Protein 8K5J (pdb70)

B-factor: mean 20.05, std 12.29, range [7.45, 91.78]

Sequence (403 aa):
YSVAGAPEALALRAGPPASVRAALLAARRRTLDLADDFRAALGDAYPGIGYAPELNPPLWELGHVAWFQEWWIGRNRQRARGVACEPDHAREPSLLPQADAWYDSGRVAHRTRWALPLPDAEATRDYLERTLAQTLALLDELPPDAHDDALYFFRLVALHEAMHAEAAAYMAEGLGIALREGGVAPQLAEDAELELPAQRLRMGSDAGTGFAFDNELLSHDVSIEPLRIDAQAVSWARFLPFVEAGGYEHPAWWSDAGRDWLARQLLRHPAHLRGWQQRRGGRWLPLDPQGAAVHLNAHEAEAWCRWAGRRLPTEAEWECAALTLPGFAWGRVWEWTSSPFEPYPGFAPHPYRDYSAPWFGGTRRVLRGACHHATSSAALAHARYRNFFEPHRRDIFAGFRSCRAP

InterPro domains:
  IPR005532 Sulfatase-modifying factor enzyme-like domain [PF03781] (210-344)
  IPR005532 Sulfatase-modifying factor enzyme-like domain [PF03781] (353-421)
  IPR016187 C-type lectin fold [SSF56436] (214-423)
  IPR024775 Hercynine oxygenase, DinB-like domain [PF12867] (42-184)
  IPR030809 EgtB-related enzyme signature domain [TIGR04373] (374-423)
  IPR034660 DinB/YfiT-like putative metalloenzymes [SSF109854] (36-194)
  IPR042095 Sulfatase-modifying factor enzyme superfamily [G3DSA:3.90.1580.10] (211-352)
  IPR042095 Sulfatase-modifying factor enzyme superfamily [G3DSA:3.90.1580.10] (353-425)
  IPR051043 Sulfatase Modifying Factor and Kinase [PTHR23150] (175-353)

Nearest PDB structures (foldseek):
  8k5j-assembly1_A  TM=1.002E+00  e=2.253E-79  Variovorax paradoxus
  8k5k-assembly1_A  TM=9.999E-01  e=6.805E-73  Variovorax paradoxus
  8ryz-assembly1_A  TM=9.836E-01  e=4.193E-72  Variovorax paradoxus
  6qki-assembly1_A  TM=8.265E-01  e=1.066E-25  Chloracidobacterium thermophilum B
  6qki-assembly1_D  TM=8.170E-01  e=2.647E-25  Chloracidobacterium thermophilum B

Structure (mmCIF, N/CA/C/O backbone):
data_8K5J
#
_entry.id   8K5J
#
_cell.length_a   68.986
_cell.length_b   96.355
_cell.length_c   62.338
_cell.angle_alpha   90.00
_cell.angle_beta   90.00
_cell.angle_gamma   90.00
#
_symmetry.space_group_name_H-M   'P 21 21 2'
#
loop_
_entity.id
_entity.type
_entity.pdbx_description
1 polymer 'selenoneine synthase SenA'
2 non-polymer 'FE (III) ION'
3 non-polymer N,N,N-trimethyl-histidine
4 non-polymer GLYCEROL
5 water water
#
loop_
_atom_site.group_PDB
_atom_site.id
_atom_site.type_symbol
_atom_site.label_atom_id
_atom_site.label_alt_id
_atom_site.label_comp_id
_atom_site.label_asym_id
_atom_site.label_entity_id
_atom_site.label_seq_id
_atom_site.pdbx_PDB_ins_code
_atom_site.Cartn_x
_atom_site.Cartn_y
_atom_site.Cartn_z
_atom_site.occupancy
_atom_site.B_iso_or_equiv
_atom_site.auth_seq_id
_atom_site.auth_comp_id
_atom_site.auth_asym_id
_atom_site.auth_atom_id
_atom_site.pdbx_PDB_model_num
ATOM 1 N N . TYR A 1 19 ? 34.423 39.414 11.177 1.00 21.55 8 TYR A N 1
ATOM 2 C CA . TYR A 1 19 ? 34.025 37.992 11.049 1.00 18.18 8 TYR A CA 1
ATOM 3 C C . TYR A 1 19 ? 35.094 37.173 10.303 1.00 17.55 8 TYR A C 1
ATOM 4 O O . TYR A 1 19 ? 35.670 37.639 9.298 1.00 19.52 8 TYR A O 1
ATOM 13 N N . SER A 1 20 ? 35.330 35.936 10.781 1.00 15.34 9 SER A N 1
ATOM 14 C CA . SER A 1 20 ? 36.150 34.933 10.089 1.00 14.23 9 SER A CA 1
ATOM 15 C C . SER A 1 20 ? 35.481 34.555 8.801 1.00 12.71 9 SER A C 1
ATOM 16 O O . SER A 1 20 ? 34.319 34.888 8.603 1.00 14.46 9 SER A O 1
ATOM 19 N N . VAL A 1 21 ? 36.218 33.849 7.977 1.00 12.69 10 VAL A N 1
ATOM 20 C CA . VAL A 1 21 ? 35.608 33.195 6.808 1.00 12.80 10 VAL A CA 1
ATOM 21 C C . VAL A 1 21 ? 34.500 32.268 7.298 1.00 11.56 10 VAL A C 1
ATOM 22 O O . VAL A 1 21 ? 34.551 31.725 8.378 1.00 12.62 10 VAL A O 1
ATOM 26 N N . ALA A 1 22 ? 33.484 32.081 6.471 1.00 11.35 11 ALA A N 1
ATOM 27 C CA . ALA A 1 22 ? 32.310 31.253 6.842 1.00 11.85 11 ALA A CA 1
ATOM 28 C C . ALA A 1 22 ? 32.517 29.780 6.563 1.00 10.94 11 ALA A C 1
ATOM 29 O O . ALA A 1 22 ? 31.684 28.988 6.962 1.00 10.90 11 ALA A O 1
ATOM 31 N N . GLY A 1 23 ? 33.522 29.418 5.779 1.00 11.08 12 GLY A N 1
ATOM 32 C CA . GLY A 1 23 ? 33.721 27.998 5.458 1.00 11.79 12 GLY A CA 1
ATOM 33 C C . GLY A 1 23 ? 35.096 27.819 4.880 1.00 11.48 12 GLY A C 1
ATOM 34 O O . GLY A 1 23 ? 35.894 28.760 4.817 1.00 13.01 12 GLY A O 1
ATOM 35 N N . ALA A 1 24 ? 35.355 26.599 4.446 1.00 11.46 13 ALA A N 1
ATOM 36 C CA . ALA A 1 24 ? 36.617 26.244 3.792 1.00 11.26 13 ALA A CA 1
ATOM 37 C C . ALA A 1 24 ? 36.769 26.922 2.466 1.00 10.78 13 ALA A C 1
ATOM 38 O O . ALA A 1 24 ? 35.799 27.445 1.914 1.00 10.29 13 ALA A O 1
ATOM 40 N N . PRO A 1 25 ? 37.976 26.919 1.871 1.00 11.54 14 PRO A N 1
ATOM 41 C CA . PRO A 1 25 ? 38.155 27.641 0.622 1.00 10.99 14 PRO A CA 1
ATOM 42 C C . PRO A 1 25 ? 37.182 27.233 -0.470 1.00 10.21 14 PRO A C 1
ATOM 43 O O . PRO A 1 25 ? 36.705 28.069 -1.232 1.00 11.31 14 PRO A O 1
ATOM 47 N N . GLU A 1 26 ? 36.829 25.963 -0.517 1.00 9.91 15 GLU A N 1
ATOM 48 C CA . GLU A 1 26 ? 35.930 25.480 -1.566 1.00 10.68 15 GLU A CA 1
ATOM 49 C C . GLU A 1 26 ? 34.542 26.091 -1.422 1.00 9.69 15 GLU A C 1
ATOM 50 O O . GLU A 1 26 ? 33.853 26.251 -2.412 1.00 10.49 15 GLU A O 1
ATOM 56 N N . ALA A 1 27 ? 34.119 26.307 -0.203 1.00 9.56 16 ALA A N 1
ATOM 57 C CA . ALA A 1 27 ? 32.782 26.886 0.013 1.00 10.10 16 ALA A CA 1
ATOM 58 C C . ALA A 1 27 ? 32.735 28.344 -0.418 1.00 10.42 16 ALA A C 1
ATOM 59 O O . ALA A 1 27 ? 31.727 28.804 -1.011 1.00 11.28 16 ALA A O 1
ATOM 61 N N . LEU A 1 28 ? 33.794 29.086 -0.170 1.00 9.95 17 LEU A N 1
ATOM 62 C CA . LEU A 1 28 ? 33.898 30.492 -0.599 1.00 10.85 17 LEU A CA 1
ATOM 63 C C . LEU A 1 28 ? 34.021 30.556 -2.113 1.00 10.75 17 LEU A C 1
ATOM 64 O O . LEU A 1 28 ? 33.420 31.417 -2.749 1.00 13.31 17 LEU A O 1
ATOM 69 N N . ALA A 1 29 ? 34.813 29.646 -2.699 1.00 10.30 18 ALA A N 1
ATOM 70 C CA . ALA A 1 29 ? 35.041 29.642 -4.151 1.00 12.23 18 ALA A CA 1
ATOM 71 C C . ALA A 1 29 ? 33.744 29.293 -4.860 1.00 11.75 18 ALA A C 1
ATOM 72 O O . ALA A 1 29 ? 33.507 29.857 -5.945 1.00 12.92 18 ALA A O 1
ATOM 74 N N . LEU A 1 30 ? 32.970 28.321 -4.396 1.00 11.31 19 LEU A N 1
ATOM 75 C CA . LEU A 1 30 ? 31.740 27.984 -5.078 1.00 10.77 19 LEU A CA 1
ATOM 76 C C . LEU A 1 30 ? 30.823 29.208 -5.077 1.00 10.74 19 LEU A C 1
ATOM 77 O O . LEU A 1 30 ? 30.207 29.491 -6.119 1.00 13.22 19 LEU A O 1
ATOM 82 N N . ARG A 1 31 ? 30.734 29.873 -3.924 1.00 10.11 20 ARG A N 1
ATOM 83 C CA . ARG A 1 31 ? 29.779 30.974 -3.847 1.00 11.04 20 ARG A CA 1
ATOM 84 C C . ARG A 1 31 ? 30.231 32.228 -4.576 1.00 12.30 20 ARG A C 1
ATOM 85 O O . ARG A 1 31 ? 29.329 32.925 -5.070 1.00 13.41 20 ARG A O 1
ATOM 93 N N . ALA A 1 32 ? 31.509 32.510 -4.669 1.00 11.76 21 ALA A N 1
ATOM 94 C CA . ALA A 1 32 ? 31.996 33.835 -5.098 1.00 13.40 21 ALA A CA 1
ATOM 95 C C . ALA A 1 32 ? 32.970 33.744 -6.266 1.00 13.54 21 ALA A C 1
ATOM 96 O O . ALA A 1 32 ? 33.276 34.773 -6.858 1.00 16.85 21 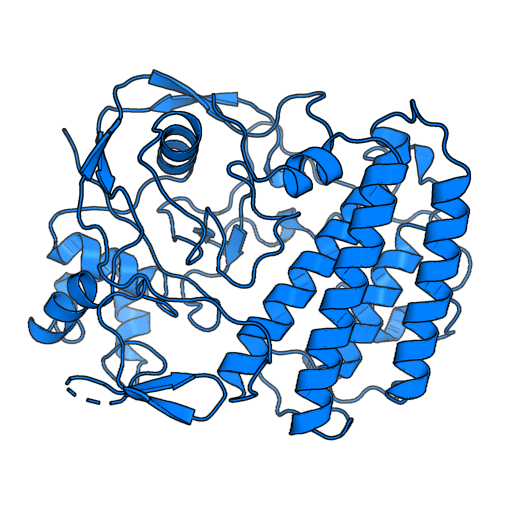ALA A O 1
ATOM 98 N N . GLY A 1 33 ? 33.508 32.599 -6.565 1.00 13.36 22 GLY A N 1
ATOM 99 C CA . GLY A 1 33 ? 34.608 32.477 -7.517 1.00 13.81 22 GLY A CA 1
ATOM 100 C C . GLY A 1 33 ? 34.171 32.484 -8.942 1.00 13.54 22 GLY A C 1
ATOM 101 O O . GLY A 1 33 ? 32.970 32.378 -9.304 1.00 13.87 22 GLY A O 1
ATOM 102 N N . PRO A 1 34 ? 35.179 32.520 -9.855 1.00 13.39 23 PRO A N 1
ATOM 103 C CA . PRO A 1 34 ? 34.898 32.585 -11.291 1.00 13.38 23 PRO A CA 1
ATOM 104 C C . PRO A 1 34 ? 34.419 31.271 -11.860 1.00 12.42 23 PRO A C 1
ATOM 105 O O . PRO A 1 34 ? 34.399 30.232 -11.164 1.00 13.12 23 PRO A O 1
ATOM 109 N N . PRO A 1 35 ? 34.096 31.232 -13.156 1.00 13.00 24 PRO A N 1
ATOM 110 C CA . PRO A 1 35 ? 33.638 29.982 -13.779 1.00 12.23 24 PRO A CA 1
ATOM 111 C C . PRO A 1 35 ? 34.597 28.820 -13.476 1.00 13.08 24 PRO A C 1
ATOM 112 O O . PRO A 1 35 ? 34.129 27.710 -13.251 1.00 13.05 24 PRO A O 1
ATOM 116 N N . ALA A 1 36 ? 35.920 29.005 -13.449 1.00 13.19 25 ALA A N 1
ATOM 117 C CA . ALA A 1 36 ? 36.831 27.879 -13.223 1.00 12.77 25 ALA A CA 1
ATOM 118 C C . ALA A 1 36 ? 36.597 27.292 -11.860 1.00 12.60 25 ALA A C 1
ATOM 119 O O . ALA A 1 36 ? 36.754 26.043 -11.709 1.00 13.21 25 ALA A O 1
ATOM 121 N N . SER A 1 37 ? 36.242 28.038 -10.863 1.00 12.54 26 SER A N 1
ATOM 122 C CA . SER A 1 37 ? 35.954 27.561 -9.511 1.00 13.22 26 SER A CA 1
ATOM 123 C C . SER A 1 37 ? 34.697 26.716 -9.540 1.00 12.14 26 SER A C 1
ATOM 124 O O . SER A 1 37 ? 34.673 25.650 -8.905 1.00 11.78 26 SER A O 1
ATOM 127 N N . VAL A 1 38 ? 33.668 27.182 -10.207 1.00 11.39 27 VAL A N 1
ATOM 128 C CA . VAL A 1 38 ? 32.419 26.420 -10.229 1.00 12.07 27 VAL A CA 1
ATOM 129 C C . VAL A 1 38 ? 32.604 25.167 -11.052 1.00 11.18 27 VAL A C 1
ATOM 130 O O . VAL A 1 38 ? 32.013 24.109 -10.729 1.00 11.28 27 VAL A O 1
ATOM 134 N N . ARG A 1 39 ? 33.393 25.204 -12.111 1.00 11.12 28 ARG A N 1
ATOM 135 C CA . ARG A 1 39 ? 33.706 24.016 -12.898 1.00 11.31 28 ARG A CA 1
ATOM 136 C C . ARG A 1 39 ? 34.330 22.933 -12.020 1.00 11.00 28 ARG A C 1
ATOM 137 O O . ARG A 1 39 ? 33.901 21.769 -12.032 1.00 11.20 28 ARG A O 1
ATOM 145 N N . ALA A 1 40 ? 35.333 23.306 -11.254 1.00 11.02 29 ALA A N 1
ATOM 146 C CA . ALA A 1 40 ? 36.002 22.342 -10.370 1.00 11.19 29 ALA A CA 1
ATOM 147 C C . ALA A 1 40 ? 34.963 21.829 -9.345 1.00 10.02 29 ALA A C 1
ATOM 148 O O . ALA A 1 40 ? 35.005 20.623 -9.025 1.00 11.14 29 ALA A O 1
ATOM 150 N N . ALA A 1 41 ? 34.093 22.650 -8.853 1.00 9.77 30 ALA A N 1
ATOM 151 C CA . ALA A 1 41 ? 33.087 22.218 -7.882 1.00 10.41 30 ALA A CA 1
ATOM 152 C C . ALA A 1 41 ? 32.109 21.228 -8.496 1.00 9.70 30 ALA A C 1
ATOM 153 O O . ALA A 1 41 ? 31.732 20.245 -7.845 1.00 10.31 30 ALA A O 1
ATOM 155 N N . LEU A 1 42 ? 31.705 21.440 -9.736 1.00 9.49 31 LEU A N 1
ATOM 156 C CA . LEU A 1 42 ? 30.786 20.499 -10.383 1.00 9.44 31 LEU A CA 1
ATOM 157 C C . LEU A 1 42 ? 31.468 19.161 -10.587 1.00 9.80 31 LEU A C 1
ATOM 158 O O . LEU A 1 42 ? 30.808 18.106 -10.421 1.00 10.28 31 LEU A O 1
ATOM 163 N N . LEU A 1 43 ? 32.736 19.164 -10.984 1.00 9.89 32 LEU A N 1
ATOM 164 C CA . LEU A 1 43 ? 33.463 17.907 -11.155 1.00 10.17 32 LEU A CA 1
ATOM 165 C C . LEU A 1 43 ? 33.632 17.199 -9.852 1.00 10.22 32 LEU A C 1
ATOM 166 O O . LEU A 1 43 ? 33.491 15.961 -9.789 1.00 10.54 32 LEU A O 1
ATOM 171 N N . ALA A 1 44 ? 33.984 17.906 -8.777 1.00 10.50 33 ALA A N 1
ATOM 172 C CA . ALA A 1 44 ? 34.157 17.297 -7.438 1.00 11.10 33 ALA A CA 1
ATOM 173 C C . ALA A 1 44 ? 32.825 16.753 -6.980 1.00 9.94 33 ALA A C 1
ATOM 174 O O . ALA A 1 44 ? 32.794 15.631 -6.389 1.00 11.29 33 ALA A O 1
ATOM 176 N N . ALA A 1 45 ? 31.736 17.465 -7.184 1.00 10.12 34 ALA A N 1
ATOM 177 C CA . ALA A 1 45 ? 30.440 16.963 -6.764 1.00 10.19 34 ALA A CA 1
ATOM 178 C C . ALA A 1 45 ? 30.100 15.668 -7.483 1.00 9.36 34 ALA A C 1
ATOM 179 O O . ALA A 1 45 ? 29.600 14.705 -6.869 1.00 9.78 34 ALA A O 1
ATOM 181 N N . ARG A 1 46 ? 30.380 15.609 -8.781 1.00 9.27 35 ARG A N 1
ATOM 182 C CA . ARG A 1 46 ? 30.042 14.397 -9.525 1.00 8.95 35 ARG A CA 1
ATOM 183 C C . ARG A 1 46 ? 30.908 13.216 -9.104 1.00 9.34 35 ARG A C 1
ATOM 184 O O . ARG A 1 46 ? 30.400 12.090 -9.011 1.00 10.18 35 ARG A O 1
ATOM 192 N N . ARG A 1 47 ? 32.184 13.462 -8.818 1.00 10.32 36 ARG A N 1
ATOM 193 C CA . ARG A 1 47 ? 33.044 12.371 -8.343 1.00 11.70 36 ARG A CA 1
ATOM 194 C C . ARG A 1 47 ? 32.483 11.815 -7.030 1.00 11.87 36 ARG A C 1
ATOM 195 O O . ARG A 1 47 ? 32.423 10.553 -6.881 1.00 12.60 36 ARG A O 1
ATOM 203 N N . ARG A 1 48 ? 31.991 12.622 -6.145 1.00 10.66 37 ARG A N 1
ATOM 204 C CA . ARG A 1 48 ? 31.411 12.162 -4.896 1.00 11.00 37 ARG A CA 1
ATOM 205 C C . ARG A 1 48 ? 30.105 11.421 -5.132 1.00 11.11 37 ARG A C 1
ATOM 206 O O . ARG A 1 48 ? 29.872 10.321 -4.568 1.00 11.58 37 ARG A O 1
ATOM 214 N N . THR A 1 49 ? 29.235 11.921 -5.994 1.00 9.34 38 THR A N 1
ATOM 215 C CA . THR A 1 49 ? 28.007 11.246 -6.339 1.00 9.35 38 THR A CA 1
ATOM 216 C C . THR A 1 49 ? 28.292 9.847 -6.848 1.00 9.87 38 THR A C 1
ATOM 217 O O . THR A 1 49 ? 27.604 8.882 -6.464 1.00 11.10 38 THR A O 1
ATOM 221 N N . LEU A 1 50 ? 29.242 9.719 -7.767 1.00 9.63 39 LEU A N 1
ATOM 222 C CA . LEU A 1 50 ? 29.529 8.415 -8.341 1.00 10.58 39 LEU A CA 1
ATOM 223 C C . LEU A 1 50 ? 30.220 7.497 -7.350 1.00 10.46 39 LEU A C 1
ATOM 224 O O . LEU A 1 50 ? 29.985 6.256 -7.419 1.00 11.85 39 LEU A O 1
ATOM 229 N N . ASP A 1 51 ? 31.041 7.977 -6.477 1.00 11.25 40 ASP A N 1
ATOM 230 C CA . ASP A 1 51 ? 31.670 7.157 -5.444 1.00 12.35 40 ASP A CA 1
ATOM 231 C C . ASP A 1 51 ? 30.596 6.603 -4.517 1.00 10.60 40 ASP A C 1
ATOM 232 O O . ASP A 1 51 ? 30.622 5.368 -4.221 1.00 11.98 40 ASP A O 1
ATOM 237 N N . LEU A 1 52 ? 29.628 7.393 -4.148 1.00 10.72 41 LEU A N 1
ATOM 238 C CA . LEU A 1 52 ? 28.547 6.905 -3.307 1.00 11.21 41 LEU A CA 1
ATOM 239 C C . LEU A 1 52 ? 27.686 5.945 -4.116 1.00 10.89 41 LEU A C 1
ATOM 240 O O . LEU A 1 52 ? 27.265 4.892 -3.556 1.00 12.17 41 LEU A O 1
ATOM 245 N N . ALA A 1 53 ? 27.460 6.192 -5.382 1.00 10.83 42 ALA A N 1
ATOM 246 C CA . ALA A 1 53 ? 26.679 5.290 -6.213 1.00 11.54 42 ALA A CA 1
ATOM 247 C C . ALA A 1 53 ? 27.374 3.924 -6.256 1.00 11.37 42 ALA A C 1
ATOM 248 O O . ALA A 1 53 ? 26.701 2.870 -6.255 1.00 12.79 42 ALA A O 1
ATOM 250 N N . ASP A 1 54 ? 28.690 3.906 -6.289 1.00 11.18 43 ASP A N 1
ATOM 251 C CA . ASP A 1 54 ? 29.453 2.648 -6.338 1.00 12.39 43 ASP A CA 1
ATOM 252 C C . ASP A 1 54 ? 29.339 1.932 -4.997 1.00 11.45 43 ASP A C 1
ATOM 253 O O . ASP A 1 54 ? 29.296 0.689 -4.975 1.00 12.82 43 ASP A O 1
ATOM 258 N N . ASP A 1 55 ? 29.298 2.606 -3.873 1.00 12.40 44 ASP A N 1
ATOM 259 C CA . ASP A 1 55 ? 29.018 1.988 -2.571 1.00 13.58 44 ASP A CA 1
ATOM 260 C C . ASP A 1 55 ? 27.647 1.320 -2.550 1.00 12.92 44 ASP A C 1
ATOM 261 O O . ASP A 1 55 ? 27.503 0.153 -2.093 1.00 13.60 44 ASP A O 1
ATOM 266 N N . PHE A 1 56 ? 26.647 1.974 -3.083 1.00 12.16 45 PHE A N 1
ATOM 267 C CA . PHE A 1 56 ? 25.306 1.390 -3.122 1.00 12.71 45 PHE A CA 1
ATOM 268 C C . PHE A 1 56 ? 25.347 0.223 -4.106 1.00 12.36 45 PHE A C 1
ATOM 269 O O . PHE A 1 56 ? 24.659 -0.781 -3.804 1.00 14.32 45 PHE A O 1
ATOM 277 N N . ARG A 1 57 ? 26.036 0.324 -5.223 1.00 12.25 46 ARG A N 1
ATOM 278 C CA . ARG A 1 57 ? 26.132 -0.781 -6.202 1.00 13.05 46 ARG A CA 1
ATOM 279 C C . ARG A 1 57 ? 26.759 -1.994 -5.545 1.00 13.64 46 ARG A C 1
ATOM 280 O O . ARG A 1 57 ? 26.307 -3.142 -5.777 1.00 15.30 46 ARG A O 1
ATOM 288 N N . ALA A 1 58 ? 27.772 -1.827 -4.732 1.00 13.51 47 ALA A N 1
ATOM 289 C CA . ALA A 1 58 ? 28.411 -2.971 -4.055 1.00 14.38 47 ALA A CA 1
ATOM 290 C C . ALA A 1 58 ? 27.380 -3.680 -3.154 1.00 14.55 47 ALA A C 1
ATOM 291 O O . ALA A 1 58 ? 27.413 -4.924 -3.071 1.00 18.84 47 ALA A O 1
ATOM 293 N N . ALA A 1 59 ? 26.504 -2.999 -2.496 1.00 13.58 48 ALA A N 1
ATOM 294 C CA . ALA A 1 59 ? 25.554 -3.582 -1.536 1.00 13.55 48 ALA A CA 1
ATOM 295 C C . ALA A 1 59 ? 24.327 -4.118 -2.258 1.00 12.42 48 ALA A C 1
ATOM 296 O O . ALA A 1 59 ? 23.815 -5.210 -1.885 1.00 14.44 48 ALA A O 1
ATOM 298 N N . LEU A 1 60 ? 23.802 -3.409 -3.229 1.00 11.42 49 LEU A N 1
ATOM 299 C CA . LEU A 1 60 ? 22.471 -3.683 -3.804 1.00 11.12 49 LEU A CA 1
ATOM 300 C C . LEU A 1 60 ? 22.537 -4.223 -5.210 1.00 11.07 49 LEU A C 1
ATOM 301 O O . LEU A 1 60 ? 21.538 -4.634 -5.775 1.00 12.13 49 LEU A O 1
ATOM 306 N N . GLY A 1 61 ? 23.738 -4.271 -5.787 1.00 11.73 50 GLY A N 1
ATOM 307 C CA . GLY A 1 61 ? 23.924 -4.731 -7.150 1.00 12.29 50 GLY A CA 1
ATOM 308 C C . GLY A 1 61 ? 23.112 -4.076 -8.238 1.00 14.28 50 GLY A C 1
ATOM 309 O O . GLY A 1 61 ? 22.873 -4.688 -9.314 1.00 15.63 50 GLY A O 1
ATOM 310 N N . ASP A 1 62 ? 22.793 -2.825 -8.104 1.00 15.56 51 ASP A N 1
ATOM 311 C CA . ASP A 1 62 ? 21.980 -2.080 -9.114 1.00 14.81 51 ASP A CA 1
ATOM 312 C C . ASP A 1 62 ? 20.549 -2.652 -9.241 1.00 13.25 51 ASP A C 1
ATOM 313 O O . ASP A 1 62 ? 19.838 -2.302 -10.200 1.00 14.63 51 ASP A O 1
ATOM 318 N N . ALA A 1 63 ? 20.066 -3.349 -8.234 1.00 11.74 52 ALA A N 1
ATOM 319 C CA . ALA A 1 63 ? 18.638 -3.659 -8.129 1.00 11.98 52 ALA A CA 1
ATOM 320 C C . ALA A 1 63 ? 17.806 -2.374 -8.027 1.00 11.24 52 ALA A C 1
ATOM 321 O O . ALA A 1 63 ? 18.106 -1.553 -7.177 1.00 13.52 52 ALA A O 1
ATOM 323 N N . TYR A 1 64 ? 16.738 -2.291 -8.778 1.00 11.58 53 TYR A N 1
ATOM 324 C CA . TYR A 1 64 ? 15.724 -1.222 -8.643 1.00 11.58 53 TYR A CA 1
ATOM 325 C C . TYR A 1 64 ? 14.419 -1.853 -8.256 1.00 11.32 53 TYR A C 1
ATOM 326 O O . TYR A 1 64 ? 13.971 -2.833 -8.895 1.00 13.24 53 TYR A O 1
ATOM 335 N N . PRO A 1 65 ? 13.774 -1.362 -7.193 1.00 11.94 54 PRO A N 1
ATOM 336 C CA . PRO A 1 65 ? 14.155 -0.191 -6.439 1.00 12.26 54 PRO A CA 1
ATOM 337 C C . PRO A 1 65 ? 15.312 -0.364 -5.485 1.00 12.38 54 PRO A C 1
ATOM 338 O O . PRO A 1 65 ? 16.006 0.593 -5.133 1.00 13.72 54 PRO A O 1
ATOM 342 N N . GLY A 1 66 ? 15.578 -1.595 -5.044 1.00 12.83 55 GLY A N 1
ATOM 343 C CA . GLY A 1 66 ? 16.745 -1.978 -4.248 1.00 12.30 55 GLY A CA 1
ATOM 344 C C . GLY A 1 66 ? 16.582 -1.850 -2.764 1.00 12.14 55 GLY A C 1
ATOM 345 O O . GLY A 1 66 ? 17.426 -2.355 -2.047 1.00 14.80 55 GLY A O 1
ATOM 346 N N . ILE A 1 67 ? 15.558 -1.120 -2.320 1.00 13.42 56 ILE A N 1
ATOM 347 C CA . ILE A 1 67 ? 15.311 -0.826 -0.911 1.00 14.02 56 ILE A CA 1
ATOM 348 C C . ILE A 1 67 ? 13.815 -0.890 -0.651 1.00 14.35 56 ILE A C 1
ATOM 349 O O . ILE A 1 67 ? 13.003 -0.718 -1.554 1.00 15.00 56 ILE A O 1
ATOM 354 N N . GLY A 1 68 ? 13.475 -1.115 0.592 1.00 15.28 57 GLY A N 1
ATOM 355 C CA . GLY A 1 68 ? 12.079 -1.001 1.004 1.00 15.57 57 GLY A CA 1
ATOM 356 C C . GLY A 1 68 ? 11.623 0.447 1.086 1.00 15.54 57 GLY A C 1
ATOM 357 O O . GLY A 1 68 ? 12.429 1.395 0.959 1.00 17.57 57 GLY A O 1
ATOM 358 N N . TYR A 1 69 ? 10.340 0.654 1.218 1.00 16.51 58 TYR A N 1
ATOM 359 C CA . TYR A 1 69 ? 9.737 1.991 1.294 1.00 15.37 58 TYR A CA 1
ATOM 360 C C . TYR A 1 69 ? 9.866 2.559 2.684 1.00 15.48 58 TYR A C 1
ATOM 361 O O . TYR A 1 69 ? 9.620 1.891 3.699 1.00 19.15 58 TYR A O 1
ATOM 370 N N . ALA A 1 70 ? 10.238 3.836 2.774 1.00 15.53 59 ALA A N 1
ATOM 371 C CA . ALA A 1 70 ? 10.048 4.642 4.008 1.00 15.59 59 ALA A CA 1
ATOM 372 C C . ALA A 1 70 ? 10.021 6.098 3.581 1.00 15.93 59 ALA A C 1
ATOM 373 O O . ALA A 1 70 ? 10.628 6.453 2.560 1.00 14.50 59 ALA A O 1
ATOM 375 N N . PRO A 1 71 ? 9.295 6.966 4.321 1.00 15.80 60 PRO A N 1
ATOM 376 C CA . PRO A 1 71 ? 9.225 8.384 3.903 1.00 15.88 60 PRO A CA 1
ATOM 377 C C . PRO A 1 71 ? 10.577 9.095 3.833 1.00 15.39 60 PRO A C 1
ATOM 378 O O . PRO A 1 71 ? 10.706 9.994 3.026 1.00 17.72 60 PRO A O 1
ATOM 382 N N . GLU A 1 72 ? 11.554 8.631 4.606 1.00 15.05 61 GLU A N 1
ATOM 383 C CA . GLU A 1 72 ? 12.900 9.240 4.723 1.00 14.70 61 GLU A CA 1
ATOM 384 C C . GLU A 1 72 ? 13.876 8.695 3.686 1.00 15.07 61 GLU A C 1
ATOM 385 O O . GLU A 1 72 ? 15.074 9.061 3.732 1.00 16.18 61 GLU A O 1
ATOM 391 N N . LEU A 1 73 ? 13.409 7.838 2.781 1.00 13.97 62 LEU A N 1
ATOM 392 C CA . LEU A 1 73 ? 14.286 7.237 1.764 1.00 13.10 62 LEU A CA 1
ATOM 393 C C . LEU A 1 73 ? 13.872 7.699 0.379 1.00 12.45 62 LEU A C 1
ATOM 394 O O . LEU A 1 73 ? 12.723 8.193 0.204 1.00 13.32 62 LEU A O 1
ATOM 399 N N . ASN A 1 74 ? 14.726 7.483 -0.623 1.00 12.22 63 ASN A N 1
ATOM 400 C CA . ASN A 1 74 ? 14.344 7.417 -2.027 1.00 11.63 63 ASN A CA 1
ATOM 401 C C . ASN A 1 74 ? 15.173 6.310 -2.623 1.00 10.69 63 ASN A C 1
ATOM 402 O O . ASN A 1 74 ? 16.304 6.116 -2.211 1.00 11.81 63 ASN A O 1
ATOM 407 N N . PRO A 1 75 ? 14.697 5.625 -3.672 1.00 11.17 64 PRO A N 1
ATOM 408 C CA . PRO A 1 75 ? 15.555 4.603 -4.297 1.00 11.20 64 PRO A CA 1
ATOM 409 C C . PRO A 1 75 ? 16.842 5.196 -4.819 1.00 10.65 64 PRO A C 1
ATOM 410 O O . PRO A 1 75 ? 16.813 6.278 -5.442 1.00 11.00 64 PRO A O 1
ATOM 414 N N . PRO A 1 76 ? 17.998 4.539 -4.615 1.00 11.23 65 PRO A N 1
ATOM 415 C CA . PRO A 1 76 ? 19.287 5.067 -5.089 1.00 11.31 65 PRO A CA 1
ATOM 416 C C . PRO A 1 76 ? 19.318 5.417 -6.572 1.00 11.67 65 PRO A C 1
ATOM 417 O O . PRO A 1 76 ? 19.942 6.457 -6.916 1.00 12.43 65 PRO A O 1
ATOM 421 N N . LEU A 1 77 ? 18.711 4.660 -7.454 1.00 11.67 66 LEU A N 1
ATOM 422 C CA . LEU A 1 77 ? 18.770 4.993 -8.877 1.00 11.51 66 LEU A CA 1
ATOM 423 C C . LEU A 1 77 ? 17.859 6.184 -9.190 1.00 11.50 66 LEU A C 1
ATOM 424 O O . LEU A 1 77 ? 18.076 6.884 -10.165 1.00 12.03 66 LEU A O 1
ATOM 429 N N . TRP A 1 78 ? 16.782 6.350 -8.401 1.00 10.50 67 TRP A N 1
ATOM 430 C CA . TRP A 1 78 ? 15.944 7.534 -8.542 1.00 10.32 67 TRP A CA 1
ATOM 431 C C . TRP A 1 78 ? 16.754 8.785 -8.179 1.00 9.71 67 TRP A C 1
ATOM 432 O O . TRP A 1 78 ? 16.700 9.790 -8.901 1.00 10.50 67 TRP A O 1
ATOM 443 N N . GLU A 1 79 ? 17.484 8.740 -7.072 1.00 9.12 68 GLU A N 1
ATOM 444 C CA . GLU A 1 79 ? 18.301 9.873 -6.635 1.00 9.47 68 GLU A CA 1
ATOM 445 C C . GLU A 1 79 ? 19.261 10.285 -7.741 1.00 9.10 68 GLU A C 1
ATOM 446 O O . GLU A 1 79 ? 19.434 11.484 -7.988 1.00 9.82 68 GLU A O 1
ATOM 452 N N . LEU A 1 80 ? 19.919 9.339 -8.357 1.00 10.21 69 LEU A N 1
ATOM 453 C CA . LEU A 1 80 ? 20.856 9.658 -9.425 1.00 10.36 69 LEU A CA 1
ATOM 454 C C . LEU A 1 80 ? 20.166 10.381 -10.563 1.00 10.79 69 LEU A C 1
ATOM 455 O O . LEU A 1 80 ? 20.684 11.372 -11.094 1.00 11.06 69 LEU A O 1
ATOM 460 N N . GLY A 1 81 ? 19.044 9.863 -11.000 1.00 10.25 70 GLY A N 1
ATOM 461 C CA . GLY A 1 81 ? 18.299 10.533 -12.054 1.00 10.30 70 GLY A CA 1
ATOM 462 C C . GLY A 1 81 ? 17.797 11.913 -11.673 1.00 10.37 70 GLY A C 1
ATOM 463 O O . GLY A 1 81 ? 17.818 12.829 -12.526 1.00 10.77 70 GLY A O 1
ATOM 464 N N . HIS A 1 82 ? 17.409 12.060 -10.433 1.00 9.90 71 HIS A N 1
ATOM 465 C CA . HIS A 1 82 ? 16.992 13.383 -9.953 1.00 9.49 71 HIS A CA 1
ATOM 466 C C . HIS A 1 82 ? 18.133 14.374 -10.014 1.00 8.71 71 HIS A C 1
ATOM 467 O O . HIS A 1 82 ? 17.917 15.554 -10.336 1.00 9.44 71 HIS A O 1
ATOM 474 N N . VAL A 1 83 ? 19.334 13.958 -9.624 1.00 8.68 72 VAL A N 1
ATOM 475 C CA . VAL A 1 83 ? 20.475 14.887 -9.661 1.00 8.86 72 VAL A CA 1
ATOM 476 C C . VAL A 1 83 ? 20.701 15.352 -11.099 1.00 9.06 72 VAL A C 1
ATOM 477 O O . VAL A 1 83 ? 20.917 16.565 -11.352 1.00 9.80 72 VAL A O 1
ATOM 481 N N . ALA A 1 84 ? 20.697 14.438 -12.061 1.00 9.06 73 ALA A N 1
ATOM 482 C CA . ALA A 1 84 ? 20.858 14.787 -13.476 1.00 9.29 73 ALA A CA 1
ATOM 483 C C . ALA A 1 84 ? 19.709 15.692 -13.955 1.00 9.24 73 ALA A C 1
ATOM 484 O O . ALA A 1 84 ? 19.953 16.692 -14.635 1.00 9.73 73 ALA A O 1
ATOM 486 N N . TRP A 1 85 ? 18.494 15.308 -13.634 1.00 9.09 74 TRP A N 1
ATOM 487 C CA . TRP A 1 85 ? 17.335 16.082 -14.051 1.00 9.10 74 TRP A CA 1
ATOM 488 C C . TRP A 1 85 ? 17.412 17.502 -13.563 1.00 8.86 74 TRP A C 1
ATOM 489 O O . TRP A 1 85 ? 17.095 18.453 -14.284 1.00 9.67 74 TRP A O 1
ATOM 500 N N . PHE A 1 86 ? 17.747 17.684 -12.282 1.00 8.72 75 PHE A N 1
ATOM 501 C CA . PHE A 1 86 ? 17.795 19.023 -11.692 1.00 8.77 75 PHE A CA 1
ATOM 502 C C . PHE A 1 86 ? 18.841 19.866 -12.391 1.00 8.19 75 PHE A C 1
ATOM 503 O O . PHE A 1 86 ? 18.600 21.067 -12.692 1.00 9.11 75 PHE A O 1
ATOM 511 N N . GLN A 1 87 ? 19.984 19.293 -12.637 1.00 8.72 76 GLN A N 1
ATOM 512 C CA . GLN A 1 87 ? 21.062 20.037 -13.313 1.00 8.67 76 GLN A CA 1
ATOM 513 C C . GLN A 1 87 ? 20.588 20.436 -14.736 1.00 9.41 76 GLN A C 1
ATOM 514 O O . GLN A 1 87 ? 20.770 21.580 -15.121 1.00 9.81 76 GLN A O 1
ATOM 520 N N . GLU A 1 88 ? 19.998 19.511 -15.464 1.00 9.40 77 GLU A N 1
ATOM 521 C CA . GLU A 1 88 ? 19.534 19.770 -16.838 1.00 9.55 77 GLU A CA 1
ATOM 522 C C . GLU A 1 88 ? 18.380 20.774 -16.831 1.00 10.84 77 GLU A C 1
ATOM 523 O O . GLU A 1 88 ? 18.297 21.616 -17.728 1.00 10.97 77 GLU A O 1
ATOM 529 N N . TRP A 1 89 ? 17.521 20.738 -15.845 1.00 9.62 78 TRP A N 1
ATOM 530 C CA . TRP A 1 89 ? 16.384 21.641 -15.762 1.00 9.68 78 TRP A CA 1
ATOM 531 C C . TRP A 1 89 ? 16.843 23.061 -15.596 1.00 9.97 78 TRP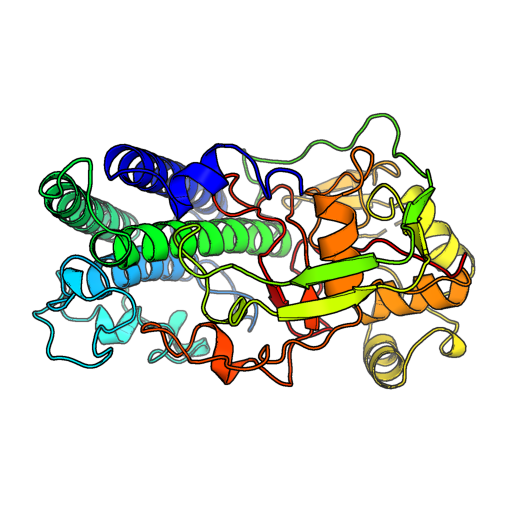 A C 1
ATOM 532 O O . TRP A 1 89 ? 16.246 24.016 -16.149 1.00 11.02 78 TRP A O 1
ATOM 543 N N . TRP A 1 90 ? 17.827 23.283 -14.701 1.00 9.56 79 TRP A N 1
ATOM 544 C CA . TRP A 1 90 ? 18.281 24.619 -14.357 1.00 9.40 79 TRP A CA 1
ATOM 545 C C . TRP A 1 90 ? 19.460 25.104 -15.215 1.00 9.60 79 TRP A C 1
ATOM 546 O O . TRP A 1 90 ? 19.730 26.295 -15.157 1.00 10.32 79 TRP A O 1
ATOM 557 N N . ILE A 1 91 ? 20.103 24.235 -15.977 1.00 9.55 80 ILE A N 1
ATOM 558 C CA . ILE A 1 91 ? 21.226 24.638 -16.843 1.00 10.11 80 ILE A CA 1
ATOM 559 C C . ILE A 1 91 ? 20.816 24.479 -18.329 1.00 9.82 80 ILE A C 1
ATOM 560 O O . ILE A 1 91 ? 20.256 25.461 -18.864 1.00 11.32 80 ILE A O 1
ATOM 565 N N . GLY A 1 92 ? 20.934 23.329 -18.905 1.00 10.16 81 GLY A N 1
ATOM 566 C CA . GLY A 1 92 ? 20.783 23.214 -20.346 1.00 10.44 81 GLY A CA 1
ATOM 567 C C . GLY A 1 92 ? 19.408 23.626 -20.801 1.00 11.64 81 GLY A C 1
ATOM 568 O O . GLY A 1 92 ? 19.294 24.222 -21.894 1.00 14.16 81 GLY A O 1
ATOM 569 N N . ARG A 1 93 ? 18.341 23.278 -20.119 1.00 11.07 82 ARG A N 1
ATOM 570 C CA . ARG A 1 93 ? 16.975 23.574 -20.584 1.00 12.36 82 ARG A CA 1
ATOM 571 C C . ARG A 1 93 ? 16.517 24.964 -20.180 1.00 12.39 82 ARG A C 1
ATOM 572 O O . ARG A 1 93 ? 15.477 25.423 -20.653 1.00 14.40 82 ARG A O 1
ATOM 580 N N . ASN A 1 94 ? 17.231 25.636 -19.303 1.00 11.64 83 ASN A N 1
ATOM 581 C CA . ASN A 1 94 ? 16.853 26.937 -18.777 1.00 12.67 83 ASN A CA 1
ATOM 582 C C . ASN A 1 94 ? 17.206 28.003 -19.793 1.00 12.65 83 ASN A C 1
ATOM 583 O O . ASN A 1 94 ? 18.349 28.188 -20.067 1.00 14.13 83 ASN A O 1
ATOM 588 N N . ARG A 1 95 ? 16.190 28.692 -20.292 1.00 14.10 84 ARG A N 1
ATOM 589 C CA . ARG A 1 95 ? 16.393 29.745 -21.307 1.00 14.88 84 ARG A CA 1
ATOM 590 C C . ARG A 1 95 ? 16.722 31.086 -20.695 1.00 15.38 84 ARG A C 1
ATOM 591 O O . ARG A 1 95 ? 16.867 32.081 -21.415 1.00 17.97 84 ARG A O 1
ATOM 599 N N . GLN A 1 96 ? 16.751 31.195 -19.379 1.00 14.19 85 GLN A N 1
ATOM 600 C CA . GLN A 1 96 ? 16.932 32.448 -18.608 1.00 14.98 85 GLN A CA 1
ATOM 601 C C . GLN A 1 96 ? 18.082 32.332 -17.612 1.00 13.82 85 GLN A C 1
ATOM 602 O O . GLN A 1 96 ? 18.081 32.989 -16.590 1.00 14.40 85 GLN A O 1
ATOM 608 N N . ARG A 1 97 ? 19.101 31.540 -17.915 1.00 13.80 86 ARG A N 1
ATOM 609 C CA . ARG A 1 97 ? 20.210 31.365 -16.969 1.00 15.36 86 ARG A CA 1
ATOM 610 C C . ARG A 1 97 ? 20.825 32.671 -16.562 1.00 15.45 86 ARG A C 1
ATOM 611 O O . ARG A 1 97 ? 21.193 32.858 -15.377 1.00 15.41 86 ARG A O 1
ATOM 619 N N . ALA A 1 98 ? 21.054 33.554 -17.518 1.00 15.17 87 ALA A N 1
ATOM 620 C CA . ALA A 1 98 ? 21.782 34.806 -17.284 1.00 17.50 87 ALA A CA 1
ATOM 621 C C . ALA A 1 98 ? 21.041 35.728 -16.355 1.00 15.38 87 ALA A C 1
ATOM 622 O O . ALA A 1 98 ? 21.627 36.653 -15.875 1.00 18.50 87 ALA A O 1
ATOM 624 N N . ARG A 1 99 ? 19.778 35.444 -16.111 1.00 14.89 88 ARG A N 1
ATOM 625 C CA . ARG A 1 99 ? 18.975 36.318 -15.238 1.00 14.88 88 ARG A CA 1
ATOM 626 C C . ARG A 1 99 ? 19.211 35.996 -13.751 1.00 14.03 88 ARG A C 1
ATOM 627 O O . ARG A 1 99 ? 18.735 36.707 -12.909 1.00 14.93 88 ARG A O 1
ATOM 635 N N . GLY A 1 100 ? 19.836 34.841 -13.454 1.00 13.42 89 GLY A N 1
ATOM 636 C CA . GLY A 1 100 ? 20.047 34.501 -12.044 1.00 13.16 89 GLY A CA 1
ATOM 637 C C . GLY A 1 100 ? 18.754 34.422 -11.269 1.00 13.17 89 GLY A C 1
ATOM 638 O O . GLY A 1 100 ? 17.758 33.845 -11.742 1.00 12.50 89 GLY A O 1
ATOM 639 N N . VAL A 1 101 ? 18.756 35.066 -10.111 1.00 13.02 90 VAL A N 1
ATOM 640 C CA . VAL A 1 101 ? 17.562 35.029 -9.229 1.00 15.15 90 VAL A CA 1
ATOM 641 C C . VAL A 1 101 ? 16.341 35.693 -9.858 1.00 15.03 90 VAL A C 1
ATOM 642 O O . VAL A 1 101 ? 15.248 35.454 -9.332 1.00 17.27 90 VAL A O 1
ATOM 646 N N . ALA A 1 102 ? 16.482 36.439 -10.958 1.00 15.12 91 ALA A N 1
ATOM 647 C CA . ALA A 1 102 ? 15.324 37.063 -11.654 1.00 18.05 91 ALA A CA 1
ATOM 648 C C . ALA A 1 102 ? 14.716 36.132 -12.704 1.00 17.52 91 ALA A C 1
ATOM 649 O O . ALA A 1 102 ? 13.682 36.448 -13.287 1.00 17.50 91 ALA A O 1
ATOM 651 N N . CYS A 1 103 ? 15.256 34.930 -12.882 1.00 15.49 92 CYS A N 1
ATOM 652 C CA . CYS A 1 103 ? 14.710 33.928 -13.803 1.00 14.40 92 CYS A CA 1
ATOM 653 C C . CYS A 1 103 ? 13.250 33.591 -13.485 1.00 15.18 92 CYS A C 1
ATOM 654 O O . CYS A 1 103 ? 12.900 33.368 -12.345 1.00 16.61 92 CYS A O 1
ATOM 657 N N . GLU A 1 104 ? 12.361 33.594 -14.475 1.00 15.38 93 GLU A N 1
ATOM 658 C CA . GLU A 1 104 ? 10.981 33.115 -14.353 1.00 15.97 93 GLU A CA 1
ATOM 659 C C . GLU A 1 104 ? 11.022 31.604 -14.203 1.00 16.89 93 GLU A C 1
ATOM 660 O O . GLU A 1 104 ? 11.448 30.920 -15.131 1.00 22.06 93 GLU A O 1
ATOM 666 N N . PRO A 1 105 ? 10.601 31.051 -13.089 1.00 16.33 94 PRO A N 1
ATOM 667 C CA . PRO A 1 105 ? 10.867 29.640 -12.903 1.00 19.14 94 PRO A CA 1
ATOM 668 C C . PRO A 1 105 ? 10.131 28.677 -13.826 1.00 18.90 94 PRO A C 1
ATOM 669 O O . PRO A 1 105 ? 10.701 27.605 -14.044 1.00 21.36 94 PRO A O 1
ATOM 673 N N . ASP A 1 106 ? 8.993 29.088 -14.342 1.00 20.10 95 ASP A N 1
ATOM 674 C CA . ASP A 1 106 ? 8.073 28.221 -15.118 1.00 21.46 95 ASP A CA 1
ATOM 675 C C . ASP A 1 106 ? 8.071 28.619 -16.596 1.00 20.40 95 ASP A C 1
ATOM 676 O O . ASP A 1 106 ? 7.115 28.265 -17.335 1.00 22.01 95 ASP A O 1
ATOM 681 N N . HIS A 1 107 ? 9.104 29.305 -17.083 1.00 17.88 96 HIS A N 1
ATOM 682 C CA . HIS A 1 107 ? 9.170 29.631 -18.535 1.00 17.69 96 HIS A CA 1
ATOM 683 C C . HIS A 1 107 ? 9.263 28.361 -19.368 1.00 16.24 96 HIS A C 1
ATOM 684 O O . HIS A 1 107 ? 9.618 27.261 -18.883 1.00 17.60 96 HIS A O 1
ATOM 691 N N . ALA A 1 108 ? 8.956 28.480 -20.649 1.00 17.52 97 ALA A N 1
ATOM 692 C CA . ALA A 1 108 ? 8.967 27.340 -21.574 1.00 17.52 97 ALA A CA 1
ATOM 693 C C . ALA A 1 108 ? 10.382 26.816 -21.806 1.00 15.63 97 ALA A C 1
ATOM 694 O O . ALA A 1 108 ? 11.257 27.611 -22.126 1.00 17.95 97 ALA A O 1
ATOM 696 N N . ARG A 1 109 ? 10.572 25.519 -21.593 1.00 18.11 98 ARG A N 1
ATOM 697 C CA . ARG A 1 109 ? 11.850 24.777 -21.738 1.00 18.40 98 ARG A CA 1
ATOM 698 C C . ARG A 1 109 ? 11.749 23.856 -22.973 1.00 16.49 98 ARG A C 1
ATOM 699 O O . ARG A 1 109 ? 10.709 23.179 -23.163 1.00 22.20 98 ARG A O 1
ATOM 707 N N . GLU A 1 110 ? 12.884 23.601 -23.545 1.00 24.83 99 GLU A N 1
ATOM 708 C CA . GLU A 1 110 ? 13.018 22.553 -24.599 1.00 24.41 99 GLU A CA 1
ATOM 709 C C . GLU A 1 110 ? 13.144 21.233 -23.860 1.00 17.61 99 GLU A C 1
ATOM 710 O O . GLU A 1 110 ? 13.174 21.203 -22.578 1.00 17.11 99 GLU A O 1
ATOM 716 N N . PRO A 1 111 ? 12.971 20.124 -24.616 1.00 18.70 100 PRO A N 1
ATOM 717 C CA . PRO A 1 111 ? 12.867 18.834 -23.997 1.00 18.18 100 PRO A CA 1
ATOM 718 C C . PRO A 1 111 ? 14.144 18.440 -23.232 1.00 15.14 100 PRO A C 1
ATOM 719 O O . PRO A 1 111 ? 15.238 18.873 -23.476 1.00 15.58 100 PRO A O 1
ATOM 723 N N . SER A 1 112 ? 13.920 17.463 -22.372 1.00 15.23 101 SER A N 1
ATOM 724 C CA . SER A 1 112 ? 14.981 16.663 -21.766 1.00 14.13 101 SER A CA 1
ATOM 725 C C . SER A 1 112 ? 15.592 15.711 -22.778 1.00 13.81 101 SER A C 1
ATOM 726 O O . SER A 1 112 ? 14.863 15.234 -23.714 1.00 15.09 101 SER A O 1
ATOM 729 N N . LEU A 1 113 ? 16.792 15.249 -22.523 1.00 13.39 102 LEU A N 1
ATOM 730 C CA . LEU A 1 113 ? 17.260 13.997 -23.185 1.00 13.68 102 LEU A CA 1
ATOM 731 C C . LEU A 1 113 ? 16.329 12.813 -23.032 1.00 16.21 102 LEU A C 1
ATOM 732 O O . LEU A 1 113 ? 16.357 11.977 -23.934 1.00 17.22 102 LEU A O 1
ATOM 737 N N . LEU A 1 114 ? 15.647 12.690 -21.920 1.00 14.67 103 LEU A N 1
ATOM 738 C CA . LEU A 1 114 ? 14.756 11.543 -21.654 1.00 15.75 103 LEU A CA 1
ATOM 739 C C . LEU A 1 114 ? 13.327 12.012 -21.763 1.00 17.88 103 LEU A C 1
ATOM 740 O O . LEU A 1 114 ? 12.957 12.904 -21.014 1.00 17.53 103 LEU A O 1
ATOM 745 N N . PRO A 1 115 ? 12.510 11.412 -22.656 1.00 17.62 104 PRO A N 1
ATOM 746 C CA . PRO A 1 115 ? 11.141 11.925 -22.819 1.00 18.48 104 PRO A CA 1
ATOM 747 C C . PRO A 1 115 ? 10.313 11.976 -21.538 1.00 19.21 104 PRO A C 1
ATOM 748 O O . PRO A 1 115 ? 9.451 12.817 -21.395 1.00 23.88 104 PRO A O 1
ATOM 752 N N . GLN A 1 116 ? 10.558 11.058 -20.630 1.00 16.19 105 GLN A N 1
ATOM 753 C CA . GLN A 1 116 ? 9.807 10.954 -19.378 1.00 16.65 105 GLN A CA 1
ATOM 754 C C . GLN A 1 116 ? 10.513 11.543 -18.178 1.00 14.81 105 GLN A C 1
ATOM 755 O O . GLN A 1 116 ? 10.005 11.402 -17.061 1.00 15.05 105 GLN A O 1
ATOM 761 N N . ALA A 1 117 ? 11.628 12.203 -18.371 1.00 14.10 106 ALA A N 1
ATOM 762 C CA . ALA A 1 117 ? 12.368 12.718 -17.190 1.00 13.96 106 ALA A CA 1
ATOM 763 C C . ALA A 1 117 ? 11.528 13.597 -16.321 1.00 12.02 106 ALA A C 1
ATOM 764 O O . ALA A 1 117 ? 11.626 13.502 -15.110 1.00 12.23 106 ALA A O 1
ATOM 766 N N . ASP A 1 118 ? 10.680 14.460 -16.880 1.00 13.17 107 ASP A N 1
ATOM 767 C CA . ASP A 1 118 ? 9.889 15.386 -16.072 1.00 15.34 107 ASP A CA 1
ATOM 768 C C . ASP A 1 118 ? 8.806 14.637 -15.311 1.00 14.94 107 ASP A C 1
ATOM 769 O O . ASP A 1 118 ? 8.416 15.123 -14.299 1.00 21.89 107 ASP A O 1
ATOM 774 N N . ALA A 1 119 ? 8.363 13.507 -15.767 1.00 13.66 108 ALA A N 1
ATOM 775 C CA . ALA A 1 119 ? 7.355 12.703 -15.014 1.00 14.29 108 ALA A CA 1
ATOM 776 C C . ALA A 1 119 ? 8.055 11.851 -13.979 1.00 13.48 108 ALA A C 1
ATOM 777 O O . ALA A 1 119 ? 7.418 11.392 -13.051 1.00 18.96 108 ALA A O 1
ATOM 779 N N . TRP A 1 120 ? 9.337 11.524 -14.148 1.00 12.16 109 TRP A N 1
ATOM 780 C CA . TRP A 1 120 ? 10.031 10.565 -13.267 1.00 12.03 109 TRP A CA 1
ATOM 781 C C . TRP A 1 120 ? 10.816 11.262 -12.172 1.00 10.99 109 TRP A C 1
ATOM 782 O O . TRP A 1 120 ? 10.823 10.765 -11.016 1.00 11.83 109 TRP A O 1
ATOM 793 N N . TYR A 1 121 ? 11.472 12.403 -12.441 1.00 10.29 110 TYR A N 1
ATOM 794 C CA . TYR A 1 121 ? 12.573 12.866 -11.582 1.00 11.14 110 TYR A CA 1
ATOM 795 C C . TYR A 1 121 ? 12.342 14.242 -10.949 1.00 11.30 110 TYR A C 1
ATOM 796 O O . TYR A 1 121 ? 13.180 14.628 -10.163 1.00 13.00 110 TYR A O 1
ATOM 805 N N . ASP A 1 122 ? 11.280 14.929 -11.298 1.00 11.62 111 ASP A N 1
ATOM 806 C CA . ASP A 1 122 ? 11.004 16.232 -10.693 1.00 12.61 111 ASP A CA 1
ATOM 807 C C . ASP A 1 122 ? 10.442 15.971 -9.296 1.00 12.87 111 ASP A C 1
ATOM 808 O O . ASP A 1 122 ? 9.293 15.490 -9.155 1.00 14.02 111 ASP A O 1
ATOM 813 N N . SER A 1 123 ? 11.152 16.302 -8.228 1.00 13.47 112 SER A N 1
ATOM 814 C CA . SER A 1 123 ? 10.763 16.059 -6.845 1.00 13.70 112 SER A CA 1
ATOM 815 C C . SER A 1 123 ? 9.516 16.825 -6.479 1.00 14.87 112 SER A C 1
ATOM 816 O O . SER A 1 123 ? 8.904 16.496 -5.474 1.00 16.77 112 SER A O 1
ATOM 819 N N . GLY A 1 124 ? 9.189 17.885 -7.216 1.00 14.13 113 GLY A N 1
ATOM 820 C CA . GLY A 1 124 ? 7.940 18.624 -6.964 1.00 14.68 113 GLY A CA 1
ATOM 821 C C . GLY A 1 124 ? 6.732 18.057 -7.654 1.00 16.83 113 GLY A C 1
ATOM 822 O O . GLY A 1 124 ? 5.611 18.624 -7.490 1.00 21.50 113 GLY A O 1
ATOM 823 N N . ARG A 1 125 ? 6.938 17.090 -8.534 1.00 15.08 114 ARG A N 1
ATOM 824 C CA . ARG A 1 125 ? 5.822 16.562 -9.332 1.00 14.75 114 ARG A CA 1
ATOM 825 C C . ARG A 1 125 ? 5.573 15.118 -8.947 1.00 13.52 114 ARG A C 1
ATOM 826 O O . ARG A 1 125 ? 4.444 14.669 -8.864 1.00 14.01 114 ARG A O 1
ATOM 834 N N . VAL A 1 126 ? 6.620 14.277 -8.852 1.00 14.98 115 VAL A N 1
ATOM 835 C CA . VAL A 1 126 ? 6.460 12.837 -8.672 1.00 13.92 115 VAL A CA 1
ATOM 836 C C . VAL A 1 126 ? 6.167 12.580 -7.202 1.00 14.48 115 VAL A C 1
ATOM 837 O O . VAL A 1 126 ? 6.902 12.917 -6.293 1.00 16.90 115 VAL A O 1
ATOM 841 N N . ALA A 1 127 ? 5.084 11.835 -6.983 1.00 13.63 116 ALA A N 1
ATOM 842 C CA . ALA A 1 127 ? 4.622 11.469 -5.666 1.00 14.76 116 ALA A CA 1
ATOM 843 C C . ALA A 1 127 ? 5.653 10.528 -5.029 1.00 14.74 116 ALA A C 1
ATOM 844 O O . ALA A 1 127 ? 6.335 9.763 -5.736 1.00 17.72 116 ALA A O 1
ATOM 846 N N . HIS A 1 128 ? 5.786 10.503 -3.733 1.00 14.93 117 HIS A N 1
ATOM 847 C CA . HIS A 1 128 ? 6.887 9.861 -3.035 1.00 13.72 117 HIS A CA 1
ATOM 848 C C . HIS A 1 128 ? 6.870 8.355 -3.237 1.00 13.96 117 HIS A C 1
ATOM 849 O O . HIS A 1 128 ? 7.851 7.747 -3.712 1.00 14.38 117 HIS A O 1
ATOM 856 N N . ARG A 1 129 ? 5.746 7.713 -2.919 1.00 15.62 118 ARG A N 1
ATOM 857 C CA . ARG A 1 129 ? 5.653 6.240 -3.005 1.00 16.31 118 ARG A CA 1
ATOM 858 C C . ARG A 1 129 ? 5.804 5.795 -4.454 1.00 15.78 118 ARG A C 1
ATOM 859 O O . ARG A 1 129 ? 6.352 4.677 -4.722 1.00 17.09 118 ARG A O 1
ATOM 867 N N . THR A 1 130 ? 5.380 6.573 -5.421 1.00 15.30 119 THR A N 1
ATOM 868 C CA . THR A 1 130 ? 5.471 6.290 -6.836 1.00 16.04 119 THR A CA 1
ATOM 869 C C . THR A 1 130 ? 6.914 6.009 -7.235 1.00 15.01 119 THR A C 1
ATOM 870 O O . THR A 1 130 ? 7.130 5.354 -8.272 1.00 17.16 119 THR A O 1
ATOM 874 N N . ARG A 1 131 ? 7.868 6.617 -6.573 1.00 13.23 120 ARG A N 1
ATOM 875 C CA . ARG A 1 131 ? 9.254 6.535 -7.016 1.00 13.53 120 ARG A CA 1
ATOM 876 C C . ARG A 1 131 ? 9.806 5.115 -7.009 1.00 14.06 120 ARG A C 1
ATOM 877 O O . ARG A 1 131 ? 10.893 4.926 -7.608 1.00 16.97 120 ARG A O 1
ATOM 885 N N . TRP A 1 132 ? 9.160 4.234 -6.261 1.00 12.48 121 TRP A N 1
ATOM 886 C CA . TRP A 1 132 ? 9.542 2.817 -6.174 1.00 13.18 121 TRP A CA 1
ATOM 887 C C . TRP A 1 132 ? 8.990 2.027 -7.355 1.00 15.19 121 TRP A C 1
ATOM 888 O O . TRP A 1 132 ? 9.481 0.872 -7.489 1.00 16.64 121 TRP A O 1
ATOM 899 N N . ALA A 1 133 ? 8.035 2.536 -8.098 1.00 15.64 122 ALA A N 1
ATOM 900 C CA . ALA A 1 133 ? 7.271 1.805 -9.126 1.00 17.59 122 ALA A CA 1
ATOM 901 C C . ALA A 1 133 ? 7.382 2.423 -10.496 1.00 18.11 122 ALA A C 1
ATOM 902 O O . ALA A 1 133 ? 6.426 2.343 -11.248 1.00 27.70 122 ALA A O 1
ATOM 904 N N . LEU A 1 134 ? 8.411 3.172 -10.796 1.00 14.71 123 LEU A N 1
ATOM 905 C CA . LEU A 1 134 ? 8.552 3.815 -12.113 1.00 14.73 123 LEU A CA 1
ATOM 906 C C . LEU A 1 134 ? 9.377 2.938 -13.033 1.00 15.92 123 LEU A C 1
ATOM 907 O O . LEU A 1 134 ? 10.273 2.227 -12.586 1.00 16.61 123 LEU A O 1
ATOM 912 N N . PRO A 1 135 ? 9.171 3.037 -14.344 1.00 16.67 124 PRO A N 1
ATOM 913 C CA . PRO A 1 135 ? 9.939 2.239 -15.324 1.00 17.31 124 PRO A CA 1
ATOM 914 C C . PRO A 1 135 ? 11.269 2.943 -15.673 1.00 15.68 124 PRO A C 1
ATOM 915 O O . PRO A 1 135 ? 11.504 3.333 -16.803 1.00 17.32 124 PRO A O 1
ATOM 919 N N . LEU A 1 136 ? 12.108 3.080 -14.653 1.00 14.79 125 LEU A N 1
ATOM 920 C CA . LEU A 1 136 ? 13.329 3.897 -14.790 1.00 14.81 125 LEU A CA 1
ATOM 921 C C . LEU A 1 136 ? 14.332 3.208 -15.676 1.00 14.38 125 LEU A C 1
ATOM 922 O O . LEU A 1 136 ? 14.390 1.953 -15.743 1.00 16.32 125 LEU A O 1
ATOM 927 N N . PRO A 1 137 ? 15.228 3.973 -16.313 1.00 14.33 126 PRO A N 1
ATOM 928 C CA . PRO A 1 137 ? 16.374 3.381 -16.974 1.00 15.52 126 PRO A CA 1
ATOM 929 C C . PRO A 1 137 ? 17.202 2.562 -15.975 1.00 14.52 126 PRO A C 1
ATOM 930 O O . PRO A 1 137 ? 17.178 2.808 -14.759 1.00 16.62 126 PRO A O 1
ATOM 934 N N . ASP A 1 138 ? 17.948 1.598 -16.477 1.00 13.46 127 ASP A N 1
ATOM 935 C CA . ASP A 1 138 ? 18.863 0.803 -15.630 1.00 14.16 127 ASP A CA 1
ATOM 936 C C . ASP A 1 138 ? 20.019 1.644 -15.140 1.00 12.40 127 ASP A C 1
ATOM 937 O O . ASP A 1 138 ? 20.203 2.845 -15.534 1.00 13.23 127 ASP A O 1
ATOM 942 N N . ALA A 1 139 ? 20.864 1.089 -14.280 1.00 12.84 128 ALA A N 1
ATOM 943 C CA . ALA A 1 139 ? 21.950 1.870 -13.694 1.00 13.04 128 ALA A CA 1
ATOM 944 C C . ALA A 1 139 ? 22.878 2.427 -14.751 1.00 12.79 128 ALA A C 1
ATOM 945 O O . ALA A 1 139 ? 23.318 3.585 -14.640 1.00 13.40 128 ALA A O 1
ATOM 947 N N . GLU A 1 140 ? 23.213 1.631 -15.766 1.00 14.23 129 GLU A N 1
ATOM 948 C CA . GLU A 1 140 ? 24.146 2.125 -16.784 1.00 15.15 129 GLU A CA 1
ATOM 949 C C . GLU A 1 140 ? 23.504 3.278 -17.554 1.00 11.96 129 GLU A C 1
ATOM 950 O O . GLU A 1 140 ? 24.182 4.293 -17.869 1.00 13.12 129 GLU A O 1
ATOM 956 N N . ALA A 1 141 ? 22.261 3.159 -17.931 1.00 13.09 130 ALA A N 1
ATOM 957 C CA . ALA A 1 141 ? 21.568 4.221 -18.668 1.00 13.34 130 ALA A CA 1
ATOM 958 C C . ALA A 1 141 ? 21.379 5.465 -17.813 1.00 11.96 130 ALA A C 1
ATOM 959 O O . ALA A 1 141 ? 21.464 6.586 -18.296 1.00 12.72 130 ALA A O 1
ATOM 961 N N . THR A 1 142 ? 21.218 5.285 -16.518 1.00 11.45 131 THR A N 1
ATOM 962 C CA . THR A 1 142 ? 21.129 6.415 -15.564 1.00 11.43 131 THR A CA 1
ATOM 963 C C . THR A 1 142 ? 22.474 7.116 -15.516 1.00 10.78 131 THR A C 1
ATOM 964 O O . THR A 1 142 ? 22.531 8.376 -15.523 1.00 11.87 131 THR A O 1
ATOM 968 N N . ARG A 1 143 ? 23.549 6.366 -15.401 1.00 11.29 132 ARG A N 1
ATOM 969 C CA . ARG A 1 143 ? 24.891 6.975 -15.388 1.00 12.15 132 ARG A CA 1
ATOM 970 C C . ARG A 1 143 ? 25.166 7.636 -16.734 1.00 11.84 132 ARG A C 1
ATOM 971 O O . ARG A 1 143 ? 25.834 8.692 -16.757 1.00 12.71 132 ARG A O 1
ATOM 979 N N . ASP A 1 144 ? 24.642 7.166 -17.849 1.00 12.84 133 ASP A N 1
ATOM 980 C CA . ASP A 1 144 ? 24.815 7.841 -19.134 1.00 13.12 133 ASP A CA 1
ATOM 981 C C . ASP A 1 144 ? 24.080 9.175 -19.173 1.00 13.08 133 ASP A C 1
ATOM 982 O O . ASP A 1 144 ? 24.610 10.150 -19.688 1.00 12.43 133 ASP A O 1
ATOM 987 N N . TYR A 1 145 ? 22.901 9.231 -18.588 1.00 11.95 134 TYR A N 1
ATOM 988 C CA . TYR A 1 145 ? 22.133 10.478 -18.456 1.00 11.38 134 TYR A CA 1
ATOM 989 C C . TYR A 1 145 ? 22.911 11.498 -17.641 1.00 10.34 134 TYR A C 1
ATOM 990 O O . TYR A 1 145 ? 23.007 12.672 -18.002 1.00 10.70 134 TYR A O 1
ATOM 999 N N . LEU A 1 146 ? 23.460 11.073 -16.506 1.00 10.60 135 LEU A N 1
ATOM 1000 C CA . LEU A 1 146 ? 24.352 11.933 -15.698 1.00 10.87 135 LEU A CA 1
ATOM 1001 C C . LEU A 1 146 ? 25.517 12.461 -16.537 1.00 10.16 135 LEU A C 1
ATOM 1002 O O . LEU A 1 146 ? 25.837 13.660 -16.483 1.00 10.22 135 LEU A O 1
ATOM 1007 N N . GLU A 1 147 ? 26.158 11.588 -17.270 1.00 11.15 136 GLU A N 1
ATOM 1008 C CA . GLU A 1 147 ? 27.365 12.022 -18.009 1.00 11.39 136 GLU A CA 1
ATOM 1009 C C . GLU A 1 147 ? 26.989 13.019 -19.107 1.00 11.58 136 GLU A C 1
ATOM 1010 O O . GLU A 1 147 ? 27.704 14.007 -19.323 1.00 11.84 136 GLU A O 1
ATOM 1016 N N . ARG A 1 148 ? 25.919 12.747 -19.842 1.00 11.44 137 ARG A N 1
ATOM 1017 C CA . ARG A 1 148 ? 25.530 13.605 -20.972 1.00 11.94 137 ARG A CA 1
ATOM 1018 C C . ARG A 1 148 ? 25.049 14.969 -20.491 1.00 11.39 137 ARG A C 1
ATOM 1019 O O . ARG A 1 148 ? 25.425 15.993 -21.052 1.00 12.11 137 ARG A O 1
ATOM 1027 N N . THR A 1 149 ? 24.324 15.013 -19.401 1.00 10.76 138 THR A N 1
ATOM 1028 C CA . THR A 1 149 ? 23.880 16.300 -18.870 1.00 11.03 138 THR A CA 1
ATOM 1029 C C . THR A 1 149 ? 25.046 17.077 -18.308 1.00 9.66 138 THR A C 1
ATOM 1030 O O . THR A 1 149 ? 25.132 18.299 -18.487 1.00 10.74 138 THR A O 1
ATOM 1034 N N . LEU A 1 150 ? 26.014 16.422 -17.652 1.00 10.07 139 LEU A N 1
ATOM 1035 C CA . LEU A 1 150 ? 27.184 17.162 -17.125 1.00 10.52 139 LEU A CA 1
ATOM 1036 C C . LEU A 1 150 ? 27.994 17.687 -18.288 1.00 10.36 139 LEU A C 1
ATOM 1037 O O . LEU A 1 150 ? 28.456 18.844 -18.236 1.00 10.62 139 LEU A O 1
ATOM 1042 N N . ALA A 1 151 ? 28.169 16.930 -19.380 1.00 11.11 140 ALA A N 1
ATOM 1043 C CA . ALA A 1 151 ? 28.950 17.464 -20.520 1.00 11.72 140 ALA A CA 1
ATOM 1044 C C . ALA A 1 151 ? 28.265 18.723 -21.087 1.00 11.94 140 ALA A C 1
ATOM 1045 O O . ALA A 1 151 ? 28.946 19.728 -21.412 1.00 12.33 140 ALA A O 1
ATOM 1047 N N . GLN A 1 152 ? 26.942 18.707 -21.161 1.00 11.55 141 GLN A N 1
ATOM 1048 C CA . GLN A 1 152 ? 26.194 19.889 -21.616 1.00 12.20 141 GLN A CA 1
ATOM 1049 C C . GLN A 1 152 ? 26.447 21.069 -20.693 1.00 11.23 141 GLN A C 1
ATOM 1050 O O . GLN A 1 152 ? 26.737 22.183 -21.107 1.00 12.12 141 GLN A O 1
ATOM 1056 N N . THR A 1 153 ? 26.293 20.845 -19.380 1.00 10.55 142 THR A N 1
ATOM 1057 C CA . THR A 1 153 ? 26.495 21.878 -18.358 1.00 10.05 142 THR A CA 1
ATOM 1058 C C . THR A 1 153 ? 27.877 22.507 -18.506 1.00 10.09 142 THR A C 1
ATOM 1059 O O . THR A 1 153 ? 28.037 23.713 -18.444 1.00 11.31 142 THR A O 1
ATOM 1063 N N . LEU A 1 154 ? 28.907 21.667 -18.576 1.00 10.92 143 LEU A N 1
ATOM 1064 C CA . LEU A 1 154 ? 30.276 22.191 -18.610 1.00 12.36 143 LEU A CA 1
ATOM 1065 C C . LEU A 1 154 ? 30.545 22.938 -19.920 1.00 12.48 143 LEU A C 1
ATOM 1066 O O . LEU A 1 154 ? 31.269 23.940 -19.885 1.00 13.14 143 LEU A O 1
ATOM 1071 N N . ALA A 1 155 ? 29.982 22.532 -21.034 1.00 12.71 144 ALA A N 1
ATOM 1072 C CA . ALA A 1 155 ? 30.120 23.265 -22.312 1.00 13.36 144 ALA A CA 1
ATOM 1073 C C . ALA A 1 155 ? 29.525 24.634 -22.148 1.00 13.33 144 ALA A C 1
ATOM 1074 O O . ALA A 1 155 ? 30.136 25.637 -22.601 1.00 15.58 144 ALA A O 1
ATOM 1076 N N . LEU A 1 156 ? 28.381 24.750 -21.495 1.00 12.24 145 LEU A N 1
ATOM 1077 C CA . LEU A 1 156 ? 27.759 26.052 -21.305 1.00 12.74 145 LEU A CA 1
ATOM 1078 C C . LEU A 1 156 ? 28.562 26.897 -20.348 1.00 12.91 145 LEU A C 1
ATOM 1079 O O . LEU A 1 156 ? 28.730 28.125 -20.563 1.00 14.60 145 LEU A O 1
ATOM 1084 N N . LEU A 1 157 ? 29.079 26.330 -19.288 1.00 12.18 146 LEU A N 1
ATOM 1085 C CA . LEU A 1 157 ? 29.877 27.049 -18.289 1.00 12.63 146 LEU A CA 1
ATOM 1086 C C . LEU A 1 157 ? 31.147 27.596 -18.956 1.00 13.23 146 LEU A C 1
ATOM 1087 O O . LEU A 1 157 ? 31.579 28.724 -18.652 1.00 14.32 146 LEU A O 1
ATOM 1092 N N . ASP A 1 158 ? 31.731 26.823 -19.817 1.00 13.60 147 ASP A N 1
ATOM 1093 C CA . ASP A 1 158 ? 33.000 27.202 -20.502 1.00 16.26 147 ASP A CA 1
ATOM 1094 C C . ASP A 1 158 ? 32.787 28.403 -21.447 1.00 16.68 147 ASP A C 1
ATOM 1095 O O . ASP A 1 158 ? 33.802 29.038 -21.818 1.00 20.93 147 ASP A O 1
ATOM 1100 N N . GLU A 1 159 ? 31.576 28.772 -21.791 1.00 16.58 148 GLU A N 1
ATOM 1101 C CA . GLU A 1 159 ? 31.299 30.015 -22.571 1.00 18.30 148 GLU A CA 1
ATOM 1102 C C . GLU A 1 159 ? 31.420 31.261 -21.706 1.00 19.30 148 GLU A C 1
ATOM 1103 O O . GLU A 1 159 ? 31.467 32.374 -22.240 1.00 20.42 148 GLU A O 1
ATOM 1109 N N . LEU A 1 160 ? 31.397 31.166 -20.391 1.00 16.90 149 LEU A N 1
ATOM 1110 C CA . LEU A 1 160 ? 31.305 32.358 -19.546 1.00 16.80 149 LEU A CA 1
ATOM 1111 C C . LEU A 1 160 ? 32.705 32.907 -19.360 1.00 18.62 149 LEU A C 1
ATOM 1112 O O . LEU A 1 160 ? 33.692 32.187 -19.168 1.00 20.18 149 LEU A O 1
ATOM 1117 N N . PRO A 1 161 ? 32.844 34.251 -19.302 1.00 19.32 150 PRO A N 1
ATOM 1118 C CA . PRO A 1 161 ? 34.139 34.874 -19.120 1.00 19.69 150 PRO A CA 1
ATOM 1119 C C . PRO A 1 161 ? 34.572 34.896 -17.688 1.00 18.69 150 PRO A C 1
ATOM 1120 O O . PRO A 1 161 ? 33.801 34.703 -16.718 1.00 17.81 150 PRO A O 1
ATOM 1124 N N . PRO A 1 162 ? 35.857 35.201 -17.459 1.00 21.28 151 PRO A N 1
ATOM 1125 C CA . PRO A 1 162 ? 36.382 35.124 -16.111 1.00 21.12 151 PRO A CA 1
ATOM 1126 C C . PRO A 1 162 ? 35.688 36.078 -15.141 1.00 21.06 151 PRO A C 1
ATOM 1127 O O . PRO A 1 162 ? 35.619 35.850 -13.905 1.00 23.58 151 PRO A O 1
ATOM 1131 N N . ASP A 1 163 ? 35.241 37.208 -15.647 1.00 19.74 152 ASP A N 1
ATOM 1132 C CA . ASP A 1 163 ? 34.582 38.217 -14.781 1.00 21.08 152 ASP A CA 1
ATOM 1133 C C . ASP A 1 163 ? 33.054 38.051 -14.823 1.00 20.58 152 ASP A C 1
ATOM 1134 O O . ASP A 1 163 ? 32.340 39.009 -14.503 1.00 21.10 152 ASP A O 1
ATOM 1139 N N . ALA A 1 164 ? 32.540 36.872 -15.100 1.00 17.88 153 ALA A N 1
ATOM 1140 C CA . ALA A 1 164 ? 31.081 36.595 -15.118 1.00 17.03 153 ALA A CA 1
ATOM 1141 C C . ALA A 1 164 ? 30.472 37.048 -13.809 1.00 16.50 153 ALA A C 1
ATOM 1142 O O . ALA A 1 164 ? 30.985 36.816 -12.712 1.00 17.71 153 ALA A O 1
ATOM 1144 N N . HIS A 1 165 ? 29.359 37.745 -13.953 1.00 17.20 154 HIS A N 1
ATOM 1145 C CA . HIS A 1 165 ? 28.572 38.262 -12.822 1.00 16.40 154 HIS A CA 1
ATOM 1146 C C . HIS A 1 165 ? 27.928 37.126 -12.022 1.00 14.08 154 HIS A C 1
ATOM 1147 O O . HIS A 1 165 ? 27.687 36.015 -12.534 1.00 15.05 154 HIS A O 1
ATOM 1154 N N . ASP A 1 166 ? 27.577 37.426 -10.785 1.00 13.68 155 ASP A N 1
ATOM 1155 C CA . ASP A 1 166 ? 26.801 36.478 -9.946 1.00 13.80 1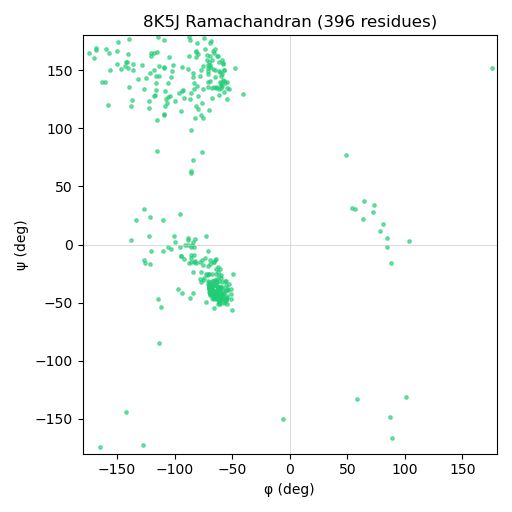55 ASP A CA 1
ATOM 1156 C C . ASP A 1 166 ? 25.566 35.969 -10.672 1.00 13.57 155 ASP A C 1
ATOM 1157 O O . ASP A 1 166 ? 25.207 34.806 -10.496 1.00 13.20 155 ASP A O 1
ATOM 1162 N N . ASP A 1 167 ? 24.831 36.824 -11.367 1.00 14.06 156 ASP A N 1
ATOM 1163 C CA . ASP A 1 167 ? 23.626 36.371 -12.053 1.00 13.51 156 ASP A CA 1
ATOM 1164 C C . ASP A 1 167 ? 23.926 35.328 -13.131 1.00 12.81 156 ASP A C 1
ATOM 1165 O O . ASP A 1 167 ? 23.158 34.385 -13.314 1.00 14.52 156 ASP A O 1
ATOM 1170 N N . ALA A 1 168 ? 25.033 35.493 -13.818 1.00 13.50 157 ALA A N 1
ATOM 1171 C CA . ALA A 1 168 ? 25.473 34.606 -14.865 1.00 13.83 157 ALA A CA 1
ATOM 1172 C C . ALA A 1 168 ? 25.890 33.230 -14.290 1.00 11.96 157 ALA A C 1
ATOM 1173 O O . ALA A 1 168 ? 25.621 32.200 -14.912 1.00 12.91 157 ALA A O 1
ATOM 1175 N N . LEU A 1 169 ? 26.454 33.220 -13.083 1.00 10.91 158 LEU A N 1
ATOM 1176 C CA . LEU A 1 169 ? 26.943 31.990 -12.479 1.00 10.56 158 LEU A CA 1
ATOM 1177 C C . LEU A 1 169 ? 25.881 31.358 -11.571 1.00 10.40 158 LEU A C 1
ATOM 1178 O O . LEU A 1 169 ? 26.092 30.170 -11.174 1.00 10.87 158 LEU A O 1
ATOM 1183 N N . TYR A 1 170 ? 24.815 32.004 -11.280 1.00 10.01 159 TYR A N 1
ATOM 1184 C CA . TYR A 1 170 ? 23.849 31.611 -10.229 1.00 9.99 159 TYR A CA 1
ATOM 1185 C C . TYR A 1 17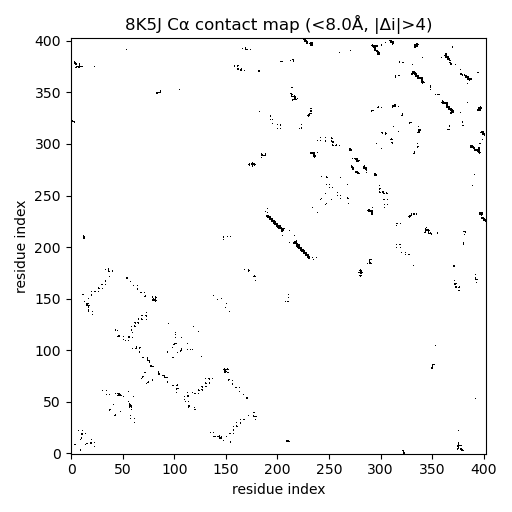0 ? 23.457 30.136 -10.392 1.00 10.09 159 TYR A C 1
ATOM 1186 O O . TYR A 1 170 ? 23.513 29.397 -9.408 1.00 9.87 159 TYR A O 1
ATOM 1195 N N . PHE A 1 171 ? 22.957 29.744 -11.554 1.00 9.38 160 PHE A N 1
ATOM 1196 C CA . PHE A 1 171 ? 22.391 28.399 -11.661 1.00 8.93 160 PHE A CA 1
ATOM 1197 C C . PHE A 1 171 ? 23.463 27.321 -11.590 1.00 8.41 160 PHE A C 1
ATOM 1198 O O . PHE A 1 171 ? 23.215 26.195 -11.143 1.00 9.48 160 PHE A O 1
ATOM 1206 N N . PHE A 1 172 ? 24.655 27.623 -12.091 1.00 8.80 161 PHE A N 1
ATOM 1207 C CA . PHE A 1 172 ? 25.786 26.694 -11.995 1.00 9.20 161 PHE A CA 1
ATOM 1208 C C . PHE A 1 172 ? 26.106 26.433 -10.540 1.00 9.02 161 PHE A C 1
ATOM 1209 O O . PHE A 1 172 ? 26.384 25.297 -10.168 1.00 9.89 161 PHE A O 1
ATOM 1217 N N . ARG A 1 173 ? 26.146 27.472 -9.728 1.00 8.84 162 ARG A N 1
ATOM 1218 C CA . ARG A 1 173 ? 26.388 27.351 -8.294 1.00 8.55 162 ARG A CA 1
ATOM 1219 C C . ARG A 1 173 ? 25.240 26.564 -7.636 1.00 8.73 162 ARG A C 1
ATOM 1220 O O . ARG A 1 173 ? 25.498 25.666 -6.826 1.00 9.09 162 ARG A O 1
ATOM 1228 N N . LEU A 1 174 ? 24.011 26.908 -7.960 1.00 8.33 163 LEU A N 1
ATOM 1229 C CA . LEU A 1 174 ? 22.831 26.244 -7.383 1.00 8.72 163 LEU A CA 1
ATOM 1230 C C . LEU A 1 174 ? 22.889 24.753 -7.631 1.00 8.33 163 LEU A C 1
ATOM 1231 O O . LEU A 1 174 ? 22.669 23.948 -6.712 1.00 8.84 163 LEU A O 1
ATOM 1236 N N . VAL A 1 175 ? 23.136 24.335 -8.856 1.00 8.33 164 VAL A N 1
ATOM 1237 C CA . VAL A 1 175 ? 23.098 22.907 -9.146 1.00 7.90 164 VAL A CA 1
ATOM 1238 C C . VAL A 1 175 ? 24.285 22.169 -8.510 1.00 7.75 164 VAL A C 1
ATOM 1239 O O . VAL A 1 175 ? 24.136 20.989 -8.149 1.00 9.18 164 VAL A O 1
ATOM 1243 N N . ALA A 1 176 ? 25.420 22.792 -8.370 1.00 8.37 165 ALA A N 1
ATOM 1244 C CA . ALA A 1 176 ? 26.544 22.153 -7.651 1.00 8.07 165 ALA A CA 1
ATOM 1245 C C . ALA A 1 176 ? 26.133 21.912 -6.195 1.00 8.31 165 ALA A C 1
ATOM 1246 O O . ALA A 1 176 ? 26.384 20.816 -5.657 1.00 9.91 165 ALA A O 1
ATOM 1248 N N . LEU A 1 177 ? 25.529 22.912 -5.560 1.00 8.43 166 LEU A N 1
ATOM 1249 C CA . LEU A 1 177 ? 25.140 22.788 -4.178 1.00 8.30 166 LEU A CA 1
ATOM 1250 C C . LEU A 1 177 ? 24.023 21.771 -4.018 1.00 8.58 166 LEU A C 1
ATOM 1251 O O . LEU A 1 177 ? 24.014 20.982 -3.047 1.00 8.94 166 LEU A O 1
ATOM 1256 N N . HIS A 1 178 ? 23.082 21.720 -4.950 1.00 8.37 167 HIS A N 1
ATOM 1257 C CA . HIS A 1 178 ? 21.999 20.723 -4.905 1.00 8.50 167 HIS A CA 1
ATOM 1258 C C . HIS A 1 178 ? 22.578 19.310 -4.916 1.00 8.46 167 HIS A C 1
ATOM 1259 O O . HIS A 1 178 ? 22.151 18.439 -4.150 1.00 8.68 167 HIS A O 1
ATOM 1266 N N . GLU A 1 179 ? 23.531 19.064 -5.795 1.00 8.45 168 GLU A N 1
ATOM 1267 C CA . GLU A 1 179 ? 24.136 17.751 -5.893 1.00 8.36 168 GLU A CA 1
ATOM 1268 C C . GLU A 1 179 ? 24.884 17.424 -4.583 1.00 8.42 168 GLU A C 1
ATOM 1269 O O . GLU A 1 179 ? 24.856 16.240 -4.152 1.00 9.58 168 GLU A O 1
ATOM 1275 N N . ALA A 1 180 ? 25.557 18.359 -3.999 1.00 8.43 169 ALA A N 1
ATOM 1276 C CA . ALA A 1 180 ? 26.203 18.133 -2.690 1.00 8.94 169 ALA A CA 1
ATOM 1277 C C . ALA A 1 180 ? 25.156 17.715 -1.642 1.00 8.33 169 ALA A C 1
ATOM 1278 O O . ALA A 1 180 ? 25.464 16.781 -0.853 1.00 9.33 169 ALA A O 1
ATOM 1280 N N . MET A 1 181 ? 24.016 18.338 -1.613 1.00 7.95 170 MET A N 1
ATOM 1281 C CA . MET A 1 181 ? 22.989 17.962 -0.634 1.00 9.01 170 MET A CA 1
ATOM 1282 C C . MET A 1 181 ? 22.531 16.536 -0.859 1.00 8.88 170 MET A C 1
ATOM 1283 O O . MET A 1 181 ? 22.328 15.799 0.117 1.00 9.30 170 MET A O 1
ATOM 1288 N N . HIS A 1 182 ? 22.311 16.140 -2.085 1.00 8.34 171 HIS A N 1
ATOM 1289 C CA . HIS A 1 182 ? 21.889 14.751 -2.321 1.00 8.60 171 HIS A CA 1
ATOM 1290 C C . HIS A 1 182 ? 23.021 13.771 -2.037 1.00 8.76 171 HIS A C 1
ATOM 1291 O O . HIS A 1 182 ? 22.707 12.621 -1.662 1.00 9.64 171 HIS A O 1
ATOM 1298 N N . ALA A 1 183 ? 24.273 14.134 -2.122 1.00 8.53 172 ALA A N 1
ATOM 1299 C CA . ALA A 1 183 ? 25.359 13.193 -1.743 1.00 8.96 172 ALA A CA 1
ATOM 1300 C C . ALA A 1 183 ? 25.317 12.983 -0.243 1.00 9.79 172 ALA A C 1
ATOM 1301 O O . ALA A 1 183 ? 25.479 11.837 0.233 1.00 10.05 172 ALA A O 1
ATOM 1303 N N . GLU A 1 184 ? 25.126 14.018 0.554 1.00 8.98 173 GLU A N 1
ATOM 1304 C CA . GLU A 1 184 ? 24.985 13.807 1.997 1.00 8.41 173 GLU A CA 1
ATOM 1305 C C . GLU A 1 184 ? 23.754 12.941 2.262 1.00 9.64 173 GLU A C 1
ATOM 1306 O O . GLU A 1 184 ? 23.857 12.067 3.168 1.00 10.49 173 GLU A O 1
ATOM 1312 N N . ALA A 1 185 ? 22.654 13.121 1.574 1.00 8.89 174 ALA A N 1
ATOM 1313 C CA . ALA A 1 185 ? 21.485 12.268 1.795 1.00 9.48 174 ALA A CA 1
ATOM 1314 C C . ALA A 1 185 ? 21.807 10.805 1.448 1.00 9.64 174 ALA A C 1
ATOM 1315 O O . ALA A 1 185 ? 21.345 9.910 2.166 1.00 10.63 174 ALA A O 1
ATOM 1317 N N . ALA A 1 186 ? 22.578 10.549 0.427 1.00 9.41 175 ALA A N 1
ATOM 1318 C CA . ALA A 1 186 ? 22.994 9.187 0.154 1.00 9.51 175 ALA A CA 1
ATOM 1319 C C . ALA A 1 186 ? 23.719 8.643 1.353 1.00 10.04 175 ALA A C 1
ATOM 1320 O O . ALA A 1 186 ? 23.499 7.430 1.714 1.00 10.82 175 ALA A O 1
ATOM 1322 N N . ALA A 1 187 ? 24.595 9.394 1.957 1.00 9.66 176 ALA A N 1
ATOM 1323 C CA . ALA A 1 187 ? 25.311 8.936 3.134 1.00 9.74 176 ALA A CA 1
ATOM 1324 C C . ALA A 1 187 ? 24.400 8.674 4.309 1.00 10.49 176 ALA A C 1
ATOM 1325 O O . ALA A 1 187 ? 24.585 7.604 4.950 1.00 11.53 176 ALA A O 1
ATOM 1327 N N . TYR A 1 188 ? 23.443 9.495 4.656 1.00 10.51 177 TYR A N 1
ATOM 1328 C CA . TYR A 1 188 ? 22.657 9.183 5.827 1.00 11.23 177 TYR A CA 1
ATOM 1329 C C . TYR A 1 188 ? 21.639 8.097 5.478 1.00 11.21 177 TYR A C 1
ATOM 1330 O O . TYR A 1 188 ? 21.316 7.255 6.364 1.00 12.29 177 TYR A O 1
ATOM 1339 N N . MET A 1 189 ? 21.171 8.018 4.263 1.00 10.49 178 MET A N 1
ATOM 1340 C CA . MET A 1 189 ? 20.303 6.883 3.892 1.00 11.55 178 MET A CA 1
ATOM 1341 C C . MET A 1 189 ? 21.102 5.585 4.012 1.00 13.34 178 MET A C 1
ATOM 1342 O O . MET A 1 189 ? 20.554 4.578 4.517 1.00 14.59 178 MET A O 1
ATOM 1347 N N . ALA A 1 190 ? 22.325 5.548 3.518 1.00 12.17 179 ALA A N 1
ATOM 1348 C CA . ALA A 1 190 ? 23.168 4.368 3.576 1.00 12.44 179 ALA A CA 1
ATOM 1349 C C . ALA A 1 190 ? 23.280 3.915 5.021 1.00 14.18 179 ALA A C 1
ATOM 1350 O O . ALA A 1 190 ? 23.209 2.718 5.308 1.00 16.60 179 ALA A O 1
ATOM 1352 N N . GLU A 1 191 ? 23.521 4.810 5.942 1.00 15.88 180 GLU A N 1
ATOM 1353 C CA . GLU A 1 191 ? 23.707 4.436 7.340 1.00 17.09 180 GLU A CA 1
ATOM 1354 C C . GLU A 1 191 ? 22.442 3.808 7.836 1.00 19.86 180 GLU A C 1
ATOM 1355 O O . GLU A 1 191 ? 22.601 2.822 8.612 1.00 22.31 180 GLU A O 1
ATOM 1361 N N . GLY A 1 192 ? 21.264 4.322 7.493 1.00 18.86 181 GLY A N 1
ATOM 1362 C CA . GLY A 1 192 ? 19.988 3.746 7.922 1.00 26.70 181 GLY A CA 1
ATOM 1363 C C . GLY A 1 192 ? 19.808 2.381 7.368 1.00 25.18 181 GLY A C 1
ATOM 1364 O O . GLY A 1 192 ? 19.240 1.577 8.026 1.00 36.28 181 GLY A O 1
ATOM 1365 N N . LEU A 1 193 ? 20.362 2.147 6.168 1.00 22.80 182 LEU A N 1
ATOM 1366 C CA . LEU A 1 193 ? 20.086 0.872 5.426 1.00 25.99 182 LEU A CA 1
ATOM 1367 C C . LEU A 1 193 ? 21.179 -0.163 5.700 1.00 32.60 182 LEU A C 1
ATOM 1368 O O . LEU A 1 193 ? 21.006 -1.319 5.249 1.00 38.21 182 LEU A O 1
ATOM 1373 N N . GLY A 1 194 ? 22.171 0.256 6.476 1.00 27.30 183 GLY A N 1
ATOM 1374 C CA . GLY A 1 194 ? 23.321 -0.602 6.884 1.00 28.96 183 GLY A CA 1
ATOM 1375 C C . GLY A 1 194 ? 24.272 -0.831 5.736 1.00 30.67 183 GLY A C 1
ATOM 1376 O O . GLY A 1 194 ? 24.853 -1.932 5.596 1.00 34.95 183 GLY A O 1
ATOM 1377 N N . ILE A 1 195 ? 24.434 0.142 4.862 1.00 22.83 184 ILE A N 1
ATOM 1378 C CA . ILE A 1 195 ? 25.275 0.084 3.635 1.00 20.16 184 ILE A CA 1
ATOM 1379 C C . ILE A 1 195 ? 26.562 0.792 4.015 1.00 20.04 184 ILE A C 1
ATOM 1380 O O . ILE A 1 195 ? 26.483 1.949 4.393 1.00 19.05 184 ILE A O 1
ATOM 1385 N N . ALA A 1 196 ? 27.689 0.141 3.877 1.00 20.31 185 ALA A N 1
ATOM 1386 C CA . ALA A 1 196 ? 29.004 0.710 4.196 1.00 19.38 185 ALA A CA 1
ATOM 1387 C C . ALA A 1 196 ? 29.515 1.534 3.041 1.00 19.89 185 ALA A C 1
ATOM 1388 O O . ALA A 1 196 ? 29.393 1.162 1.847 1.00 20.87 185 ALA A O 1
ATOM 1390 N N . LEU A 1 197 ? 30.096 2.639 3.419 1.00 17.20 186 LEU A N 1
ATOM 1391 C CA . LEU A 1 197 ? 30.707 3.572 2.453 1.00 16.98 186 LEU A CA 1
ATOM 1392 C C . LEU A 1 197 ? 32.231 3.539 2.570 1.00 16.36 186 LEU A C 1
ATOM 1393 O O . LEU A 1 197 ? 32.737 3.304 3.705 1.00 22.64 186 LEU A O 1
ATOM 1398 N N . ARG A 1 198 ? 32.949 3.836 1.499 1.00 17.56 187 ARG A N 1
ATOM 1399 C CA . ARG A 1 198 ? 34.414 4.021 1.610 1.00 21.33 187 ARG A CA 1
ATOM 1400 C C . ARG A 1 198 ? 34.729 5.293 2.366 1.00 25.56 187 ARG A C 1
ATOM 1401 O O . ARG A 1 198 ? 35.672 5.258 3.151 1.00 29.94 187 ARG A O 1
ATOM 1409 N N . GLU A 1 199 ? 33.997 6.375 2.110 1.00 23.47 188 GLU A N 1
ATOM 1410 C CA . GLU A 1 199 ? 34.220 7.722 2.780 1.00 25.09 188 GLU A CA 1
ATOM 1411 C C . GLU A 1 199 ? 33.821 7.617 4.266 1.00 31.00 188 GLU A C 1
ATOM 1412 O O . GLU A 1 199 ? 32.927 6.860 4.592 1.00 31.42 188 GLU A O 1
ATOM 1418 N N . GLY A 1 200 ? 34.394 8.414 5.174 1.00 39.79 189 GLY A N 1
ATOM 1419 C CA . GLY A 1 200 ? 33.907 8.445 6.580 1.00 36.87 189 GLY A CA 1
ATOM 1420 C C . GLY A 1 200 ? 34.735 9.331 7.482 1.00 45.07 189 GLY A C 1
ATOM 1421 O O . GLY A 1 200 ? 35.945 9.467 7.192 1.00 56.86 189 GLY A O 1
ATOM 1422 N N . GLY A 1 201 ? 34.107 9.876 8.537 1.00 34.03 190 GLY A N 1
ATOM 1423 C CA . GLY A 1 201 ? 34.709 10.778 9.526 1.00 36.46 190 GLY A CA 1
ATOM 1424 C C . GLY A 1 201 ? 35.477 10.030 10.596 1.00 33.48 190 GLY A C 1
ATOM 1425 O O . GLY A 1 201 ? 35.319 8.795 10.769 1.00 38.19 190 GLY A O 1
ATOM 1426 N N . VAL A 1 202 ? 36.340 10.758 11.275 1.00 23.16 191 VAL A N 1
ATOM 1427 C CA . VAL A 1 202 ? 37.277 10.175 12.257 1.00 26.18 191 VAL A CA 1
ATOM 1428 C C . VAL A 1 202 ? 36.961 10.912 13.572 1.00 28.51 191 VAL A C 1
ATOM 1429 O O . VAL A 1 202 ? 36.916 12.151 13.562 1.00 24.95 191 VAL A O 1
ATOM 1433 N N . ALA A 1 203 ? 36.627 10.184 14.646 1.00 22.30 192 ALA A N 1
ATOM 1434 C CA . ALA A 1 203 ? 36.499 10.712 16.013 1.00 22.31 192 ALA A CA 1
ATOM 1435 C C . ALA A 1 203 ? 37.846 11.257 16.429 1.00 22.74 192 ALA A C 1
ATOM 1436 O O . ALA A 1 203 ? 38.898 10.690 16.068 1.00 23.49 192 ALA A O 1
ATOM 1438 N N . PRO A 1 204 ? 37.877 12.293 17.287 1.00 22.08 193 PRO A N 1
ATOM 1439 C CA . PRO A 1 204 ? 39.144 12.698 17.890 1.00 22.32 193 PRO A CA 1
ATOM 1440 C C . PRO A 1 204 ? 39.592 11.642 18.893 1.00 22.43 193 PRO A C 1
ATOM 1441 O O . PRO A 1 204 ? 38.763 10.891 19.478 1.00 21.94 193 PRO A O 1
ATOM 1445 N N . GLN A 1 205 ? 40.884 11.621 19.150 1.00 22.15 194 GLN A N 1
ATOM 1446 C CA . GLN A 1 205 ? 41.417 10.736 20.210 1.00 25.77 194 GLN A CA 1
ATOM 1447 C C . GLN A 1 205 ? 40.854 11.170 21.563 1.00 24.37 194 GLN A C 1
ATOM 1448 O O . GLN A 1 205 ? 40.568 10.291 22.378 1.00 25.54 194 GLN A O 1
ATOM 1454 N N . LEU A 1 206 ? 40.657 12.481 21.758 1.00 24.33 195 LEU A N 1
ATOM 1455 C CA . LEU A 1 206 ? 40.120 13.092 22.998 1.00 25.00 195 LEU A CA 1
ATOM 1456 C C . LEU A 1 206 ? 39.133 14.188 22.604 1.00 24.42 195 LEU A C 1
ATOM 1457 O O . LEU A 1 206 ? 39.520 15.250 22.020 1.00 25.50 195 LEU A O 1
ATOM 1462 N N . ALA A 1 207 ? 37.871 14.051 23.012 1.00 21.29 196 ALA A N 1
ATOM 1463 C CA . ALA A 1 207 ? 36.845 15.074 22.715 1.00 22.72 196 ALA A CA 1
ATOM 1464 C C . ALA A 1 207 ? 37.174 16.301 23.566 1.00 29.19 196 ALA A C 1
ATOM 1465 O O . ALA A 1 207 ? 37.649 16.099 24.713 1.00 34.86 196 ALA A O 1
ATOM 1467 N N . GLU A 1 208 ? 36.887 17.515 23.059 1.00 33.41 197 GLU A N 1
ATOM 1468 C CA . GLU A 1 208 ? 37.033 18.753 23.862 1.00 32.69 197 GLU A CA 1
ATOM 1469 C C . GLU A 1 208 ? 35.719 19.109 24.547 1.00 26.84 197 GLU A C 1
ATOM 1470 O O . GLU A 1 208 ? 34.676 19.283 23.843 1.00 31.92 197 GLU A O 1
ATOM 1476 N N . ASP A 1 209 ? 35.850 19.410 25.847 1.00 31.55 198 ASP A N 1
ATOM 1477 C CA . ASP A 1 209 ? 34.696 19.680 26.734 1.00 28.49 198 ASP A CA 1
ATOM 1478 C C . ASP A 1 209 ? 34.617 21.199 27.017 1.00 28.54 198 ASP A C 1
ATOM 1479 O O . ASP A 1 209 ? 33.644 21.616 27.727 1.00 32.42 198 ASP A O 1
ATOM 1484 N N . ALA A 1 210 ? 35.559 22.012 26.495 1.00 23.77 199 ALA A N 1
ATOM 1485 C CA . ALA A 1 210 ? 35.735 23.409 26.884 1.00 25.72 199 ALA A CA 1
ATOM 1486 C C . ALA A 1 210 ? 34.485 24.221 26.575 1.00 24.19 199 ALA A C 1
ATOM 1487 O O . ALA A 1 210 ? 33.709 23.891 25.655 1.00 19.42 199 ALA A O 1
ATOM 1489 N N . GLU A 1 211 ? 34.372 25.325 27.301 1.00 20.40 200 GLU A N 1
ATOM 1490 C CA . GLU A 1 211 ? 33.356 26.382 27.150 1.00 20.33 200 GLU A CA 1
ATOM 1491 C C . GLU A 1 211 ? 34.035 27.707 26.742 1.00 19.32 200 GLU A C 1
ATOM 1492 O O . GLU A 1 211 ? 35.121 28.039 27.262 1.00 21.37 200 GLU A O 1
ATOM 1498 N N . LEU A 1 212 ? 33.373 28.521 25.912 1.00 15.97 201 LEU A N 1
ATOM 1499 C CA . LEU A 1 212 ? 33.868 29.793 25.415 1.00 15.20 201 LEU A CA 1
ATOM 1500 C C . LEU A 1 212 ? 32.916 30.910 25.811 1.00 15.89 201 LEU A C 1
ATOM 1501 O O . LEU A 1 212 ? 31.709 30.703 25.925 1.00 19.34 201 LEU A O 1
ATOM 1506 N N . GLU A 1 213 ? 33.475 32.064 26.028 1.00 17.01 202 GLU A N 1
ATOM 1507 C CA . GLU A 1 213 ? 32.714 33.292 26.274 1.00 17.07 202 GLU A CA 1
ATOM 1508 C C . GLU A 1 213 ? 32.332 33.956 24.945 1.00 15.12 202 GLU A C 1
ATOM 1509 O O . GLU A 1 213 ? 33.200 34.236 24.167 1.00 19.37 202 GLU A O 1
ATOM 1515 N N . LEU A 1 214 ? 31.061 34.299 24.816 1.00 16.58 203 LEU A N 1
ATOM 1516 C CA . LEU A 1 214 ? 30.528 35.084 23.689 1.00 15.71 203 LEU A CA 1
ATOM 1517 C C . LEU A 1 214 ? 30.033 36.410 24.277 1.00 16.20 203 LEU A C 1
ATOM 1518 O O . LEU A 1 214 ? 29.025 36.383 24.944 1.00 18.29 203 LEU A O 1
ATOM 1523 N N . PRO A 1 215 ? 30.719 37.520 24.065 1.00 16.78 204 PRO A N 1
ATOM 1524 C CA . PRO A 1 215 ? 30.266 38.773 24.650 1.00 17.62 204 PRO A CA 1
ATOM 1525 C C . PRO A 1 215 ? 29.015 39.299 23.958 1.00 17.49 204 PRO A C 1
ATOM 1526 O O . PRO A 1 215 ? 28.741 38.994 22.802 1.00 16.72 204 PRO A O 1
ATOM 1530 N N . ALA A 1 216 ? 28.323 40.219 24.596 1.00 19.41 205 ALA A N 1
ATOM 1531 C CA . ALA A 1 216 ? 27.222 40.982 23.980 1.00 18.48 205 ALA A CA 1
ATOM 1532 C C . ALA A 1 216 ? 27.745 41.719 22.769 1.00 17.57 205 ALA A C 1
ATOM 1533 O O . ALA A 1 216 ? 28.818 42.343 22.777 1.00 20.03 205 ALA A O 1
ATOM 1535 N N . GLN A 1 217 ? 26.964 41.668 21.685 1.00 16.39 206 GLN A N 1
ATOM 1536 C CA . GLN A 1 217 ? 27.384 42.281 20.398 1.00 16.04 206 GLN A CA 1
ATOM 1537 C C . GLN A 1 217 ? 26.191 42.321 19.456 1.00 14.97 206 GLN A C 1
ATOM 1538 O O . GLN A 1 217 ? 25.210 41.636 19.666 1.00 17.39 206 GLN A O 1
ATOM 1544 N N . ARG A 1 218 ? 26.390 43.076 18.405 1.00 15.67 207 ARG A N 1
ATOM 1545 C CA . ARG A 1 218 ? 25.449 43.108 17.273 1.00 15.87 207 ARG A CA 1
ATOM 1546 C C . ARG A 1 218 ? 25.995 42.154 16.224 1.00 14.74 207 ARG A C 1
ATOM 1547 O O . ARG A 1 218 ? 27.155 42.258 15.882 1.00 17.59 207 ARG A O 1
ATOM 1555 N N . LEU A 1 219 ? 25.125 41.267 15.726 1.00 15.21 208 LEU A N 1
ATOM 1556 C CA . LEU A 1 219 ? 25.441 40.380 14.604 1.00 14.04 208 LEU A CA 1
ATOM 1557 C C . LEU A 1 219 ? 24.759 40.815 13.333 1.00 12.59 208 LEU A C 1
ATOM 1558 O O . LEU A 1 219 ? 23.538 40.999 13.395 1.00 13.52 208 LEU A O 1
ATOM 1563 N N . ARG A 1 220 ? 25.494 40.994 12.256 1.00 13.25 209 ARG A N 1
ATOM 1564 C CA . ARG A 1 220 ? 24.821 41.160 10.940 1.00 13.25 209 ARG A CA 1
ATOM 1565 C C . ARG A 1 220 ? 24.584 39.728 10.422 1.00 12.56 209 ARG A C 1
ATOM 1566 O O . ARG A 1 220 ? 25.560 39.086 9.973 1.00 14.26 209 ARG A O 1
ATOM 1574 N N . MET A 1 221 ? 23.379 39.225 10.609 1.00 11.55 210 MET A N 1
ATOM 1575 C CA . MET A 1 221 ? 23.018 37.816 10.345 1.00 10.72 210 MET A CA 1
ATOM 1576 C C . MET A 1 221 ? 22.669 37.621 8.876 1.00 12.18 210 MET A C 1
ATOM 1577 O O . MET A 1 221 ? 22.023 38.521 8.281 1.00 13.94 210 MET A O 1
ATOM 1582 N N . GLY A 1 222 ? 22.963 36.457 8.357 1.00 10.69 211 GLY A N 1
ATOM 1583 C CA . GLY A 1 222 ? 22.608 36.119 6.985 1.00 10.10 211 GLY A CA 1
ATOM 1584 C C . GLY A 1 222 ? 23.652 36.503 5.960 1.00 11.64 211 GLY A C 1
ATOM 1585 O O . GLY A 1 222 ? 24.772 36.858 6.308 1.00 14.77 211 GLY A O 1
ATOM 1586 N N . SER A 1 223 ? 23.276 36.471 4.704 1.00 12.53 212 SER A N 1
ATOM 1587 C CA . SER A 1 223 ? 24.197 36.694 3.579 1.00 13.72 212 SER A CA 1
ATOM 1588 C C . SER A 1 223 ? 23.988 38.120 3.002 1.00 17.15 212 SER A C 1
ATOM 1589 O O . SER A 1 223 ? 22.890 38.532 2.748 1.00 20.47 212 SER A O 1
ATOM 1592 N N . ASP A 1 224 ? 25.026 38.891 2.861 1.00 32.08 213 ASP A N 1
ATOM 1593 C CA . ASP A 1 224 ? 24.987 40.308 2.395 1.00 43.66 213 ASP A CA 1
ATOM 1594 C C . ASP A 1 224 ? 24.802 40.277 0.830 1.00 69.01 213 ASP A C 1
ATOM 1595 O O . ASP A 1 224 ? 25.061 39.354 0.037 1.00 75.71 213 ASP A O 1
ATOM 1600 N N . ALA A 1 225 ? 24.014 41.325 0.385 1.00 80.88 214 ALA A N 1
ATOM 1601 C CA . ALA A 1 225 ? 24.056 41.697 -1.051 1.00 68.62 214 ALA A CA 1
ATOM 1602 C C . ALA A 1 225 ? 25.524 41.616 -1.497 1.00 65.47 214 ALA A C 1
ATOM 1603 O O . ALA A 1 225 ? 26.379 42.138 -0.719 1.00 57.55 214 ALA A O 1
ATOM 1605 N N . GLY A 1 226 ? 25.803 40.914 -2.615 1.00 63.08 215 GLY A N 1
ATOM 1606 C CA . GLY A 1 226 ? 27.159 40.682 -3.188 1.00 66.80 215 GLY A CA 1
ATOM 1607 C C . GLY A 1 226 ? 28.193 40.195 -2.159 1.00 80.63 215 GLY A C 1
ATOM 1608 O O . GLY A 1 226 ? 28.987 41.015 -1.660 1.00 54.06 215 GLY A O 1
ATOM 1609 N N . THR A 1 227 ? 28.137 38.917 -1.780 1.00 79.35 216 THR A N 1
ATOM 1610 C CA . THR A 1 227 ? 29.235 38.090 -1.176 1.00 61.93 216 THR A CA 1
ATOM 1611 C C . THR A 1 227 ? 29.148 36.787 -1.996 1.00 62.65 216 THR A C 1
ATOM 1612 O O . THR A 1 227 ? 29.592 35.614 -1.557 1.00 42.57 216 THR A O 1
ATOM 1616 N N . GLY A 1 228 ? 28.533 36.994 -3.166 1.00 27.61 217 GLY A N 1
ATOM 1617 C CA . GLY A 1 228 ? 28.216 35.912 -4.088 1.00 17.94 217 GLY A CA 1
ATOM 1618 C C . GLY A 1 228 ? 26.895 35.248 -3.836 1.00 14.67 217 GLY A C 1
ATOM 1619 O O . GLY A 1 228 ? 25.992 35.832 -3.298 1.00 18.47 217 GLY A O 1
ATOM 1620 N N . PHE A 1 229 ? 26.834 33.993 -4.129 1.00 12.21 218 PHE A N 1
ATOM 1621 C CA . PHE A 1 229 ? 25.606 33.190 -4.056 1.00 11.25 218 PHE A CA 1
ATOM 1622 C C . PHE A 1 229 ? 25.147 33.120 -2.606 1.00 10.65 218 PHE A C 1
ATOM 1623 O O . PHE A 1 229 ? 25.907 32.828 -1.693 1.00 11.37 218 PHE A O 1
ATOM 1631 N N . ALA A 1 230 ? 23.832 33.323 -2.446 1.00 10.51 219 ALA A N 1
ATOM 1632 C CA . ALA A 1 230 ? 23.100 33.119 -1.205 1.00 10.66 219 ALA A CA 1
ATOM 1633 C C . ALA A 1 230 ? 21.935 32.159 -1.472 1.00 10.14 219 ALA A C 1
ATOM 1634 O O . ALA A 1 230 ? 21.271 32.289 -2.525 1.00 10.63 219 ALA A O 1
ATOM 1636 N N . PHE A 1 231 ? 21.630 31.296 -0.530 1.00 9.35 220 PHE A N 1
ATOM 1637 C CA . PHE A 1 231 ? 20.319 30.646 -0.552 1.00 9.41 220 PHE A CA 1
ATOM 1638 C C . PHE A 1 231 ? 19.242 31.674 -0.183 1.00 9.24 220 PHE A C 1
ATOM 1639 O O . PHE A 1 231 ? 19.505 32.593 0.601 1.00 9.33 220 PHE A O 1
ATOM 1647 N N . ASP A 1 232 ? 18.041 31.474 -0.671 1.00 8.46 221 ASP A N 1
ATOM 1648 C CA . ASP A 1 232 ? 16.996 32.446 -0.416 1.00 8.44 221 ASP A CA 1
ATOM 1649 C C . ASP A 1 232 ? 16.759 32.616 1.051 1.00 8.57 221 ASP A C 1
ATOM 1650 O O . ASP A 1 232 ? 16.461 33.750 1.525 1.00 9.44 221 ASP A O 1
ATOM 1655 N N . ASN A 1 233 ? 16.844 31.571 1.836 1.00 8.79 222 ASN A N 1
ATOM 1656 C CA . ASN A 1 233 ? 16.559 31.601 3.282 1.00 8.12 222 ASN A CA 1
ATOM 1657 C C . ASN A 1 233 ? 17.631 32.343 4.085 1.00 8.11 222 ASN A C 1
ATOM 1658 O O . ASN A 1 233 ? 17.408 32.511 5.296 1.00 8.89 222 ASN A O 1
ATOM 1663 N N . GLU A 1 234 ? 18.713 32.754 3.456 1.00 8.22 223 GLU A N 1
ATOM 1664 C CA . GLU A 1 234 ? 19.761 33.550 4.121 1.00 9.03 223 GLU A CA 1
ATOM 1665 C C . GLU A 1 234 ? 19.536 35.068 4.013 1.00 8.91 223 GLU A C 1
ATOM 1666 O O . GLU A 1 234 ? 20.359 35.808 4.487 1.00 10.04 223 GLU A O 1
ATOM 1672 N N . LEU A 1 235 ? 18.447 35.454 3.344 1.00 9.06 224 LEU A N 1
ATOM 1673 C CA . LEU A 1 235 ? 18.165 36.850 2.997 1.00 8.69 224 LEU A CA 1
ATOM 1674 C C . LEU A 1 235 ? 16.872 37.278 3.668 1.00 8.88 224 LEU A C 1
ATOM 1675 O O . LEU A 1 235 ? 15.940 36.502 3.741 1.00 9.71 224 LEU A O 1
ATOM 1680 N N . LEU A 1 236 ? 16.736 38.568 4.000 1.00 9.49 225 LEU A N 1
ATOM 1681 C CA . LEU A 1 236 ? 17.798 39.576 3.944 1.00 9.76 225 LEU A CA 1
ATOM 1682 C C . LEU A 1 236 ? 18.768 39.462 5.101 1.00 10.12 225 LEU A C 1
ATOM 1683 O O . LEU A 1 236 ? 18.378 39.107 6.207 1.00 10.80 225 LEU A O 1
ATOM 1688 N N . SER A 1 237 ? 19.994 39.863 4.825 1.00 11.00 226 SER A N 1
ATOM 1689 C CA . SER A 1 237 ? 20.952 40.138 5.910 1.00 12.85 226 SER A CA 1
ATOM 1690 C C . SER A 1 237 ? 20.364 41.181 6.833 1.00 11.65 226 SER A C 1
ATOM 1691 O O . SER A 1 237 ? 19.762 42.158 6.359 1.00 13.74 226 SER A O 1
ATOM 1694 N N . HIS A 1 238 ? 20.533 41.072 8.119 1.00 10.83 227 HIS A N 1
ATOM 1695 C CA . HIS A 1 238 ? 19.890 41.956 9.068 1.00 12.62 227 HIS A CA 1
ATOM 1696 C C . HIS A 1 238 ? 20.604 41.921 10.409 1.00 12.45 227 HIS A C 1
ATOM 1697 O O . HIS A 1 238 ? 21.089 40.885 10.810 1.00 11.82 227 HIS A O 1
ATOM 1704 N N . ASP A 1 239 ? 20.730 43.082 11.005 1.00 14.07 228 ASP A N 1
ATOM 1705 C CA . ASP A 1 239 ? 21.331 43.168 12.324 1.00 12.96 228 ASP A CA 1
ATOM 1706 C C . ASP A 1 239 ? 20.421 42.591 13.364 1.00 13.03 228 ASP A C 1
ATOM 1707 O O . ASP A 1 239 ? 19.205 42.879 13.382 1.00 16.07 228 ASP A O 1
ATOM 1712 N N . VAL A 1 240 ? 21.029 41.863 14.304 1.00 14.49 229 VAL A N 1
ATOM 1713 C CA . VAL A 1 240 ? 20.358 41.281 15.488 1.00 14.17 229 VAL A CA 1
ATOM 1714 C C . VAL A 1 240 ? 21.221 41.507 16.719 1.00 15.59 229 VAL A C 1
ATOM 1715 O O . VAL A 1 240 ? 22.458 41.548 16.597 1.00 18.44 229 VAL A O 1
ATOM 1719 N N . SER A 1 241 ? 20.632 41.523 17.900 1.00 15.81 230 SER A N 1
ATOM 1720 C CA . SER A 1 241 ? 21.373 41.642 19.146 1.00 17.72 230 SER A CA 1
ATOM 1721 C C . SER A 1 241 ? 21.678 40.274 19.747 1.00 18.50 230 SER A C 1
ATOM 1722 O O . SER A 1 241 ? 20.808 39.461 19.801 1.00 19.63 230 SER A O 1
ATOM 1725 N N . ILE A 1 242 ? 22.913 40.056 20.140 1.00 16.04 231 ILE A N 1
ATOM 1726 C CA . ILE A 1 242 ? 23.391 38.837 20.817 1.00 16.89 231 ILE A CA 1
ATOM 1727 C C . ILE A 1 242 ? 23.644 39.185 22.280 1.00 18.52 231 ILE A C 1
ATOM 1728 O O . ILE A 1 242 ? 24.410 40.132 22.551 1.00 19.01 231 ILE A O 1
ATOM 1733 N N . GLU A 1 243 ? 23.021 38.419 23.153 1.00 21.37 232 GLU A N 1
ATOM 1734 C CA . GLU A 1 243 ? 23.220 38.606 24.619 1.00 23.82 232 GLU A CA 1
ATOM 1735 C C . GLU A 1 243 ? 24.405 37.776 25.079 1.00 22.32 232 GLU A C 1
ATOM 1736 O O . GLU A 1 243 ? 24.806 36.803 24.426 1.00 20.99 232 GLU A O 1
ATOM 1742 N N . PRO A 1 244 ? 25.122 38.195 26.130 1.00 21.69 233 PRO A N 1
ATOM 1743 C CA . PRO A 1 244 ? 26.296 37.461 26.540 1.00 20.67 233 PRO A CA 1
ATOM 1744 C C . PRO A 1 244 ? 25.919 36.031 26.876 1.00 19.10 233 PRO A C 1
ATOM 1745 O O . PRO A 1 244 ? 24.875 35.759 27.442 1.00 19.16 233 PRO A O 1
ATOM 1749 N N . LEU A 1 245 ? 26.868 35.130 26.580 1.00 17.94 234 LEU A N 1
ATOM 1750 C CA . LEU A 1 245 ? 26.595 33.726 26.898 1.00 17.35 234 LEU A CA 1
ATOM 1751 C C . LEU A 1 245 ? 27.935 32.978 26.978 1.00 14.73 234 LEU A C 1
ATOM 1752 O O . LEU A 1 245 ? 28.998 33.472 26.588 1.00 16.42 234 LEU A O 1
ATOM 1757 N N . ARG A 1 246 ? 27.820 31.774 27.491 1.00 15.73 235 ARG A N 1
ATOM 1758 C CA . ARG A 1 246 ? 28.963 30.822 27.454 1.00 15.76 235 ARG A CA 1
ATOM 1759 C C . ARG A 1 246 ? 28.491 29.664 26.592 1.00 16.05 235 ARG A C 1
ATOM 1760 O O . ARG A 1 246 ? 27.338 29.174 26.790 1.00 16.61 235 ARG A O 1
ATOM 1768 N N . ILE A 1 247 ? 29.332 29.249 25.658 1.00 14.83 236 ILE A N 1
ATOM 1769 C CA . ILE A 1 247 ? 28.891 28.234 24.666 1.00 13.99 236 ILE A CA 1
ATOM 1770 C C . ILE A 1 247 ? 29.937 27.135 24.569 1.00 13.16 236 ILE A C 1
ATOM 1771 O O . ILE A 1 247 ? 31.123 27.398 24.571 1.00 13.79 236 ILE A O 1
ATOM 1776 N N . ASP A 1 248 ? 29.491 25.896 24.414 1.00 13.91 237 ASP A N 1
ATOM 1777 C CA . ASP A 1 248 ? 30.418 24.769 24.205 1.00 12.35 237 ASP A CA 1
ATOM 1778 C C . ASP A 1 248 ? 31.311 25.040 23.002 1.00 12.53 237 ASP A C 1
ATOM 1779 O O . ASP A 1 248 ? 30.850 25.505 21.926 1.00 12.09 237 ASP A O 1
ATOM 1784 N N . ALA A 1 249 ? 32.579 24.725 23.090 1.00 12.69 238 ALA A N 1
ATOM 1785 C CA . ALA A 1 249 ? 33.559 24.886 22.035 1.00 11.84 238 ALA A CA 1
ATOM 1786 C C . ALA A 1 249 ? 33.346 23.861 20.953 1.00 12.51 238 ALA A C 1
ATOM 1787 O O . ALA A 1 249 ? 33.754 24.113 19.806 1.00 14.09 238 ALA A O 1
ATOM 1789 N N . GLN A 1 250 ? 32.757 22.720 21.257 1.00 11.70 239 GLN A N 1
ATOM 1790 C CA . GLN A 1 250 ? 32.524 21.633 20.299 1.00 13.38 239 GLN A CA 1
ATOM 1791 C C . GLN A 1 250 ? 31.168 21.029 20.557 1.00 11.22 239 GLN A C 1
ATOM 1792 O O . GLN A 1 250 ? 30.566 21.189 21.659 1.00 12.40 239 GLN A O 1
ATOM 1798 N N . ALA A 1 251 ? 30.658 20.273 19.615 1.00 11.76 240 ALA A N 1
ATOM 1799 C CA . ALA A 1 251 ? 29.417 19.513 19.789 1.00 11.42 240 ALA A CA 1
ATOM 1800 C C . ALA A 1 251 ? 29.538 18.577 20.978 1.00 11.98 240 ALA A C 1
ATOM 1801 O O . ALA A 1 251 ? 30.649 18.094 21.265 1.00 13.37 240 ALA A O 1
ATOM 1803 N N . VAL A 1 252 ? 28.439 18.285 21.638 1.00 11.40 241 VAL A N 1
ATOM 1804 C CA . VAL A 1 252 ? 28.411 17.333 22.780 1.00 12.34 241 VAL A CA 1
ATOM 1805 C C . VAL A 1 252 ? 28.853 15.957 22.281 1.00 12.68 241 VAL A C 1
ATOM 1806 O O . VAL A 1 252 ? 28.340 15.435 21.337 1.00 12.57 241 VAL A O 1
ATOM 1810 N N . SER A 1 253 ? 29.826 15.393 23.008 1.00 13.20 242 SER A N 1
ATOM 1811 C CA . SER A 1 253 ? 30.396 14.073 22.771 1.00 13.07 242 SER A CA 1
ATOM 1812 C C . SER A 1 253 ? 29.461 13.008 23.334 1.00 13.00 242 SER A C 1
ATOM 1813 O O . SER A 1 253 ? 28.648 13.278 24.254 1.00 13.74 242 SER A O 1
ATOM 1816 N N . TRP A 1 254 ? 29.646 11.749 22.922 1.00 14.07 243 TRP A N 1
ATOM 1817 C CA . TRP A 1 254 ? 28.926 10.655 23.599 1.00 14.08 243 TRP A CA 1
ATOM 1818 C C . TRP A 1 254 ? 29.334 10.592 25.085 1.00 15.30 243 TRP A C 1
ATOM 1819 O O . TRP A 1 254 ? 28.454 10.341 25.903 1.00 16.24 243 TRP A O 1
ATOM 1830 N N . ALA A 1 255 ? 30.579 10.845 25.436 1.00 15.03 244 ALA A N 1
ATOM 1831 C CA . ALA A 1 255 ? 30.995 10.834 26.856 1.00 16.47 244 ALA A CA 1
ATOM 1832 C C . ALA A 1 255 ? 30.159 11.823 27.647 1.00 16.05 244 ALA A C 1
ATOM 1833 O O . ALA A 1 255 ? 29.814 11.569 28.814 1.00 18.45 244 ALA A O 1
ATOM 1835 N N . ARG A 1 256 ? 29.901 13.018 27.086 1.00 16.41 245 ARG A N 1
ATOM 1836 C CA . ARG A 1 256 ? 29.124 14.050 27.775 1.00 15.72 245 ARG A CA 1
ATOM 1837 C C . ARG A 1 256 ? 27.617 13.704 27.708 1.00 14.66 245 ARG A C 1
ATOM 1838 O O . ARG A 1 256 ? 26.849 14.129 28.629 1.00 16.66 245 ARG A O 1
ATOM 1846 N N . PHE A 1 257 ? 27.153 13.076 26.658 1.00 14.52 246 PHE A N 1
ATOM 1847 C CA . PHE A 1 257 ? 25.714 12.745 26.488 1.00 14.55 246 PHE A CA 1
ATOM 1848 C C . PHE A 1 257 ? 25.290 11.630 27.392 1.00 16.11 246 PHE A C 1
ATOM 1849 O O . PHE A 1 257 ? 24.213 11.737 28.071 1.00 17.57 246 PHE A O 1
ATOM 1857 N N . LEU A 1 258 ? 26.044 10.536 27.391 1.00 16.49 247 LEU A N 1
ATOM 1858 C CA . LEU A 1 258 ? 25.567 9.278 27.979 1.00 17.68 247 LEU A CA 1
ATOM 1859 C C . LEU A 1 258 ? 25.271 9.374 29.489 1.00 17.08 247 LEU A C 1
ATOM 1860 O O . LEU A 1 258 ? 24.363 8.665 29.937 1.00 18.49 247 LEU A O 1
ATOM 1865 N N . PRO A 1 259 ? 25.878 10.249 30.297 1.00 16.31 248 PRO A N 1
ATOM 1866 C CA . PRO A 1 259 ? 25.463 10.345 31.723 1.00 17.37 248 PRO A CA 1
ATOM 1867 C C . PRO A 1 259 ? 23.983 10.740 31.892 1.00 18.09 248 PRO A C 1
ATOM 1868 O O . PRO A 1 259 ? 23.405 10.431 32.970 1.00 21.62 248 PRO A O 1
ATOM 1872 N N . PHE A 1 260 ? 23.362 11.345 30.890 1.00 17.43 249 PHE A N 1
ATOM 1873 C CA . PHE A 1 260 ? 21.915 11.642 30.886 1.00 16.60 249 PHE A CA 1
ATOM 1874 C C . PHE A 1 260 ? 21.125 10.364 30.776 1.00 16.24 249 PHE A C 1
ATOM 1875 O O . PHE A 1 260 ? 20.090 10.214 31.483 1.00 18.81 249 PHE A O 1
ATOM 1883 N N .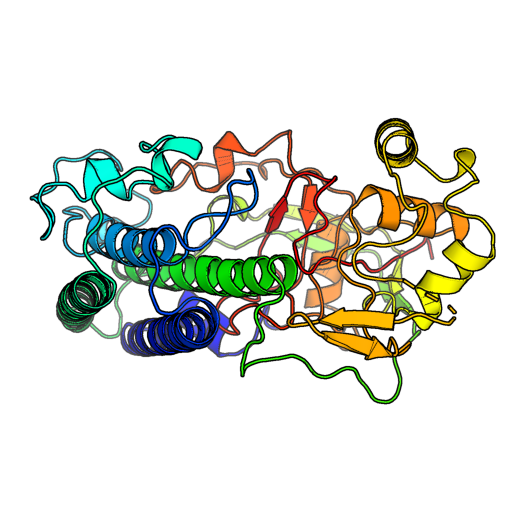 VAL A 1 261 ? 21.567 9.478 29.939 1.00 18.40 250 VAL A N 1
ATOM 1884 C CA . VAL A 1 261 ? 20.932 8.158 29.759 1.00 19.08 250 VAL A CA 1
ATOM 1885 C C . VAL A 1 261 ? 21.114 7.365 31.070 1.00 20.45 250 VAL A C 1
ATOM 1886 O O . VAL A 1 261 ? 20.139 6.837 31.608 1.00 20.83 250 VAL A O 1
ATOM 1890 N N . GLU A 1 262 ? 22.306 7.359 31.655 1.00 21.03 251 GLU A N 1
ATOM 1891 C CA . GLU A 1 262 ? 22.599 6.636 32.900 1.00 22.42 251 GLU A CA 1
ATOM 1892 C C . GLU A 1 262 ? 21.759 7.179 34.050 1.00 24.16 251 GLU A C 1
ATOM 1893 O O . GLU A 1 262 ? 21.502 6.440 34.981 1.00 27.54 251 GLU A O 1
ATOM 1899 N N . ALA A 1 263 ? 21.542 8.491 34.123 1.00 22.62 252 ALA A N 1
ATOM 1900 C CA . ALA A 1 263 ? 20.713 9.162 35.138 1.00 23.13 252 ALA A CA 1
ATOM 1901 C C . ALA A 1 263 ? 19.220 8.914 34.910 1.00 20.78 252 ALA A C 1
ATOM 1902 O O . ALA A 1 263 ? 18.430 9.587 35.636 1.00 26.46 252 ALA A O 1
ATOM 1904 N N . GLY A 1 264 ? 18.805 8.056 33.986 1.00 20.06 253 GLY A N 1
ATOM 1905 C CA . GLY A 1 264 ? 17.369 7.786 33.736 1.00 20.75 253 GLY A CA 1
ATOM 1906 C C . GLY A 1 264 ? 16.680 8.818 32.853 1.00 23.12 253 GLY A C 1
ATOM 1907 O O . GLY A 1 264 ? 15.454 8.895 32.941 1.00 21.19 253 GLY A O 1
ATOM 1908 N N . GLY A 1 265 ? 17.399 9.640 32.104 1.00 19.17 254 GLY A N 1
ATOM 1909 C CA . GLY A 1 265 ? 16.774 10.750 31.378 1.00 18.79 254 GLY A CA 1
ATOM 1910 C C . GLY A 1 265 ? 15.706 10.263 30.406 1.00 16.74 254 GLY A C 1
ATOM 1911 O O . GLY A 1 265 ? 14.717 11.024 30.252 1.00 21.00 254 GLY A O 1
ATOM 1912 N N . TYR A 1 266 ? 15.796 9.089 29.792 1.00 18.76 255 TYR A N 1
ATOM 1913 C CA . TYR A 1 266 ? 14.752 8.560 28.871 1.00 20.17 255 TYR A CA 1
ATOM 1914 C C . TYR A 1 266 ? 13.612 7.901 29.641 1.00 25.58 255 TYR A C 1
ATOM 1915 O O . TYR A 1 266 ? 12.673 7.509 28.948 1.00 29.55 255 TYR A O 1
ATOM 1924 N N . GLU A 1 267 ? 13.631 7.960 30.985 1.00 27.14 256 GLU A N 1
ATOM 1925 C CA . GLU A 1 267 ? 12.511 7.505 31.853 1.00 33.70 256 GLU A CA 1
ATOM 1926 C C . GLU A 1 267 ? 12.014 8.648 32.763 1.00 31.45 256 GLU A C 1
ATOM 1927 O O . GLU A 1 267 ? 11.193 8.400 33.693 1.00 35.23 256 GLU A O 1
ATOM 1933 N N . HIS A 1 268 ? 12.489 9.877 32.585 1.00 23.84 257 HIS A N 1
ATOM 1934 C CA . HIS A 1 268 ? 12.111 11.083 33.378 1.00 22.46 257 HIS A CA 1
ATOM 1935 C C . HIS A 1 268 ? 11.403 12.067 32.447 1.00 25.19 257 HIS A C 1
ATOM 1936 O O . HIS A 1 268 ? 12.048 12.994 31.939 1.00 21.26 257 HIS A O 1
ATOM 1943 N N . PRO A 1 269 ? 10.081 11.871 32.146 1.00 30.10 258 PRO A N 1
ATOM 1944 C CA . PRO A 1 269 ? 9.355 12.781 31.232 1.00 28.89 258 PRO A CA 1
ATOM 1945 C C . PRO A 1 269 ? 9.543 14.270 31.597 1.00 21.87 258 PRO A C 1
ATOM 1946 O O . PRO A 1 269 ? 9.437 15.096 30.732 1.00 20.37 258 PRO A O 1
ATOM 1950 N N . ALA A 1 270 ? 9.837 14.609 32.849 1.00 23.81 259 ALA A N 1
ATOM 1951 C CA . ALA A 1 270 ? 9.933 16.010 33.259 1.00 23.86 259 ALA A CA 1
ATOM 1952 C C . ALA A 1 270 ? 11.066 16.733 32.498 1.00 18.67 259 ALA A C 1
ATOM 1953 O O . ALA A 1 270 ? 11.041 17.926 32.430 1.00 21.98 259 ALA A O 1
ATOM 1955 N N . TRP A 1 271 ? 12.107 16.033 31.961 1.00 19.01 260 TRP A N 1
ATOM 1956 C CA . TRP A 1 271 ? 13.154 16.779 31.192 1.00 16.47 260 TRP A CA 1
ATOM 1957 C C . TRP A 1 271 ? 12.701 17.185 29.796 1.00 17.77 260 TRP A C 1
ATOM 1958 O O . TRP A 1 271 ? 13.459 17.898 29.152 1.00 18.81 260 TRP A O 1
ATOM 1969 N N . TRP A 1 272 ? 11.611 16.646 29.323 1.00 17.14 261 TRP A N 1
ATOM 1970 C CA . TRP A 1 272 ? 11.147 16.694 27.919 1.00 16.48 261 TRP A CA 1
ATOM 1971 C C . TRP A 1 272 ? 10.043 17.727 27.744 1.00 20.05 261 TRP A C 1
ATOM 1972 O O . TRP A 1 272 ? 9.264 17.991 28.635 1.00 22.47 261 TRP A O 1
ATOM 1983 N N . SER A 1 273 ? 9.971 18.310 26.565 1.00 19.04 262 SER A N 1
ATOM 1984 C CA . SER A 1 273 ? 8.850 19.194 26.165 1.00 19.16 262 SER A CA 1
ATOM 1985 C C . SER A 1 273 ? 7.597 18.348 26.002 1.00 17.04 262 SER A C 1
ATOM 1986 O O . SER A 1 273 ? 7.631 17.115 25.940 1.00 19.47 262 SER A O 1
ATOM 1989 N N . ASP A 1 274 ? 6.412 18.981 25.764 1.00 20.75 263 ASP A N 1
ATOM 1990 C CA . ASP A 1 274 ? 5.200 18.149 25.431 1.00 21.91 263 ASP A CA 1
ATOM 1991 C C . ASP A 1 274 ? 5.401 17.319 24.166 1.00 20.15 263 ASP A C 1
ATOM 1992 O O . ASP A 1 274 ? 5.048 16.146 24.129 1.00 21.12 263 ASP A O 1
ATOM 1997 N N . ALA A 1 275 ? 6.008 17.899 23.114 1.00 20.24 264 ALA A N 1
ATOM 1998 C CA . ALA A 1 275 ? 6.202 17.163 21.853 1.00 20.05 264 ALA A CA 1
ATOM 1999 C C . ALA A 1 275 ? 7.244 16.081 22.109 1.00 16.90 264 ALA A C 1
ATOM 2000 O O . ALA A 1 275 ? 7.067 14.996 21.584 1.00 19.30 264 ALA A O 1
ATOM 2002 N N . GLY A 1 276 ? 8.248 16.423 22.951 1.00 17.61 265 GLY A N 1
ATOM 2003 C CA . GLY A 1 276 ? 9.282 15.439 23.272 1.00 18.18 265 GLY A CA 1
ATOM 2004 C C . GLY A 1 276 ? 8.693 14.233 24.026 1.00 17.69 265 GLY A C 1
ATOM 2005 O O . GLY A 1 276 ? 9.032 13.081 23.771 1.00 20.06 265 GLY A O 1
ATOM 2006 N N . ARG A 1 277 ? 7.765 14.504 24.941 1.00 18.66 266 ARG A N 1
ATOM 2007 C CA . ARG A 1 277 ? 7.093 13.439 25.734 1.00 21.25 266 ARG A CA 1
ATOM 2008 C C . ARG A 1 277 ? 6.252 12.540 24.826 1.00 19.94 266 ARG A C 1
ATOM 2009 O O . ARG A 1 277 ? 6.287 11.303 24.942 1.00 23.32 266 ARG A O 1
ATOM 2017 N N . ASP A 1 278 ? 5.488 13.147 23.907 1.00 21.82 267 ASP A N 1
ATOM 2018 C CA . ASP A 1 278 ? 4.686 12.389 22.937 1.00 22.84 267 ASP A CA 1
ATOM 2019 C C . ASP A 1 278 ? 5.581 11.533 22.053 1.00 28.10 267 ASP A C 1
ATOM 2020 O O . ASP A 1 278 ? 5.229 10.378 21.752 1.00 27.94 267 ASP A O 1
ATOM 2025 N N . TRP A 1 279 ? 6.716 12.082 21.617 1.00 22.55 268 TRP A N 1
ATOM 2026 C CA . TRP A 1 279 ? 7.710 11.288 20.879 1.00 23.44 268 TRP A CA 1
ATOM 2027 C C . TRP A 1 279 ? 8.237 10.163 21.805 1.00 20.35 268 TRP A C 1
ATOM 2028 O O . TRP A 1 279 ? 8.272 9.017 21.354 1.00 26.68 268 TRP A O 1
ATOM 2039 N N . LEU A 1 280 ? 8.676 10.494 23.015 1.00 21.72 269 LEU A N 1
ATOM 2040 C CA . LEU A 1 280 ? 9.395 9.559 23.925 1.00 18.49 269 LEU A CA 1
ATOM 2041 C C . LEU A 1 280 ? 8.423 8.395 24.207 1.00 26.54 269 LEU A C 1
ATOM 2042 O O . LEU A 1 280 ? 8.864 7.260 24.287 1.00 26.48 269 LEU A O 1
ATOM 2047 N N . ALA A 1 281 ? 7.117 8.663 24.326 1.00 29.27 270 ALA A N 1
ATOM 2048 C CA . ALA A 1 281 ? 6.108 7.632 24.698 1.00 32.89 270 ALA A CA 1
ATOM 2049 C C . ALA A 1 281 ? 5.869 6.621 23.573 1.00 28.68 270 ALA A C 1
ATOM 2050 O O . ALA A 1 281 ? 5.257 5.604 23.834 1.00 37.20 270 ALA A O 1
ATOM 2052 N N . ARG A 1 282 ? 6.228 6.929 22.339 1.00 30.83 271 ARG A N 1
ATOM 2053 C CA . ARG A 1 282 ? 6.001 6.057 21.174 1.00 28.76 271 ARG A CA 1
ATOM 2054 C C . ARG A 1 282 ? 7.303 5.304 20.840 1.00 33.30 271 ARG A C 1
ATOM 2055 O O . ARG A 1 282 ? 7.287 4.583 19.826 1.00 36.92 271 ARG A O 1
ATOM 2063 N N . GLN A 1 283 ? 8.402 5.476 21.621 1.00 34.83 272 GLN A N 1
ATOM 2064 C CA . GLN A 1 283 ? 9.688 4.758 21.369 1.00 32.78 272 GLN A CA 1
ATOM 2065 C C . GLN A 1 283 ? 9.709 3.372 22.045 1.00 35.31 272 GLN A C 1
ATOM 2066 O O . GLN A 1 283 ? 9.566 3.306 23.284 1.00 37.31 272 GLN A O 1
ATOM 2072 N N . LEU A 1 284 ? 9.975 2.317 21.261 1.00 43.51 273 LEU A N 1
ATOM 2073 C CA . LEU A 1 284 ? 10.201 0.916 21.737 1.00 49.61 273 LEU A CA 1
ATOM 2074 C C . LEU A 1 284 ? 11.465 0.839 22.609 1.00 46.45 273 LEU A C 1
ATOM 2075 O O . LEU A 1 284 ? 11.446 0.141 23.630 1.00 47.53 273 LEU A O 1
ATOM 2080 N N . LEU A 1 285 ? 12.551 1.498 22.188 1.00 39.22 274 LEU A N 1
ATOM 2081 C CA . LEU A 1 285 ? 13.862 1.515 22.901 1.00 42.07 274 LEU A CA 1
ATOM 2082 C C . LEU A 1 285 ? 14.116 2.888 23.532 1.00 38.62 274 LEU A C 1
ATOM 2083 O O . LEU A 1 285 ? 14.140 3.937 22.786 1.00 38.07 274 LEU A O 1
ATOM 2088 N N . ARG A 1 286 ? 14.260 2.921 24.861 1.00 46.33 275 ARG A N 1
ATOM 2089 C CA . ARG A 1 286 ? 14.425 4.161 25.668 1.00 49.53 275 ARG A CA 1
ATOM 2090 C C . ARG A 1 2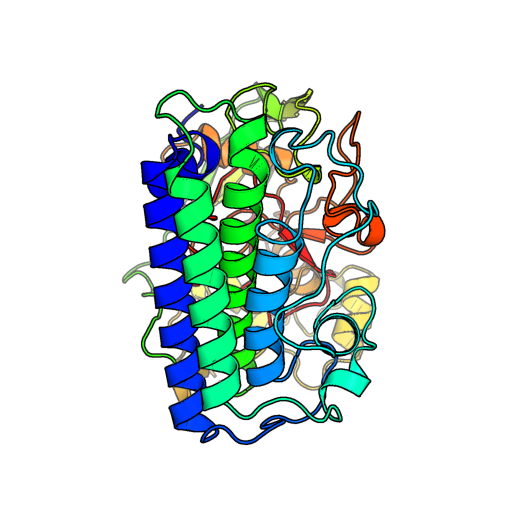86 ? 15.909 4.527 25.688 1.00 41.77 275 ARG A C 1
ATOM 2091 O O . ARG A 1 286 ? 16.537 4.572 26.767 1.00 43.34 275 ARG A O 1
ATOM 2099 N N . HIS A 1 287 ? 16.469 4.798 24.514 1.00 35.08 276 HIS A N 1
ATOM 2100 C CA . HIS A 1 287 ? 17.885 5.203 24.392 1.00 32.46 276 HIS A CA 1
ATOM 2101 C C . HIS A 1 287 ? 18.076 5.702 22.979 1.00 27.37 276 HIS A C 1
ATOM 2102 O O . HIS A 1 287 ? 17.160 5.657 22.139 1.00 25.47 276 HIS A O 1
ATOM 2109 N N . PRO A 1 288 ? 19.228 6.327 22.701 1.00 25.94 277 PRO A N 1
ATOM 2110 C CA . PRO A 1 288 ? 19.453 6.849 21.370 1.00 27.43 277 PRO A CA 1
ATOM 2111 C C . PRO A 1 288 ? 19.387 5.794 20.273 1.00 29.73 277 PRO A C 1
ATOM 2112 O O . PRO A 1 288 ? 19.663 4.619 20.513 1.00 29.68 277 PRO A O 1
ATOM 2116 N N . ALA A 1 289 ? 19.151 6.294 19.064 1.00 24.90 278 ALA A N 1
ATOM 2117 C CA . ALA A 1 289 ? 19.119 5.537 17.802 1.00 25.55 278 ALA A CA 1
ATOM 2118 C C . ALA A 1 289 ? 20.454 4.836 17.618 1.00 31.66 278 ALA A C 1
ATOM 2119 O O . ALA A 1 289 ? 21.532 5.482 17.865 1.00 30.44 278 ALA A O 1
ATOM 2121 N N . HIS A 1 290 ? 20.371 3.615 17.097 1.00 37.39 279 HIS A N 1
ATOM 2122 C CA . HIS A 1 290 ? 21.521 3.005 16.380 1.00 49.35 279 HIS A CA 1
ATOM 2123 C C . HIS A 1 290 ? 22.461 2.352 17.401 1.00 45.33 279 HIS A C 1
ATOM 2124 O O . HIS A 1 290 ? 23.501 1.820 16.987 1.00 37.22 279 HIS A O 1
ATOM 2131 N N . LEU A 1 291 ? 22.133 2.464 18.688 1.00 32.67 280 LEU A N 1
ATOM 2132 C CA . LEU A 1 291 ? 22.888 1.873 19.823 1.00 35.40 280 LEU A CA 1
ATOM 2133 C C . LEU A 1 291 ? 22.169 0.603 20.299 1.00 44.50 280 LEU A C 1
ATOM 2134 O O . LEU A 1 291 ? 20.945 0.497 20.054 1.00 44.29 280 LEU A O 1
ATOM 2139 N N . ARG A 1 292 ? 22.891 -0.343 20.919 1.00 42.64 281 ARG A N 1
ATOM 2140 C CA . ARG A 1 292 ? 22.315 -1.507 21.666 1.00 38.01 281 ARG A CA 1
ATOM 2141 C C . ARG A 1 292 ? 23.088 -1.750 22.981 1.00 44.15 281 ARG A C 1
ATOM 2142 O O . ARG A 1 292 ? 24.323 -1.453 22.992 1.00 39.63 281 ARG A O 1
ATOM 2150 N N . GLY A 1 297 ? 28.455 -0.437 28.700 1.00 52.33 286 GLY A N 1
ATOM 2151 C CA . GLY A 1 297 ? 28.660 0.479 27.548 1.00 37.86 286 GLY A CA 1
ATOM 2152 C C . GLY A 1 297 ? 27.731 0.125 26.402 1.00 39.76 286 GLY A C 1
ATOM 2153 O O . GLY A 1 297 ? 26.616 -0.427 26.669 1.00 43.21 286 GLY A O 1
ATOM 2154 N N . TRP A 1 298 ? 28.143 0.380 25.156 1.00 30.53 287 TRP A N 1
ATOM 2155 C CA . TRP A 1 298 ? 27.206 0.381 24.020 1.00 26.80 287 TRP A CA 1
ATOM 2156 C C . TRP A 1 298 ? 27.891 -0.112 22.746 1.00 22.46 287 TRP A C 1
ATOM 2157 O O . TRP A 1 298 ? 29.114 0.137 22.592 1.00 27.65 287 TRP A O 1
ATOM 2168 N N . GLN A 1 299 ? 27.152 -0.718 21.825 1.00 26.79 288 GLN A N 1
ATOM 2169 C CA . GLN A 1 299 ? 27.648 -0.809 20.428 1.00 26.11 288 GLN A CA 1
ATOM 2170 C C . GLN A 1 299 ? 26.844 0.213 19.621 1.00 32.89 288 GLN A C 1
ATOM 2171 O O . GLN A 1 299 ? 25.716 0.619 20.071 1.00 37.47 288 GLN A O 1
ATOM 2177 N N . GLN A 1 300 ? 27.353 0.582 18.471 1.00 24.54 289 GLN A N 1
ATOM 2178 C CA . GLN A 1 300 ? 26.713 1.508 17.517 1.00 34.69 289 GLN A CA 1
ATOM 2179 C C . GLN A 1 300 ? 26.694 0.734 16.188 1.00 37.25 289 GLN A C 1
ATOM 2180 O O . GLN A 1 300 ? 27.720 0.100 15.825 1.00 33.78 289 GLN A O 1
ATOM 2186 N N . ARG A 1 301 ? 25.552 0.733 15.497 1.00 35.80 290 ARG A N 1
ATOM 2187 C CA . ARG A 1 301 ? 25.431 0.162 14.129 1.00 41.50 290 ARG A CA 1
ATOM 2188 C C . ARG A 1 301 ? 25.964 1.256 13.198 1.00 44.18 290 ARG A C 1
ATOM 2189 O O . ARG A 1 301 ? 25.433 2.397 13.275 1.00 44.72 290 ARG A O 1
ATOM 2197 N N . ARG A 1 302 ? 27.024 0.965 12.438 1.00 35.68 291 ARG A N 1
ATOM 2198 C CA . ARG A 1 302 ? 27.648 1.857 11.429 1.00 40.77 291 ARG A CA 1
ATOM 2199 C C . ARG A 1 302 ? 27.961 1.019 10.201 1.00 35.26 291 ARG A C 1
ATOM 2200 O O . ARG A 1 302 ? 28.614 -0.032 10.384 1.00 39.09 291 ARG A O 1
ATOM 2208 N N . GLY A 1 303 ? 27.458 1.411 9.044 1.00 35.02 292 GLY A N 1
ATOM 2209 C CA . GLY A 1 303 ? 27.670 0.658 7.797 1.00 36.80 292 GLY A CA 1
ATOM 2210 C C . GLY A 1 303 ? 27.204 -0.777 7.892 1.00 38.16 292 GLY A C 1
ATOM 2211 O O . GLY A 1 303 ? 27.828 -1.647 7.256 1.00 39.04 292 GLY A O 1
ATOM 2212 N N . GLY A 1 304 ? 26.173 -1.026 8.715 1.00 44.83 293 GLY A N 1
ATOM 2213 C CA . GLY A 1 304 ? 25.520 -2.348 8.824 1.00 45.12 293 GLY A CA 1
ATOM 2214 C C . GLY A 1 304 ? 26.225 -3.296 9.784 1.00 45.50 293 GLY A C 1
ATOM 2215 O O . GLY A 1 304 ? 25.793 -4.475 9.858 1.00 46.56 293 GLY A O 1
ATOM 2216 N N . ARG A 1 305 ? 27.261 -2.801 10.487 1.00 34.70 294 ARG A N 1
ATOM 2217 C CA . ARG A 1 305 ? 28.141 -3.555 11.424 1.00 43.55 294 ARG A CA 1
ATOM 2218 C C . ARG A 1 305 ? 27.997 -2.952 12.825 1.00 48.69 294 ARG A C 1
ATOM 2219 O O . ARG A 1 305 ? 28.068 -1.677 12.990 1.00 55.60 294 ARG A O 1
ATOM 2227 N N . TRP A 1 306 ? 27.721 -3.822 13.798 1.00 32.33 295 TRP A N 1
ATOM 2228 C CA . TRP A 1 306 ? 27.787 -3.429 15.222 1.00 28.27 295 TRP A CA 1
ATOM 2229 C C . TRP A 1 306 ? 29.232 -3.363 15.671 1.00 38.70 295 TRP A C 1
ATOM 2230 O O . TRP A 1 306 ? 30.007 -4.303 15.540 1.00 35.45 295 TRP A O 1
ATOM 2241 N N . LEU A 1 307 ? 29.602 -2.203 16.136 1.00 29.30 296 LEU A N 1
ATOM 2242 C CA . LEU A 1 307 ? 30.966 -1.877 16.591 1.00 31.19 296 LEU A CA 1
ATOM 2243 C C . LEU A 1 307 ? 30.841 -1.281 17.978 1.00 31.28 296 LEU A C 1
ATOM 2244 O O . LEU A 1 307 ? 29.867 -0.612 18.304 1.00 29.13 296 LEU A O 1
ATOM 2249 N N . PRO A 1 308 ? 31.880 -1.372 18.811 1.00 29.63 297 PRO A N 1
ATOM 2250 C CA . PRO A 1 308 ? 31.888 -0.666 20.077 1.00 30.56 297 PRO A CA 1
ATOM 2251 C C . PRO A 1 308 ? 31.763 0.848 19.886 1.00 28.03 297 PRO A C 1
ATOM 2252 O O . PRO A 1 308 ? 32.335 1.394 18.928 1.00 32.09 297 PRO A O 1
ATOM 2256 N N . LEU A 1 309 ? 30.914 1.503 20.669 1.00 30.35 298 LEU A N 1
ATOM 2257 C CA . LEU A 1 309 ? 30.746 2.966 20.622 1.00 27.06 298 LEU A CA 1
ATOM 2258 C C . LEU A 1 309 ? 32.030 3.680 21.072 1.00 31.85 298 LEU A C 1
ATOM 2259 O O . LEU A 1 309 ? 32.609 3.291 22.090 1.00 28.08 298 LEU A O 1
ATOM 2264 N N . ASP A 1 310 ? 32.459 4.724 20.357 1.00 28.85 299 ASP A N 1
ATOM 2265 C CA . ASP A 1 310 ? 33.630 5.528 20.782 1.00 22.78 299 ASP A CA 1
ATOM 2266 C C . ASP A 1 310 ? 33.085 6.712 21.575 1.00 19.48 299 ASP A C 1
ATOM 2267 O O . ASP A 1 310 ? 32.445 7.623 20.987 1.00 21.36 299 ASP A O 1
ATOM 2272 N N . PRO A 1 311 ? 33.362 6.838 22.894 1.00 19.41 300 PRO A N 1
ATOM 2273 C CA . PRO A 1 311 ? 32.823 7.961 23.666 1.00 19.85 300 PRO A CA 1
ATOM 2274 C C . PRO A 1 311 ? 33.362 9.337 23.250 1.00 17.87 300 PRO A C 1
ATOM 2275 O O . PRO A 1 311 ? 32.729 10.345 23.572 1.00 17.30 300 PRO A O 1
ATOM 2279 N N . GLN A 1 312 ? 34.444 9.365 22.494 1.00 17.67 301 GLN A N 1
ATOM 2280 C CA . GLN A 1 312 ? 35.013 10.662 22.076 1.00 16.13 301 GLN A CA 1
ATOM 2281 C C . GLN A 1 312 ? 34.289 11.209 20.843 1.00 15.34 301 GLN A C 1
ATOM 2282 O O . GLN A 1 312 ? 34.596 12.377 20.495 1.00 18.25 301 GLN A O 1
ATOM 2288 N N . GLY A 1 313 ? 33.516 10.402 20.142 1.00 16.86 302 GLY A N 1
ATOM 2289 C CA . GLY A 1 313 ? 32.807 10.884 18.970 1.00 16.94 302 GLY A CA 1
ATOM 2290 C C . GLY A 1 313 ? 31.711 11.853 19.360 1.00 15.71 302 GLY A C 1
ATOM 2291 O O . GLY A 1 313 ? 31.186 11.798 20.513 1.00 14.87 302 GLY A O 1
ATOM 2292 N N . ALA A 1 314 ? 31.357 12.717 18.450 1.00 14.57 303 ALA A N 1
ATOM 2293 C CA . ALA A 1 314 ? 30.178 13.598 18.658 1.00 13.39 303 ALA A CA 1
ATOM 2294 C C . ALA A 1 314 ? 28.938 12.747 18.754 1.00 13.03 303 ALA A C 1
ATOM 2295 O O . ALA A 1 314 ? 28.757 11.856 17.933 1.00 14.64 303 ALA A O 1
ATOM 2297 N N . ALA A 1 315 ? 28.070 13.052 19.717 1.00 12.30 304 ALA A N 1
ATOM 2298 C CA . ALA A 1 315 ? 26.810 12.372 19.770 1.00 12.19 304 ALA A CA 1
ATOM 2299 C C . ALA A 1 315 ? 26.049 12.650 18.459 1.00 11.91 304 ALA A C 1
ATOM 2300 O O . ALA A 1 315 ? 26.093 13.813 17.955 1.00 11.90 304 ALA A O 1
ATOM 2302 N N . VAL A 1 316 ? 25.399 11.667 17.935 1.00 12.22 305 VAL A N 1
ATOM 2303 C CA . VAL A 1 316 ? 24.852 11.709 16.572 1.00 11.17 305 VAL A CA 1
ATOM 2304 C C . VAL A 1 316 ? 23.618 10.872 16.443 1.00 12.20 305 VAL A C 1
ATOM 2305 O O . VAL A 1 316 ? 23.452 9.894 17.209 1.00 12.86 305 VAL A O 1
ATOM 2309 N N . HIS A 1 317 ? 22.765 11.194 15.485 1.00 11.78 306 HIS A N 1
ATOM 2310 C CA . HIS A 1 317 ? 21.456 10.562 15.287 1.00 11.74 306 HIS A CA 1
ATOM 2311 C C . HIS A 1 317 ? 20.572 10.863 16.506 1.00 13.47 306 HIS A C 1
ATOM 2312 O O . HIS A 1 317 ? 19.727 10.018 16.846 1.00 17.66 306 HIS A O 1
ATOM 2319 N N . LEU A 1 318 ? 20.667 12.042 17.050 1.00 12.63 307 LEU A N 1
ATOM 2320 C CA . LEU A 1 318 ? 19.771 12.535 18.114 1.00 13.40 307 LEU A CA 1
ATOM 2321 C C . LEU A 1 318 ? 18.826 13.538 17.453 1.00 12.46 307 LEU A C 1
ATOM 2322 O O . LEU A 1 318 ? 19.267 14.352 16.631 1.00 12.48 307 LEU A O 1
ATOM 2327 N N . ASN A 1 319 ? 17.564 13.498 17.828 1.00 11.89 308 ASN A N 1
ATOM 2328 C CA . ASN A 1 319 ? 16.614 14.531 17.380 1.00 11.74 308 ASN A CA 1
ATOM 2329 C C . ASN A 1 319 ? 16.611 15.724 18.300 1.00 11.87 308 ASN A C 1
ATOM 2330 O O . ASN A 1 319 ? 17.310 15.783 19.353 1.00 11.94 308 ASN A O 1
ATOM 2335 N N . ALA A 1 320 ? 15.807 16.735 17.956 1.00 11.16 309 ALA A N 1
ATOM 2336 C CA . ALA A 1 320 ? 15.817 17.987 18.729 1.00 10.97 309 ALA A CA 1
ATOM 2337 C C . ALA A 1 320 ? 15.260 17.753 20.149 1.00 11.22 309 ALA A C 1
ATOM 2338 O O . ALA A 1 320 ? 15.608 18.438 21.068 1.00 12.38 309 ALA A O 1
ATOM 2340 N N . HIS A 1 321 ? 14.330 16.813 20.227 1.00 11.92 310 HIS A N 1
ATOM 2341 C CA . HIS A 1 321 ? 13.716 16.527 21.562 1.00 12.80 310 HIS A CA 1
ATOM 2342 C C . HIS A 1 321 ? 14.756 15.932 22.520 1.00 13.16 310 HIS A C 1
ATOM 2343 O O . HIS A 1 321 ? 14.810 16.336 23.704 1.00 13.63 310 HIS A O 1
ATOM 2350 N N . GLU A 1 322 ? 15.584 15.033 21.991 1.00 12.59 311 GLU A N 1
ATOM 2351 C CA . GLU A 1 322 ? 16.660 14.426 22.794 1.00 12.76 311 GLU A CA 1
ATOM 2352 C C . GLU A 1 322 ? 17.718 15.446 23.191 1.00 13.44 311 GLU A C 1
ATOM 2353 O O . GLU A 1 322 ? 18.164 15.505 24.352 1.00 13.84 311 GLU A O 1
ATOM 2359 N N . ALA A 1 323 ? 18.086 16.351 22.263 1.00 12.17 312 ALA A N 1
ATOM 2360 C CA . ALA A 1 323 ? 19.044 17.429 22.574 1.00 13.58 312 ALA A CA 1
ATOM 2361 C C . ALA A 1 323 ? 18.480 18.322 23.669 1.00 14.09 312 ALA A C 1
ATOM 2362 O O . ALA A 1 323 ? 19.201 18.739 24.589 1.00 13.93 312 ALA A O 1
ATOM 2364 N N . GLU A 1 324 ? 17.216 18.744 23.490 1.00 13.53 313 GLU A N 1
ATOM 2365 C CA . GLU A 1 324 ? 16.625 19.653 24.463 1.00 13.85 313 GLU A CA 1
ATOM 2366 C C . GLU A 1 324 ? 16.523 19.045 25.875 1.00 13.96 313 GLU A C 1
ATOM 2367 O O . GLU A 1 324 ? 16.757 19.753 26.848 1.00 14.59 313 GLU A O 1
ATOM 2373 N N . ALA A 1 325 ? 16.167 17.757 25.899 1.00 12.77 314 ALA A N 1
ATOM 2374 C CA . ALA A 1 325 ? 16.052 17.077 27.226 1.00 14.06 314 ALA A CA 1
ATOM 2375 C C . ALA A 1 325 ? 17.422 17.007 27.909 1.00 14.09 314 ALA A C 1
ATOM 2376 O O . ALA A 1 325 ? 17.531 17.267 29.154 1.00 15.01 314 ALA A O 1
ATOM 2378 N N . TRP A 1 326 ? 18.451 16.614 27.195 1.00 13.33 315 TRP A N 1
ATOM 2379 C CA . TRP A 1 326 ? 19.808 16.660 27.752 1.00 13.29 315 TRP A CA 1
ATOM 2380 C C . TRP A 1 326 ? 20.085 18.025 28.325 1.00 14.03 315 TRP A C 1
ATOM 2381 O O . TRP A 1 326 ? 20.612 18.164 29.452 1.00 14.60 315 TRP A O 1
ATOM 2392 N N . CYS A 1 327 ? 19.757 19.080 27.580 1.00 13.62 316 CYS A N 1
ATOM 2393 C CA . CYS A 1 327 ? 20.090 20.429 28.019 1.00 14.08 316 CYS A CA 1
ATOM 2394 C C . CYS A 1 327 ? 19.377 20.721 29.348 1.00 15.36 316 CYS A C 1
ATOM 2395 O O . CYS A 1 327 ? 19.973 21.358 30.207 1.00 15.59 316 CYS A O 1
ATOM 2398 N N . ARG A 1 328 ? 18.116 20.368 29.451 1.00 15.41 317 ARG A N 1
ATOM 2399 C CA . ARG A 1 328 ? 17.374 20.659 30.715 1.00 15.98 317 ARG A CA 1
ATOM 2400 C C . ARG A 1 328 ? 18.029 19.899 31.880 1.00 17.16 317 ARG A C 1
ATOM 2401 O O . ARG A 1 328 ? 18.287 20.531 32.911 1.00 17.92 317 ARG A O 1
ATOM 2409 N N . TRP A 1 329 ? 18.370 18.635 31.656 1.00 16.11 318 TRP A N 1
ATOM 2410 C CA . TRP A 1 329 ? 19.088 17.844 32.672 1.00 16.45 318 TRP A CA 1
ATOM 2411 C C . TRP A 1 329 ? 20.406 18.500 33.059 1.00 16.02 318 TRP A C 1
ATOM 2412 O O . TRP A 1 329 ? 20.810 18.455 34.232 1.00 17.79 318 TRP A O 1
ATOM 2423 N N . ALA A 1 330 ? 21.129 19.080 32.132 1.00 14.49 319 ALA A N 1
ATOM 2424 C CA . ALA A 1 330 ? 22.453 19.694 32.354 1.00 16.77 319 ALA A CA 1
ATOM 2425 C C . ALA A 1 330 ? 22.379 21.118 32.893 1.00 16.12 319 ALA A C 1
ATOM 2426 O O . ALA A 1 330 ? 23.417 21.707 33.156 1.00 17.52 319 ALA A O 1
ATOM 2428 N N . GLY A 1 331 ? 21.170 21.723 32.938 1.00 16.78 320 GLY A N 1
ATOM 2429 C CA . GLY A 1 331 ? 21.058 23.155 33.297 1.00 19.39 320 GLY A CA 1
ATOM 2430 C C . GLY A 1 331 ? 21.544 24.118 32.227 1.00 17.07 320 GLY A C 1
ATOM 2431 O O . GLY A 1 331 ? 22.069 25.170 32.548 1.00 20.19 320 GLY A O 1
ATOM 2432 N N . ARG A 1 332 ? 21.458 23.703 30.946 1.00 16.28 321 ARG A N 1
ATOM 2433 C CA . ARG A 1 332 ? 21.964 24.444 29.789 1.00 15.46 321 ARG A CA 1
ATOM 2434 C C . ARG A 1 332 ? 20.810 24.558 28.795 1.00 16.31 321 ARG A C 1
ATOM 2435 O O . ARG A 1 332 ? 19.667 24.175 29.068 1.00 16.50 321 ARG A O 1
ATOM 2443 N N . ARG A 1 333 ? 21.094 25.067 27.608 1.00 15.11 322 ARG A N 1
ATOM 2444 C CA . ARG A 1 333 ? 20.055 25.217 26.576 1.00 15.24 322 ARG A CA 1
ATOM 2445 C C . ARG A 1 333 ? 20.728 25.084 25.203 1.00 13.51 322 ARG A C 1
ATOM 2446 O O . ARG A 1 333 ? 21.902 25.279 25.080 1.00 14.01 322 ARG A O 1
ATOM 2454 N N . LEU A 1 334 ? 19.894 24.912 24.193 1.00 12.96 323 LEU A N 1
ATOM 2455 C CA . LEU A 1 334 ? 20.361 25.072 22.805 1.00 12.72 323 LEU A CA 1
ATOM 2456 C C . LEU A 1 334 ? 20.633 26.525 22.484 1.00 12.99 323 LEU A C 1
ATOM 2457 O O . LEU A 1 334 ? 19.943 27.419 22.975 1.00 14.83 323 LEU A O 1
ATOM 2462 N N . PRO A 1 335 ? 21.574 26.837 21.602 1.00 11.57 324 PRO A N 1
ATOM 2463 C CA . PRO A 1 335 ? 21.712 28.196 21.099 1.00 11.71 324 PRO A CA 1
ATOM 2464 C C . PRO A 1 335 ? 20.595 28.464 20.100 1.00 11.46 324 PRO A C 1
ATOM 2465 O O . PRO A 1 335 ? 20.080 27.568 19.443 1.00 11.84 324 PRO A O 1
ATOM 2469 N N . THR A 1 336 ? 20.260 29.720 19.988 1.00 10.83 325 THR A N 1
ATOM 2470 C CA . THR A 1 336 ? 19.507 30.197 18.809 1.00 11.09 325 THR A CA 1
ATOM 2471 C C . THR A 1 336 ? 20.455 30.116 17.615 1.00 10.42 325 THR A C 1
ATOM 2472 O O . THR A 1 336 ? 21.674 30.075 17.739 1.00 10.59 325 THR A O 1
ATOM 2476 N N . GLU A 1 337 ? 19.853 30.146 16.401 1.00 10.32 326 GLU A N 1
ATOM 2477 C CA . GLU A 1 337 ? 20.712 30.142 15.237 1.00 11.01 326 GLU A CA 1
ATOM 2478 C C . GLU A 1 337 ? 21.563 31.404 15.160 1.00 10.65 326 GLU A C 1
ATOM 2479 O O . GLU A 1 337 ? 22.669 31.360 14.679 1.00 10.50 326 GLU A O 1
ATOM 2485 N N . ALA A 1 338 ? 21.078 32.552 15.650 1.00 10.38 327 ALA A N 1
ATOM 2486 C CA . ALA A 1 338 ? 21.894 33.774 15.653 1.00 10.46 327 ALA A CA 1
ATOM 2487 C C . ALA A 1 338 ? 23.104 33.617 16.574 1.00 10.21 327 ALA A C 1
ATOM 2488 O O . ALA A 1 338 ? 24.198 34.034 16.249 1.00 10.96 327 ALA A O 1
ATOM 2490 N N . GLU A 1 339 ? 22.834 33.092 17.760 1.00 10.60 328 GLU A N 1
ATOM 2491 C CA . GLU A 1 339 ? 23.980 32.873 18.719 1.00 11.39 328 GLU A CA 1
ATOM 2492 C C . GLU A 1 339 ? 25.010 31.934 18.093 1.00 10.77 328 GLU A C 1
ATOM 2493 O O . GLU A 1 339 ? 26.212 32.155 18.211 1.00 11.39 328 GLU A O 1
ATOM 2499 N N . TRP A 1 340 ? 24.512 30.864 17.429 1.00 10.40 329 TRP A N 1
ATOM 2500 C CA . TRP A 1 340 ? 25.433 29.897 16.792 1.00 9.76 329 TRP A CA 1
ATOM 2501 C C . TRP A 1 340 ? 26.271 30.610 15.713 1.00 9.68 329 TRP A C 1
ATOM 2502 O O . TRP A 1 340 ? 27.479 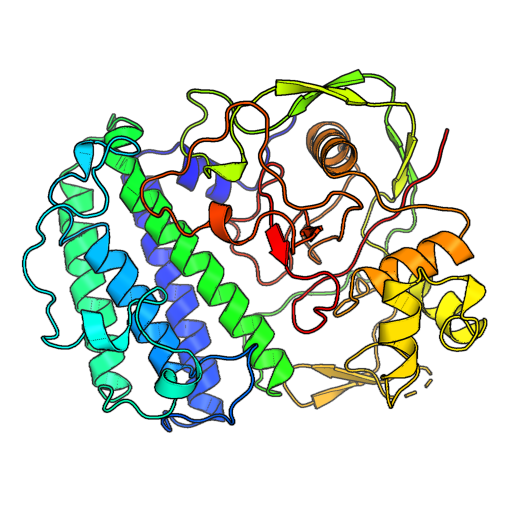30.493 15.673 1.00 9.97 329 TRP A O 1
ATOM 2513 N N . GLU A 1 341 ? 25.582 31.357 14.836 1.00 9.90 330 GLU A N 1
ATOM 2514 C CA . GLU A 1 341 ? 26.284 32.015 13.723 1.00 10.13 330 GLU A CA 1
ATOM 2515 C C . GLU A 1 341 ? 27.324 32.996 14.258 1.00 10.57 330 GLU A C 1
ATOM 2516 O O . GLU A 1 341 ? 28.456 33.094 13.744 1.00 11.12 330 GLU A O 1
ATOM 2522 N N . CYS A 1 342 ? 26.900 33.778 15.263 1.00 10.96 331 CYS A N 1
ATOM 2523 C CA . CYS A 1 342 ? 27.846 34.747 15.874 1.00 11.05 331 CYS A CA 1
ATOM 2524 C C . CYS A 1 342 ? 29.092 34.049 16.435 1.00 11.31 331 CYS A C 1
ATOM 2525 O O . CYS A 1 342 ? 30.222 34.449 16.145 1.00 12.72 331 CYS A O 1
ATOM 2528 N N . ALA A 1 343 ? 28.870 32.994 17.157 1.00 11.14 332 ALA A N 1
ATOM 2529 C CA . ALA A 1 343 ? 29.991 32.250 17.763 1.00 11.59 332 ALA A CA 1
ATOM 2530 C C . ALA A 1 343 ? 30.889 31.697 16.674 1.00 11.61 332 ALA A C 1
ATOM 2531 O O . ALA A 1 343 ? 32.149 31.769 16.786 1.00 12.70 332 ALA A O 1
ATOM 2533 N N . ALA A 1 344 ? 30.314 31.099 15.664 1.00 10.85 333 ALA A N 1
ATOM 2534 C CA . ALA A 1 344 ? 31.108 30.458 14.610 1.00 11.67 333 ALA A CA 1
ATOM 2535 C C . ALA A 1 344 ? 31.982 31.465 13.916 1.00 12.69 333 ALA A C 1
ATOM 2536 O O . ALA A 1 344 ? 33.090 31.126 13.529 1.00 15.47 333 ALA A O 1
ATOM 2538 N N . LEU A 1 345 ? 31.513 32.687 13.726 1.00 11.27 334 LEU A N 1
ATOM 2539 C CA . LEU A 1 345 ? 32.244 33.710 12.968 1.00 11.94 334 LEU A CA 1
ATOM 2540 C C . LEU A 1 345 ? 33.220 34.519 13.821 1.00 12.16 334 LEU A C 1
ATOM 2541 O O . LEU A 1 345 ? 34.002 35.269 13.218 1.00 15.55 334 LEU A O 1
ATOM 2546 N N . THR A 1 346 ? 33.081 34.456 15.124 1.00 11.79 335 THR A N 1
ATOM 2547 C CA . THR A 1 346 ? 33.897 35.383 15.959 1.00 13.34 335 THR A CA 1
ATOM 2548 C C . THR A 1 346 ? 34.799 34.686 16.953 1.00 12.87 335 THR A C 1
ATOM 2549 O O . THR A 1 346 ? 35.710 35.365 17.488 1.00 14.02 335 THR A O 1
ATOM 2553 N N . LEU A 1 347 ? 34.617 33.410 17.278 1.00 12.28 336 LEU A N 1
ATOM 2554 C CA . LEU A 1 347 ? 35.410 32.694 18.296 1.00 13.68 336 LEU A CA 1
ATOM 2555 C C . LEU A 1 347 ? 36.318 31.696 17.608 1.00 13.94 336 LEU A C 1
ATOM 2556 O O . LEU A 1 347 ? 35.866 30.645 17.148 1.00 15.05 336 LEU A O 1
ATOM 2561 N N . PRO A 1 348 ? 37.650 31.900 17.639 1.00 14.63 337 PRO A N 1
ATOM 2562 C CA . PRO A 1 348 ? 38.540 30.960 16.964 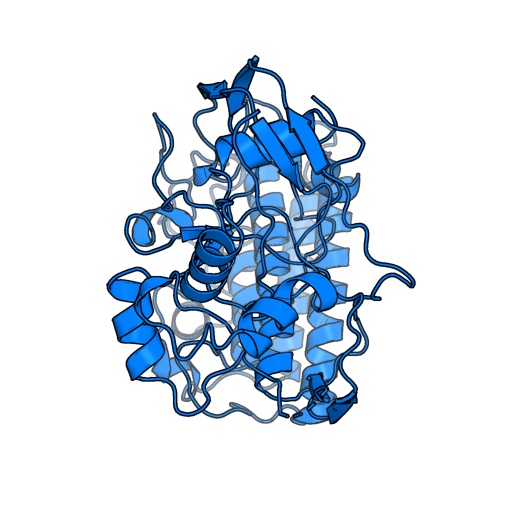1.00 15.21 337 PRO A CA 1
ATOM 2563 C C . PRO A 1 348 ? 38.511 29.550 17.563 1.00 14.81 337 PRO A C 1
ATOM 2564 O O . PRO A 1 348 ? 38.830 28.612 16.819 1.00 17.44 337 PRO A O 1
ATOM 2568 N N . GLY A 1 349 ? 38.151 29.438 18.826 1.00 14.14 338 GLY A N 1
ATOM 2569 C CA . GLY A 1 349 ? 38.085 28.120 19.471 1.00 15.25 338 GLY A CA 1
ATOM 2570 C C . GLY A 1 349 ? 36.807 27.382 19.219 1.00 13.96 338 GLY A C 1
ATOM 2571 O O . GLY A 1 349 ? 36.629 26.270 19.709 1.00 15.96 338 GLY A O 1
ATOM 2572 N N . PHE A 1 350 ? 35.866 27.956 18.504 1.00 13.20 339 PHE A N 1
ATOM 2573 C CA . PHE A 1 350 ? 34.578 27.318 18.216 1.00 13.01 339 PHE A CA 1
ATOM 2574 C C . PHE A 1 350 ? 34.744 26.375 17.036 1.00 12.33 339 PHE A C 1
ATOM 2575 O O . PHE A 1 350 ? 34.883 26.825 15.913 1.00 16.50 339 PHE A O 1
ATOM 2583 N N . ALA A 1 351 ? 34.707 25.082 17.273 1.00 12.39 340 ALA A N 1
ATOM 2584 C CA . ALA A 1 351 ? 34.962 24.076 16.238 1.00 12.89 340 ALA A CA 1
ATOM 2585 C C . ALA A 1 351 ? 33.668 23.375 15.870 1.00 11.08 340 ALA A C 1
ATOM 2586 O O . ALA A 1 351 ? 32.941 23.002 16.742 1.00 13.20 340 ALA A O 1
ATOM 2588 N N . TRP A 1 352 ? 33.403 23.261 14.592 1.00 10.79 341 TRP A N 1
ATOM 2589 C CA . TRP A 1 352 ? 32.140 22.689 14.077 1.00 10.98 341 TRP A CA 1
ATOM 2590 C C . TRP A 1 352 ? 32.460 21.809 12.861 1.00 10.42 341 TRP A C 1
ATOM 2591 O O . TRP A 1 352 ? 33.601 21.729 12.421 1.00 12.73 341 TRP A O 1
ATOM 2602 N N . GLY A 1 353 ? 31.417 21.193 12.367 1.00 10.27 342 GLY A N 1
ATOM 2603 C CA . GLY A 1 353 ? 31.525 20.358 11.168 1.00 10.45 342 GLY A CA 1
ATOM 2604 C C . GLY A 1 353 ? 31.518 18.839 11.365 1.00 10.81 342 GLY A C 1
ATOM 2605 O O . GLY A 1 353 ? 31.600 18.129 10.382 1.00 11.98 342 GLY A O 1
ATOM 2606 N N . ARG A 1 354 ? 31.342 18.398 12.612 1.00 10.39 343 ARG A N 1
ATOM 2607 C CA . ARG A 1 354 ? 31.268 16.933 12.847 1.00 11.21 343 ARG A CA 1
ATOM 2608 C C . ARG A 1 354 ? 29.884 16.403 12.673 1.00 10.00 343 ARG A C 1
ATOM 2609 O O . ARG A 1 354 ? 29.674 15.379 12.049 1.00 11.39 343 ARG A O 1
ATOM 2617 N N . VAL A 1 355 ? 28.910 17.115 13.262 1.00 10.14 344 VAL A N 1
ATOM 2618 C CA . VAL A 1 355 ? 27.490 16.788 13.152 1.00 9.97 344 VAL A CA 1
ATOM 2619 C C . VAL A 1 355 ? 26.731 18.097 12.908 1.00 9.63 344 VAL A C 1
ATOM 2620 O O . VAL A 1 355 ? 27.127 19.142 13.395 1.00 9.48 344 VAL A O 1
ATOM 2624 N N . TRP A 1 356 ? 25.604 18.006 12.187 1.00 8.88 345 TRP A N 1
ATOM 2625 C CA . TRP A 1 356 ? 24.672 19.141 12.204 1.00 9.03 345 TRP A CA 1
ATOM 2626 C C . TRP A 1 356 ? 24.203 19.379 13.626 1.00 9.47 345 TRP A C 1
ATOM 2627 O O . TRP A 1 356 ? 24.053 18.419 14.371 1.00 11.41 345 TRP A O 1
ATOM 2638 N N . GLU A 1 357 ? 23.919 20.607 13.958 1.00 8.91 346 GLU A N 1
ATOM 2639 C CA . GLU A 1 357 ? 23.641 20.959 15.384 1.00 9.26 346 GLU A CA 1
ATOM 2640 C C . GLU A 1 357 ? 22.251 21.577 15.476 1.00 9.12 346 GLU A C 1
ATOM 2641 O O . GLU A 1 357 ? 22.003 22.637 14.898 1.00 9.64 346 GLU A O 1
ATOM 2647 N N . TRP A 1 358 ? 21.360 20.930 16.198 1.00 9.06 347 TRP A N 1
ATOM 2648 C CA . TRP A 1 358 ? 20.039 21.515 16.434 1.00 9.43 347 TRP A CA 1
ATOM 2649 C C . TRP A 1 358 ? 20.176 22.846 17.134 1.00 9.42 347 TRP A C 1
ATOM 2650 O O . TRP A 1 358 ? 20.932 22.957 18.126 1.00 10.71 347 TRP A O 1
ATOM 2661 N N . THR A 1 359 ? 19.367 23.810 16.719 1.00 9.29 348 THR A N 1
ATOM 2662 C CA . THR A 1 359 ? 19.203 25.073 17.415 1.00 9.93 348 THR A CA 1
ATOM 2663 C C . THR A 1 359 ? 17.814 25.073 18.047 1.00 10.42 348 THR A C 1
ATOM 2664 O O . THR A 1 359 ? 16.970 24.256 17.748 1.00 10.97 348 THR A O 1
ATOM 2668 N N . SER A 1 360 ? 17.568 26.154 18.800 1.00 10.80 349 SER A N 1
ATOM 2669 C CA . SER A 1 360 ? 16.200 26.414 19.300 1.00 11.49 349 SER A CA 1
ATOM 2670 C C . SER A 1 360 ? 15.374 27.150 18.289 1.00 12.46 349 SER A C 1
ATOM 2671 O O . SER A 1 360 ? 14.197 27.449 18.593 1.00 14.23 349 SER A O 1
ATOM 2674 N N . SER A 1 361 ? 15.878 27.489 17.129 1.00 10.83 350 SER A N 1
ATOM 2675 C CA . SER A 1 361 ? 15.177 28.389 16.200 1.00 10.48 350 SER A CA 1
ATOM 2676 C C . SER A 1 361 ? 14.323 27.612 15.232 1.00 11.07 350 SER A C 1
ATOM 2677 O O . SER A 1 361 ? 14.815 26.782 14.488 1.00 10.94 350 SER A O 1
ATOM 2680 N N . PRO A 1 362 ? 13.023 27.912 15.125 1.00 12.18 351 PRO A N 1
ATOM 2681 C CA . PRO A 1 362 ? 12.210 27.345 14.048 1.00 11.45 351 PRO A CA 1
ATOM 2682 C C . PRO A 1 362 ? 12.710 27.866 12.702 1.00 10.92 351 PRO A C 1
ATOM 2683 O O . PRO A 1 362 ? 13.203 28.988 12.589 1.00 11.64 351 PRO A O 1
ATOM 2687 N N . PHE A 1 363 ? 12.548 27.044 11.657 1.00 10.14 352 PHE A N 1
ATOM 2688 C CA . PHE A 1 363 ? 12.845 27.484 10.289 1.00 10.25 352 PHE A CA 1
ATOM 2689 C C . PHE A 1 363 ? 11.710 28.401 9.846 1.00 9.72 352 PHE A C 1
ATOM 2690 O O . PHE A 1 363 ? 10.604 27.990 9.576 1.00 11.47 352 PHE A O 1
ATOM 2698 N N . GLU A 1 364 ? 12.048 29.658 9.750 1.00 10.47 353 GLU A N 1
ATOM 2699 C CA . GLU A 1 364 ? 11.167 30.798 9.417 1.00 10.89 353 GLU A CA 1
ATOM 2700 C C . GLU A 1 364 ? 11.962 31.761 8.570 1.00 10.74 353 GLU A C 1
ATOM 2701 O O . GLU A 1 364 ? 13.181 31.870 8.659 1.00 10.92 353 GLU A O 1
ATOM 2707 N N . PRO A 1 365 ? 11.252 32.547 7.727 1.00 10.48 354 PRO A N 1
ATOM 2708 C CA . PRO A 1 365 ? 11.963 33.522 6.921 1.00 10.22 354 PRO A CA 1
ATOM 2709 C C . PRO A 1 365 ? 12.632 34.598 7.743 1.00 9.76 354 PRO A C 1
ATOM 2710 O O . PRO A 1 365 ? 12.066 35.040 8.761 1.00 11.41 354 PRO A O 1
ATOM 2714 N N . TYR A 1 366 ? 13.772 35.044 7.328 1.00 9.44 355 TYR A N 1
ATOM 2715 C CA . TYR A 1 366 ? 14.349 36.310 7.788 1.00 9.39 355 TYR A CA 1
ATOM 2716 C C . TYR A 1 366 ? 13.454 37.436 7.308 1.00 10.10 355 TYR A C 1
ATOM 2717 O O . TYR A 1 366 ? 12.722 37.287 6.321 1.00 10.18 355 TYR A O 1
ATOM 2726 N N . PRO A 1 367 ? 13.604 38.661 7.860 1.00 10.50 356 PRO A N 1
ATOM 2727 C CA . PRO A 1 367 ? 12.943 39.822 7.299 1.00 10.48 356 PRO A CA 1
ATOM 2728 C C . PRO A 1 367 ? 13.296 39.955 5.831 1.00 10.43 356 PRO A C 1
ATOM 2729 O O . PRO A 1 367 ? 14.469 39.838 5.438 1.00 11.09 356 PRO A O 1
ATOM 2733 N N . GLY A 1 368 ? 12.275 40.221 4.997 1.00 10.41 357 GLY A N 1
ATOM 2734 C CA . GLY A 1 368 ? 12.513 40.513 3.592 1.00 10.69 357 GLY A CA 1
ATOM 2735 C C . GLY A 1 368 ? 12.792 39.284 2.741 1.00 10.47 357 GLY A C 1
ATOM 2736 O O . GLY A 1 368 ? 13.125 39.428 1.564 1.00 10.99 357 GLY A O 1
ATOM 2737 N N . PHE A 1 369 ? 12.572 38.057 3.253 1.00 10.72 358 PHE A N 1
ATOM 2738 C CA . PHE A 1 369 ? 12.721 36.835 2.453 1.00 10.51 358 PHE A CA 1
ATOM 2739 C C . PHE A 1 369 ? 11.871 36.918 1.189 1.00 11.08 358 PHE A C 1
ATOM 2740 O O . PHE A 1 369 ? 10.727 37.392 1.211 1.00 12.41 358 PHE A O 1
ATOM 2748 N N . ALA A 1 370 ? 12.438 36.434 0.103 1.00 10.75 359 ALA A N 1
ATOM 2749 C CA . ALA A 1 370 ? 11.725 36.222 -1.167 1.00 12.36 359 ALA A CA 1
ATOM 2750 C C . ALA A 1 370 ? 12.208 34.902 -1.737 1.00 11.13 359 ALA A C 1
ATOM 2751 O O . ALA A 1 370 ? 13.420 34.659 -1.804 1.00 11.77 359 ALA A O 1
ATOM 2753 N N . PRO A 1 371 ? 11.305 34.050 -2.241 1.00 11.67 360 PRO A N 1
ATOM 2754 C CA . PRO A 1 371 ? 11.769 32.794 -2.779 1.00 10.79 360 PRO A CA 1
ATOM 2755 C C . PRO A 1 371 ? 12.570 32.967 -4.067 1.00 11.66 360 PRO A C 1
ATOM 2756 O O . PRO A 1 371 ? 12.184 33.753 -4.932 1.00 13.48 360 PRO A O 1
ATOM 2760 N N . HIS A 1 372 ? 13.632 32.195 -4.223 1.00 9.95 361 HIS A N 1
ATOM 2761 C CA . HIS A 1 372 ? 14.453 32.199 -5.431 1.00 10.67 361 HIS A CA 1
ATOM 2762 C C . HIS A 1 372 ? 13.868 31.242 -6.443 1.00 10.02 361 HIS A C 1
ATOM 2763 O O . HIS A 1 372 ? 12.861 30.565 -6.199 1.00 10.99 361 HIS A O 1
ATOM 2770 N N . PRO A 1 373 ? 14.441 31.168 -7.670 1.00 10.52 362 PRO A N 1
ATOM 2771 C CA . PRO A 1 373 ? 13.771 30.462 -8.751 1.00 11.19 362 PRO A CA 1
ATOM 2772 C C . PRO A 1 373 ? 13.381 29.032 -8.438 1.00 11.33 362 PRO A C 1
ATOM 2773 O O . PRO A 1 373 ? 12.307 28.603 -8.922 1.00 11.88 362 PRO A O 1
ATOM 2777 N N . TYR A 1 374 ? 14.214 28.271 -7.717 1.00 10.75 363 TYR A N 1
ATOM 2778 C CA . TYR A 1 374 ? 13.778 26.966 -7.174 1.00 10.81 363 TYR A CA 1
ATOM 2779 C C . TYR A 1 374 ? 12.897 27.260 -5.974 1.00 10.01 363 TYR A C 1
ATOM 2780 O O . TYR A 1 374 ? 13.310 27.263 -4.798 1.00 10.96 363 TYR A O 1
ATOM 2789 N N . ARG A 1 375 ? 11.643 27.601 -6.255 1.00 10.71 364 ARG A N 1
ATOM 2790 C CA . ARG A 1 375 ? 10.743 28.201 -5.289 1.00 11.77 364 ARG A CA 1
ATOM 2791 C C . ARG A 1 375 ? 10.480 27.262 -4.137 1.00 11.52 364 ARG A C 1
ATOM 2792 O O . ARG A 1 375 ? 10.246 27.757 -2.993 1.00 13.05 364 ARG A O 1
ATOM 2800 N N . ASP A 1 376 ? 10.510 25.953 -4.338 1.00 11.77 365 ASP A N 1
ATOM 2801 C CA . ASP A 1 376 ? 10.194 24.973 -3.325 1.00 13.68 365 ASP A CA 1
ATOM 2802 C C . ASP A 1 376 ? 11.368 24.656 -2.435 1.00 11.86 365 ASP A C 1
ATOM 2803 O O . ASP A 1 376 ? 11.235 23.777 -1.582 1.00 11.97 365 ASP A O 1
ATOM 2808 N N . TYR A 1 377 ? 12.522 25.285 -2.587 1.00 10.51 366 TYR A N 1
ATOM 2809 C CA . TYR A 1 377 ? 13.677 24.947 -1.734 1.00 9.87 366 TYR A CA 1
ATOM 2810 C C . TYR A 1 377 ? 13.389 25.194 -0.257 1.00 9.25 366 TYR A C 1
ATOM 2811 O O . TYR A 1 377 ? 13.690 24.334 0.592 1.00 10.00 366 TYR A O 1
ATOM 2820 N N . SER A 1 378 ? 12.892 26.400 0.090 1.00 8.88 367 SER A N 1
ATOM 2821 C CA . SER A 1 378 ? 12.700 26.815 1.469 1.00 9.05 367 SER A CA 1
ATOM 2822 C C . SER A 1 378 ? 11.241 26.953 1.835 1.00 10.11 367 SER A C 1
ATOM 2823 O O . SER A 1 378 ? 10.777 26.489 2.897 1.00 9.96 367 SER A O 1
ATOM 2826 N N . ALA A 1 379 ? 10.515 27.753 1.033 1.00 10.22 368 ALA A N 1
ATOM 2827 C CA . ALA A 1 379 ? 9.218 28.289 1.465 1.00 10.80 368 ALA A CA 1
ATOM 2828 C C . ALA A 1 379 ? 8.198 27.250 1.926 1.00 10.89 368 ALA A C 1
ATOM 2829 O O . ALA A 1 379 ? 7.521 27.496 2.944 1.00 12.21 368 ALA A O 1
ATOM 2831 N N . PRO A 1 380 ? 8.072 26.056 1.331 1.00 10.67 369 PRO A N 1
ATOM 2832 C CA . PRO A 1 380 ? 7.048 25.123 1.831 1.00 10.88 369 PRO A CA 1
ATOM 2833 C C . PRO A 1 380 ? 7.353 24.554 3.214 1.00 10.68 369 PRO A C 1
ATOM 2834 O O . PRO A 1 380 ? 6.467 23.918 3.774 1.00 12.09 369 PRO A O 1
ATOM 2838 N N . TRP A 1 381 ? 8.549 24.703 3.699 1.00 10.51 370 TRP A N 1
ATOM 2839 C CA . TRP A 1 381 ? 9.045 24.011 4.878 1.00 10.23 370 TRP A CA 1
ATOM 2840 C C . TRP A 1 381 ? 9.079 24.907 6.082 1.00 10.60 370 TRP A C 1
ATOM 2841 O O . TRP A 1 381 ? 9.381 24.467 7.203 1.00 11.35 370 TRP A O 1
ATOM 2852 N N . PHE A 1 382 ? 8.745 26.188 5.916 1.00 11.73 371 PHE A N 1
ATOM 2853 C CA . PHE A 1 382 ? 8.695 27.093 7.074 1.00 12.43 371 PHE A CA 1
ATOM 2854 C C . PHE A 1 382 ? 7.642 26.640 8.081 1.00 13.57 371 PHE A C 1
ATOM 2855 O O . PHE A 1 382 ? 6.527 26.199 7.625 1.00 17.09 371 PHE A O 1
ATOM 2863 N N A GLY A 1 383 ? 7.849 26.815 9.334 0.50 12.38 372 GLY A N 1
ATOM 2864 N N B GLY A 1 383 ? 8.057 26.635 9.376 0.50 14.18 372 GLY A N 1
ATOM 2865 C CA A GLY A 1 383 ? 6.719 26.554 10.223 0.50 11.57 372 GLY A CA 1
ATOM 2866 C CA B GLY A 1 383 ? 7.353 26.392 10.677 0.50 14.36 372 GLY A CA 1
ATOM 2867 C C A GLY A 1 383 ? 6.566 25.093 10.632 0.50 10.09 372 GLY A C 1
ATOM 2868 C C B GLY A 1 383 ? 7.423 24.937 11.133 0.50 14.82 372 GLY A C 1
ATOM 2869 O O A GLY A 1 383 ? 5.886 24.912 11.582 0.50 10.73 372 GLY A O 1
ATOM 2870 O O B GLY A 1 383 ? 7.683 24.567 12.361 0.50 16.20 372 GLY A O 1
ATOM 2871 N N . THR A 1 384 ? 7.301 24.084 10.127 1.00 13.16 373 THR A N 1
ATOM 2872 C CA . THR A 1 384 ? 7.293 22.647 10.491 1.00 12.52 373 THR A CA 1
ATOM 2873 C C . THR A 1 384 ? 8.695 22.089 10.663 1.00 11.65 373 THR A C 1
ATOM 2874 O O . THR A 1 384 ? 8.835 20.911 11.003 1.00 12.93 373 THR A O 1
ATOM 2878 N N . ARG A 1 385 ? 9.731 22.865 10.365 1.00 11.00 374 ARG A N 1
ATOM 2879 C CA . ARG A 1 385 ? 11.105 22.437 10.493 1.00 10.03 374 ARG A CA 1
ATOM 2880 C C . ARG A 1 385 ? 11.784 23.242 11.591 1.00 10.14 374 ARG A C 1
ATOM 2881 O O . ARG A 1 385 ? 11.433 24.409 11.796 1.00 10.30 374 ARG A O 1
ATOM 2889 N N . ARG A 1 386 ? 12.795 22.640 12.186 1.00 9.49 375 ARG A N 1
ATOM 2890 C CA . ARG A 1 386 ? 13.719 23.313 13.076 1.00 9.60 375 ARG A CA 1
ATOM 2891 C C . ARG A 1 386 ? 15.010 23.552 12.324 1.00 8.80 375 ARG A C 1
ATOM 2892 O O . ARG A 1 386 ? 15.428 22.731 11.515 1.00 9.99 375 ARG A O 1
ATOM 2900 N N . VAL A 1 387 ? 15.656 24.679 12.600 1.00 8.88 376 VAL A N 1
ATOM 2901 C CA . VAL A 1 387 ? 16.973 24.956 12.031 1.00 9.09 376 VAL A CA 1
ATOM 2902 C C . VAL A 1 387 ? 18.065 24.154 12.708 1.00 9.12 376 VAL A C 1
ATOM 2903 O O . VAL A 1 387 ? 18.160 24.133 13.952 1.00 9.64 376 VAL A O 1
ATOM 2907 N N . LEU A 1 388 ? 18.923 23.569 11.877 1.00 8.64 377 LEU A N 1
ATOM 2908 C CA . LEU A 1 388 ? 20.222 23.042 12.306 1.00 8.42 377 LEU A CA 1
ATOM 2909 C C . LEU A 1 388 ? 21.312 23.870 11.661 1.00 8.09 377 LEU A C 1
ATOM 2910 O O . LEU A 1 388 ? 21.147 24.285 10.489 1.00 9.03 377 LEU A O 1
ATOM 2915 N N . ARG A 1 389 ? 22.409 24.084 12.350 1.00 8.39 378 ARG A N 1
ATOM 2916 C CA . ARG A 1 389 ? 23.563 24.792 11.827 1.00 8.25 378 ARG A CA 1
ATOM 2917 C C . ARG A 1 389 ? 24.790 23.932 11.787 1.00 8.67 378 ARG A C 1
ATOM 2918 O O . ARG A 1 389 ? 24.857 22.868 12.445 1.00 9.67 378 ARG A O 1
ATOM 2926 N N . GLY A 1 390 ? 25.770 24.395 11.041 1.00 8.87 379 GLY A N 1
ATOM 2927 C CA . GLY A 1 390 ? 27.059 23.741 11.022 1.00 9.58 379 GLY A CA 1
ATOM 2928 C C . GLY A 1 390 ? 27.198 22.893 9.796 1.00 9.59 379 GLY A C 1
ATOM 2929 O O . GLY A 1 390 ? 26.891 23.307 8.667 1.00 10.53 379 GLY A O 1
ATOM 2930 N N . ALA A 1 391 ? 27.625 21.655 9.980 1.00 8.71 380 ALA A N 1
ATOM 2931 C CA . ALA A 1 391 ? 27.812 20.641 8.928 1.00 8.97 380 ALA A CA 1
ATOM 2932 C C . ALA A 1 391 ? 28.173 19.334 9.581 1.00 8.99 380 ALA A C 1
ATOM 2933 O O . ALA A 1 391 ? 28.492 19.326 10.789 1.00 9.85 380 ALA A O 1
ATOM 2935 N N . CYS A 1 392 ? 28.087 18.233 8.858 1.00 9.22 381 CYS A N 1
ATOM 2936 C CA . CYS A 1 392 ? 28.517 16.956 9.370 1.00 10.20 381 CYS A CA 1
ATOM 2937 C C . CYS A 1 392 ? 29.690 16.463 8.579 1.00 9.44 381 CYS A C 1
ATOM 2938 O O . CYS A 1 392 ? 30.046 16.968 7.531 1.00 10.17 381 CYS A O 1
ATOM 2941 N N . HIS A 1 393 ? 30.222 15.284 8.959 1.00 10.37 382 HIS A N 1
ATOM 2942 C CA A HIS A 1 393 ? 31.369 14.686 8.240 0.50 11.85 382 HIS A CA 1
ATOM 2943 C CA B HIS A 1 393 ? 31.351 14.685 8.227 0.50 11.28 382 HIS A CA 1
ATOM 2944 C C . HIS A 1 393 ? 31.023 14.417 6.769 1.00 11.44 382 HIS A C 1
ATOM 2945 O O . HIS A 1 393 ? 31.912 14.470 5.949 1.00 14.20 382 HIS A O 1
ATOM 2958 N N . ALA A 1 394 ? 29.786 14.098 6.480 1.00 10.24 383 ALA A N 1
ATOM 2959 C CA . ALA A 1 394 ? 29.330 13.779 5.138 1.00 10.58 383 ALA A CA 1
ATOM 2960 C C . ALA A 1 394 ? 28.875 15.007 4.361 1.00 10.87 383 ALA A C 1
ATOM 2961 O O . ALA A 1 394 ? 28.447 14.866 3.187 1.00 12.81 383 ALA A O 1
ATOM 2963 N N . THR A 1 395 ? 29.021 16.192 4.862 1.00 10.29 384 THR A N 1
ATOM 2964 C CA . THR A 1 395 ? 28.710 17.429 4.121 1.00 9.91 384 THR A CA 1
ATOM 2965 C C . THR A 1 395 ? 29.896 17.784 3.257 1.00 9.85 384 THR A C 1
ATOM 2966 O O . THR A 1 395 ? 31.038 17.796 3.713 1.00 11.50 384 THR A O 1
ATOM 2970 N N . SER A 1 396 ? 29.640 18.117 1.981 1.00 9.46 385 SER A N 1
ATOM 2971 C CA A SER A 1 396 ? 30.705 18.639 1.078 0.50 10.59 385 SER A CA 1
ATOM 2972 C CA B SER A 1 396 ? 30.763 18.555 1.132 0.50 10.76 385 SER A CA 1
ATOM 2973 C C . SER A 1 396 ? 31.423 19.827 1.681 1.00 10.58 385 SER A C 1
ATOM 2974 O O . SER A 1 396 ? 30.740 20.751 2.181 1.00 10.16 385 SER A O 1
ATOM 2979 N N . ALA A 1 397 ? 32.706 19.918 1.496 1.00 10.53 386 ALA A N 1
ATOM 2980 C CA . ALA A 1 397 ? 33.472 21.097 1.844 1.00 12.00 386 ALA A CA 1
ATOM 2981 C C . ALA A 1 397 ? 32.964 22.307 1.084 1.00 10.35 386 ALA A C 1
ATOM 2982 O O . ALA A 1 397 ? 33.164 23.443 1.560 1.00 12.67 386 ALA A O 1
ATOM 2984 N N . ALA A 1 398 ? 32.416 22.158 -0.092 1.00 10.31 387 ALA A N 1
ATOM 2985 C CA . ALA A 1 398 ? 31.863 23.243 -0.879 1.00 10.32 387 ALA A CA 1
ATOM 2986 C C . ALA A 1 398 ? 30.585 23.778 -0.321 1.00 9.76 387 ALA A C 1
ATOM 2987 O O . ALA A 1 398 ? 30.233 24.930 -0.605 1.00 10.25 387 ALA A O 1
ATOM 2989 N N . LEU A 1 399 ? 29.844 22.967 0.420 1.00 9.38 388 LEU A N 1
ATOM 2990 C CA . LEU A 1 399 ? 28.576 23.411 0.977 1.00 8.93 388 LEU A CA 1
ATOM 2991 C C . LEU A 1 399 ? 28.710 23.952 2.396 1.00 9.02 388 LEU A C 1
ATOM 2992 O O . LEU A 1 399 ? 28.100 24.995 2.730 1.00 9.78 388 LEU A O 1
ATOM 2997 N N . ALA A 1 400 ? 29.498 23.316 3.252 1.00 8.40 389 ALA A N 1
ATOM 2998 C CA . ALA A 1 400 ? 29.579 23.606 4.680 1.00 8.50 389 ALA A CA 1
ATOM 2999 C C . ALA A 1 400 ? 29.889 25.102 4.862 1.00 8.31 389 ALA A C 1
ATOM 3000 O O . ALA A 1 400 ? 30.930 25.591 4.403 1.00 9.55 389 ALA A O 1
ATOM 3002 N N . HIS A 1 401 ? 29.049 25.802 5.628 1.00 8.28 390 HIS A N 1
ATOM 3003 C CA . HIS A 1 401 ? 29.148 27.276 5.657 1.00 7.85 390 HIS A CA 1
ATOM 3004 C C . HIS A 1 401 ? 28.384 27.775 6.896 1.00 8.60 390 HIS A C 1
ATOM 3005 O O . HIS A 1 401 ? 27.303 27.362 7.172 1.00 8.97 390 HIS A O 1
ATOM 3012 N N . ALA A 1 402 ? 28.993 28.781 7.546 1.00 9.23 391 ALA A N 1
ATOM 3013 C CA . ALA A 1 402 ? 28.428 29.254 8.811 1.00 9.44 391 ALA A CA 1
ATOM 3014 C C . ALA A 1 402 ? 27.123 30.089 8.651 1.00 9.36 391 ALA A C 1
ATOM 3015 O O . ALA A 1 402 ? 26.484 30.282 9.666 1.00 10.93 391 ALA A O 1
ATOM 3017 N N . ARG A 1 403 ? 26.785 30.494 7.433 1.00 8.85 392 ARG A N 1
ATOM 3018 C CA . ARG A 1 403 ? 25.515 31.161 7.198 1.00 9.74 392 ARG A CA 1
ATOM 3019 C C . ARG A 1 403 ? 24.422 30.225 6.755 1.00 8.94 392 ARG A C 1
ATOM 3020 O O . ARG A 1 403 ? 23.250 30.628 6.654 1.00 10.14 392 ARG A O 1
ATOM 3028 N N . TYR A 1 404 ? 24.778 28.984 6.435 1.00 8.84 393 TYR A N 1
ATOM 3029 C CA . TYR A 1 404 ? 23.814 28.022 5.875 1.00 8.02 393 TYR A CA 1
ATOM 3030 C C . TYR A 1 404 ? 22.829 27.575 6.891 1.00 7.45 393 TYR A C 1
ATOM 3031 O O . TYR A 1 404 ? 23.184 27.250 8.045 1.00 9.69 393 TYR A O 1
ATOM 3040 N N . ARG A 1 405 ? 21.553 27.522 6.525 1.00 7.65 394 ARG A N 1
ATOM 3041 C CA . ARG A 1 405 ? 20.484 27.081 7.413 1.00 8.32 394 ARG A CA 1
ATOM 3042 C C . ARG A 1 405 ? 20.000 25.729 6.942 1.00 8.07 394 ARG A C 1
ATOM 3043 O O . ARG A 1 405 ? 19.430 25.631 5.869 1.00 9.02 394 ARG A O 1
ATOM 3051 N N . ASN A 1 406 ? 20.237 24.657 7.706 1.00 8.23 395 ASN A N 1
ATOM 3052 C CA . ASN A 1 406 ? 19.622 23.402 7.426 1.00 7.74 395 ASN A CA 1
ATOM 3053 C C . ASN A 1 406 ? 18.281 23.341 8.124 1.00 8.40 395 ASN A C 1
ATOM 3054 O O . ASN A 1 406 ? 18.049 24.100 9.064 1.00 9.12 395 ASN A O 1
ATOM 3059 N N . PHE A 1 407 ? 17.396 22.432 7.707 1.00 8.72 396 PHE A N 1
ATOM 3060 C CA . PHE A 1 407 ? 16.029 22.428 8.207 1.00 8.67 396 PHE A CA 1
ATOM 3061 C C . PHE A 1 407 ? 15.428 21.036 8.032 1.00 8.57 396 PHE A C 1
ATOM 3062 O O . PHE A 1 407 ? 15.310 20.567 6.920 1.00 9.73 396 PHE A O 1
ATOM 3070 N N . PHE A 1 408 ? 15.041 20.463 9.164 1.00 9.51 397 PHE A N 1
ATOM 3071 C CA . PHE A 1 408 ? 14.394 19.133 9.221 1.00 9.83 397 PHE A CA 1
ATOM 3072 C C . PHE A 1 408 ? 13.336 19.215 10.310 1.00 10.01 397 PHE A C 1
ATOM 3073 O O . PHE A 1 408 ? 13.470 19.973 11.259 1.00 10.14 397 PHE A O 1
ATOM 3081 N N . GLU A 1 409 ? 12.365 18.334 10.202 1.00 10.47 398 GLU A N 1
ATOM 3082 C CA . GLU A 1 409 ? 11.393 18.187 11.277 1.00 11.41 398 GLU A CA 1
ATOM 3083 C C . GLU A 1 409 ? 12.106 17.788 12.556 1.00 10.99 398 GLU A C 1
ATOM 3084 O O . GLU A 1 409 ? 13.068 16.990 12.489 1.00 11.46 398 GLU A O 1
ATOM 3090 N N . PRO A 1 410 ? 11.663 18.250 13.733 1.00 11.03 399 PRO A N 1
ATOM 3091 C CA . PRO A 1 410 ? 12.453 18.125 14.945 1.00 11.62 399 PRO A CA 1
ATOM 3092 C C . PRO A 1 410 ? 12.565 16.673 15.427 1.00 12.23 399 PRO A C 1
ATOM 3093 O O . PRO A 1 410 ? 13.376 16.422 16.309 1.00 13.43 399 PRO A O 1
ATOM 3097 N N . HIS A 1 411 ? 11.721 15.767 14.955 1.00 12.09 400 HIS A N 1
ATOM 3098 C CA . HIS A 1 411 ? 11.800 14.351 15.341 1.00 12.92 400 HIS A CA 1
ATOM 3099 C C . HIS A 1 411 ? 12.898 13.582 14.630 1.00 13.84 400 HIS A C 1
ATOM 3100 O O . HIS A 1 411 ? 13.153 12.420 14.995 1.00 14.31 400 HIS A O 1
ATOM 3107 N N . ARG A 1 412 ? 13.477 14.084 13.563 1.00 12.41 401 ARG A N 1
ATOM 3108 C CA . ARG A 1 412 ? 14.316 13.312 12.661 1.00 13.16 401 ARG A CA 1
ATOM 3109 C C . ARG A 1 412 ? 15.583 12.903 13.360 1.00 12.55 401 ARG A C 1
ATOM 3110 O O . ARG A 1 412 ? 16.245 13.725 13.989 1.00 12.96 401 ARG A O 1
ATOM 3118 N N . ARG A 1 413 ? 15.939 11.629 13.182 1.00 13.19 402 ARG A N 1
ATOM 3119 C CA . ARG A 1 413 ? 17.137 10.993 13.810 1.00 14.26 402 ARG A CA 1
ATOM 3120 C C . ARG A 1 413 ? 18.040 10.324 12.770 1.00 13.09 402 ARG A C 1
ATOM 3121 O O . ARG A 1 413 ? 19.158 9.908 13.105 1.00 14.20 402 ARG A O 1
ATOM 3129 N N . ASP A 1 414 ? 17.555 10.153 11.575 1.00 12.67 403 ASP A N 1
ATOM 3130 C CA . ASP A 1 414 ? 18.307 9.494 10.491 1.00 13.02 403 ASP A CA 1
ATOM 3131 C C . ASP A 1 414 ? 19.492 10.356 10.039 1.00 11.27 403 ASP A C 1
ATOM 3132 O O . ASP A 1 414 ? 20.610 9.894 9.729 1.00 12.83 403 ASP A O 1
ATOM 3137 N N . ILE A 1 415 ? 19.266 11.640 9.990 1.00 11.78 404 ILE A N 1
ATOM 3138 C CA . ILE A 1 415 ? 20.259 12.686 9.664 1.00 10.85 404 ILE A CA 1
ATOM 3139 C C . ILE A 1 415 ? 21.414 12.613 10.642 1.00 10.31 404 ILE A C 1
ATOM 3140 O O . ILE A 1 415 ? 21.234 12.177 11.789 1.00 11.01 404 ILE A O 1
ATOM 3145 N N . PHE A 1 416 ? 22.584 13.122 10.236 1.00 10.03 405 PHE A N 1
ATOM 3146 C CA . PHE A 1 416 ? 23.773 13.157 11.094 1.00 10.97 405 PHE A CA 1
ATOM 3147 C C . PHE A 1 416 ? 23.674 14.391 11.969 1.00 10.62 405 PHE A C 1
ATOM 3148 O O . PHE A 1 416 ? 24.469 15.318 11.851 1.00 11.07 405 PHE A O 1
ATOM 3156 N N . ALA A 1 417 ? 22.753 14.315 12.948 1.00 9.96 406 ALA A N 1
ATOM 3157 C CA . ALA A 1 417 ? 22.476 15.467 13.824 1.00 11.06 406 ALA A CA 1
ATOM 3158 C C . ALA A 1 417 ? 22.839 15.182 15.257 1.00 10.94 406 ALA A C 1
ATOM 3159 O O . ALA A 1 417 ? 22.622 14.029 15.759 1.00 11.09 406 ALA A O 1
ATOM 3161 N N . GLY A 1 418 ? 23.418 16.177 15.864 1.00 10.83 407 GLY A N 1
ATOM 3162 C CA . GLY A 1 418 ? 23.709 16.263 17.268 1.00 11.82 407 GLY A CA 1
ATOM 3163 C C . GLY A 1 418 ? 23.481 17.674 17.731 1.00 9.69 407 GLY A C 1
ATOM 3164 O O . GLY A 1 418 ? 22.517 18.309 17.251 1.00 10.62 407 GLY A O 1
ATOM 3165 N N . PHE A 1 419 ? 24.278 18.167 18.648 1.00 9.91 408 PHE A N 1
ATOM 3166 C CA . PHE A 1 419 ? 24.017 19.511 19.172 1.00 10.66 408 PHE A CA 1
ATOM 3167 C C . PHE A 1 419 ? 25.183 19.982 20.039 1.00 10.08 408 PHE A C 1
ATOM 3168 O O . PHE A 1 419 ? 25.983 19.160 20.499 1.00 11.38 408 PHE A O 1
ATOM 3176 N N . ARG A 1 420 ? 25.256 21.293 20.241 1.00 11.04 409 ARG A N 1
ATOM 3177 C CA . ARG A 1 420 ? 26.046 21.885 21.315 1.00 11.42 409 ARG A CA 1
ATOM 3178 C C . ARG A 1 420 ? 25.118 22.686 22.220 1.00 11.72 409 ARG A C 1
ATOM 3179 O O . ARG A 1 420 ? 23.971 23.026 21.875 1.00 13.09 409 ARG A O 1
ATOM 3187 N N . SER A 1 421 ? 25.605 22.977 23.418 1.00 12.83 410 SER A N 1
ATOM 3188 C CA . SER A 1 421 ? 24.823 23.664 24.472 1.00 13.01 410 SER A CA 1
ATOM 3189 C C . SER A 1 421 ? 25.487 24.940 24.854 1.00 13.15 410 SER A C 1
ATOM 3190 O O . SER A 1 421 ? 26.644 25.179 24.578 1.00 14.19 410 SER A O 1
ATOM 3193 N N . CYS A 1 422 ? 24.684 25.776 25.552 1.00 13.95 411 CYS A N 1
ATOM 3194 C CA . CYS A 1 422 ? 25.137 27.053 26.082 1.00 13.89 411 CYS A CA 1
ATOM 3195 C C . CYS A 1 422 ? 24.375 27.391 27.359 1.00 15.16 411 CYS A C 1
ATOM 3196 O O . CYS A 1 422 ? 23.412 26.698 27.672 1.00 14.92 411 CYS A O 1
ATOM 3199 N N . ARG A 1 423 ? 24.798 28.481 27.974 1.00 16.51 412 ARG A N 1
ATOM 3200 C CA . ARG A 1 423 ? 24.117 28.978 29.197 1.00 19.95 412 ARG A CA 1
ATOM 3201 C C . ARG A 1 423 ? 24.409 30.459 29.329 1.00 17.61 412 ARG A C 1
ATOM 3202 O O . ARG A 1 423 ? 25.363 30.971 28.819 1.00 19.50 412 ARG A O 1
ATOM 3210 N N . ALA A 1 424 ? 23.654 31.145 30.165 1.00 28.88 413 ALA A N 1
ATOM 3211 C CA . ALA A 1 424 ? 24.039 32.484 30.626 1.00 29.68 413 ALA A CA 1
ATOM 3212 C C . ALA A 1 424 ? 25.493 32.682 31.127 1.00 33.34 413 ALA A C 1
ATOM 3213 O O . ALA A 1 424 ? 26.161 31.750 31.600 1.00 46.43 413 ALA A O 1
ATOM 3215 N N . PRO A 1 425 ? 26.035 33.911 30.995 1.00 34.11 414 PRO A N 1
ATOM 3216 C CA . PRO A 1 425 ? 27.325 34.254 31.641 1.00 41.08 414 PRO A CA 1
ATOM 3217 C C . PRO A 1 425 ? 27.324 34.308 33.183 1.00 39.20 414 PRO A C 1
ATOM 3218 O O . PRO A 1 425 ? 26.407 33.603 33.715 1.00 42.93 414 PRO A O 1
#

Solvent-accessible surface area: 17316 Å² total; per-residue (Å²): 136,63,106,12,11,43,106,95,0,64,36,2,8,63,12,63,14,72,30,0,80,61,16,1,78,62,15,13,180,42,9,52,75,3,11,64,14,14,88,93,59,43,58,47,55,67,43,26,20,54,78,25,98,67,24,26,0,21,12,2,14,16,0,2,6,0,10,2,3,5,49,10,0,7,11,2,144,16,60,78,126,0,71,76,3,99,18,136,24,77,36,70,114,17,103,42,126,88,0,46,48,32,0,25,43,61,174,12,64,50,162,59,19,32,84,23,105,24,26,94,6,128,39,1,39,46,6,2,112,151,0,20,64,68,0,18,60,38,1,84,133,48,65,115,122,20,123,51,56,21,0,13,1,2,3,9,2,2,0,14,3,7,44,38,6,15,15,16,1,22,12,0,15,42,56,20,9,64,42,233,66,59,51,126,40,33,181,124,17,88,89,55,60,38,136,2,82,66,51,170,0,124,8,2,10,69,103,73,77,16,12,10,4,4,1,1,35,98,29,39,49,36,102,7,132,57,3,67,0,2,6,48,13,0,4,5,47,50,0,13,50,0,23,141,64,27,0,4,126,84,67,70,74,5,34,107,58,0,85,87,31,4,68,182,45,172,107,89,28,1,20,42,4,143,114,72,69,15,61,68,18,33,172,87,88,113,20,71,60,46,11,15,0,9,1,0,0,0,14,0,0,28,0,6,3,94,76,35,63,38,98,7,0,49,11,16,16,0,0,0,0,12,4,49,28,144,43,12,41,70,24,93,4,5,2,0,0,50,15,78,0,72,62,13,78,52,40,57,59,24,3,53,120,68,32,0,40,67,91,40,50,82,54,39,0,0,0,0,2,4,75,2,16,27,48,14,4,17,14,1,35,8,3,17,25,40,54,35,76,32,45,38,1,5,0,0,0,0,0,0,90,67,99

Radius of gyration: 21.37 Å; Cα contacts (8 Å, |Δi|>4): 741; chains: 1; bounding box: 37×48×60 Å

Organism: Variovorax paradoxus (NCBI:txid34073)

Secondary structure (DSSP, 8-state):
---SS-HHHHHHHHS-HHHHHHHHHHHHHHHHHHHHHHHHHHTT-SS-S---TT---HHHHHHHHHHHHHHHTTT-TTGGGGGG--TT---PPPSSTTHHHHS-TTTS-TGGGGSS----HHHHHHHHHHHHHHHHHHHHTS-TT--HHHHHHHHHHHHHHHHHHHHHHHHHHHHT---S------SS----EEEE-SEEEEES--SSSS---GGG-S-EEEEE--EEEESSPPBHHHHHHHHHTTGGG-GGGS-HHHHHHHTT-SSSS-TTB---EEEETTEEEE--TTSBP-S--HHHHHHHHHHHT-BPPPHHHHHHHHHH-TT----SSEEEEEEE--PPTT----SSTTTTGGGTTT-EEEEE--TTS-TTT--TT--EEE-TT--SSSEE---EE--

Foldseek 3Di:
DAFFFDPLQLCLFAFFLVSLLVLLVVLVVLLVLLVVLLCVVQVQDAQSDDDDQLDFRSLLLLLLLLLLLCLLAVFQPQQLQALNGQLPDDTDDQPDNCSVVQHDPVHHDRVCNRPDPDDTNVVSVVSNVVSSVSRSVQSVPADRCRDLSNCRSSSVSSQVSLVSSLSSQLVLFVVLGDGPADDDFDPAADFDKAKDAKDKDQAFDDDPSGDGALQRPDGHIDIDHIWIWGLEAQFLLRQCVCVVVVLLVPCVLFDPVLSVLSVPDPDSDAPQWPVTWGRGSNDTHNDDRRAHDWLDFLRSQSSSQSVVVWGFAALRNQLSCSRPPPSRDAAAFWAFHPAFSDGDPPRDAGSVNPPRVVQGPQWTWTAAHHSSRDSNNGTSNDTDIDGRRGRSGGYGHITMGHD